Protein 4RYA (pdb70)

Organism: Allorhizobium ampelinum (strain ATCC BAA-846 / DSM 112012 / S4) (NCBI:txid311402)

Structure (mmCIF, N/CA/C/O backbone):
data_4RYA
#
_entry.id   4RYA
#
_cell.length_a   59.413
_cell.length_b   61.256
_cell.length_c   65.501
_cell.angle_alpha   90.00
_cell.angle_beta   104.01
_cell.angle_gamma   90.00
#
_symmetry.space_group_name_H-M   'P 1 21 1'
#
loop_
_entity.id
_entity.type
_entity.pdbx_description
1 polymer 'ABC transporter substrate binding protein (Sorbitol)'
2 non-polymer D-MANNITOL
3 non-polymer 'ACETATE ION'
4 water water
#
loop_
_atom_site.group_PDB
_atom_site.id
_atom_site.type_symbol
_atom_site.label_atom_id
_atom_site.label_alt_id
_atom_site.label_comp_id
_atom_site.label_asym_id
_atom_site.label_entity_id
_atom_site.label_seq_id
_atom_site.pdbx_PDB_ins_code
_atom_site.Cartn_x
_atom_site.Cartn_y
_atom_site.Cartn_z
_atom_site.occupancy
_atom_site.B_iso_or_equiv
_atom_site.auth_seq_id
_atom_site.auth_comp_id
_atom_site.auth_asym_id
_atom_site.auth_atom_id
_atom_site.pdbx_PDB_model_num
ATOM 1 N N . ALA A 1 7 ? 35.648 12.805 -21.074 1.00 44.47 22 ALA A N 1
ATOM 2 C CA . ALA A 1 7 ? 37.008 13.257 -21.569 1.00 40.66 22 ALA A CA 1
ATOM 3 C C . ALA A 1 7 ? 38.169 13.177 -20.561 1.00 65.07 22 ALA A C 1
ATOM 4 O O . ALA A 1 7 ? 39.247 12.687 -20.906 1.00 45.50 22 ALA A O 1
ATOM 6 N N . GLU A 1 8 ? 37.955 13.701 -19.351 1.00 42.09 23 GLU A N 1
ATOM 7 C CA . GLU A 1 8 ? 38.947 13.661 -18.252 1.00 32.32 23 GLU A CA 1
ATOM 8 C C . GLU A 1 8 ? 38.288 12.997 -17.049 1.00 24.34 23 GLU A C 1
ATOM 9 O O . GLU A 1 8 ? 37.100 13.222 -16.795 1.00 28.35 23 GLU A O 1
ATOM 15 N N . THR A 1 9 ? 39.030 12.160 -16.325 1.00 23.70 24 THR A N 1
ATOM 16 C CA . THR A 1 9 ? 38.495 11.588 -15.075 1.00 25.46 24 THR A CA 1
ATOM 17 C C . THR A 1 9 ? 39.491 11.870 -13.964 1.00 22.14 24 THR A C 1
ATOM 18 O O . THR A 1 9 ? 40.669 11.560 -14.070 1.00 26.15 24 THR A O 1
ATOM 22 N N . LEU A 1 10 ? 38.994 12.481 -12.904 1.00 19.45 25 LEU A N 1
ATOM 23 C CA . LEU A 1 10 ? 39.830 12.775 -11.744 1.00 18.41 25 LEU A CA 1
ATOM 24 C C . LEU A 1 10 ? 39.678 11.711 -10.689 1.00 17.73 25 LEU A C 1
ATOM 25 O O . LEU A 1 10 ? 38.561 11.421 -10.269 1.00 18.61 25 LEU A O 1
ATOM 30 N N . THR A 1 11 ? 40.811 11.192 -10.235 1.00 15.65 26 THR A N 1
ATOM 31 C CA . THR A 1 11 ? 40.869 10.325 -9.049 1.00 16.99 26 THR A CA 1
ATOM 32 C C . THR A 1 11 ? 41.209 11.164 -7.838 1.00 15.62 26 THR A C 1
ATOM 33 O O . THR A 1 11 ? 42.261 11.808 -7.775 1.00 18.31 26 THR A O 1
ATOM 37 N N . ILE A 1 12 ? 40.273 11.162 -6.888 1.00 17.08 27 ILE A N 1
ATOM 38 C CA . ILE A 1 12 ? 40.366 12.025 -5.701 1.00 17.03 27 ILE A CA 1
ATOM 39 C C . ILE A 1 12 ? 40.520 11.195 -4.431 1.00 14.27 27 ILE A C 1
ATOM 40 O O . ILE A 1 12 ? 39.680 10.349 -4.159 1.00 16.41 27 ILE A O 1
ATOM 45 N N . ALA A 1 13 ? 41.605 11.443 -3.680 1.00 15.46 28 ALA A N 1
ATOM 46 C CA . ALA A 1 13 ? 41.830 10.800 -2.378 1.00 15.82 28 ALA A CA 1
ATOM 47 C C . ALA A 1 13 ? 41.221 11.666 -1.287 1.00 15.09 28 ALA A C 1
ATOM 48 O O . ALA A 1 13 ? 41.517 12.866 -1.216 1.00 15.44 28 ALA A O 1
ATOM 50 N N . THR A 1 14 ? 40.373 11.060 -0.438 1.00 14.59 29 THR A N 1
ATOM 51 C CA . THR A 1 14 ? 39.727 11.816 0.633 1.00 14.37 29 THR A CA 1
ATOM 52 C C . THR A 1 14 ? 39.542 10.985 1.865 1.00 14.74 29 THR A C 1
ATOM 53 O O . THR A 1 14 ? 39.771 9.785 1.859 1.00 15.94 29 THR A O 1
ATOM 57 N N . VAL A 1 15 ? 39.159 11.687 2.928 1.00 14.64 30 VAL A N 1
ATOM 58 C CA . VAL A 1 15 ? 38.896 11.103 4.227 1.00 13.61 30 VAL A CA 1
ATOM 59 C C . VAL A 1 15 ? 37.393 10.698 4.308 1.00 14.85 30 VAL A C 1
ATOM 60 O O . VAL A 1 1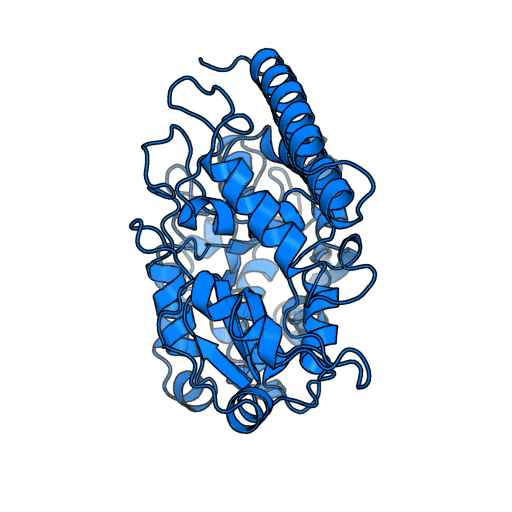5 ? 36.489 11.366 3.773 1.00 14.89 30 VAL A O 1
ATOM 64 N N . ASN A 1 16 ? 37.150 9.634 5.057 1.00 15.60 31 ASN A N 1
ATOM 65 C CA . ASN A 1 16 ? 35.791 9.126 5.319 1.00 15.63 31 ASN A CA 1
ATOM 66 C C . ASN A 1 16 ? 35.011 9.908 6.371 1.00 16.07 31 ASN A C 1
ATOM 67 O O . ASN A 1 16 ? 34.352 9.289 7.235 1.00 19.69 31 ASN A O 1
ATOM 72 N N . ASN A 1 17 ? 35.076 11.239 6.298 1.00 14.54 32 ASN A N 1
ATOM 73 C CA . ASN A 1 17 ? 34.267 12.068 7.184 1.00 12.74 32 ASN A CA 1
ATOM 74 C C . ASN A 1 17 ? 32.946 12.461 6.543 1.00 14.58 32 ASN A C 1
ATOM 75 O O . ASN A 1 17 ? 32.811 12.492 5.329 1.00 14.89 32 ASN A O 1
ATOM 80 N N . GLY A 1 18 ? 31.942 12.714 7.362 1.00 13.57 33 GLY A N 1
ATOM 81 C CA . GLY A 1 18 ? 30.600 12.984 6.878 1.00 15.45 33 GLY A CA 1
ATOM 82 C C . GLY A 1 18 ? 30.457 14.031 5.804 1.00 14.01 33 GLY A C 1
ATOM 83 O O . GLY A 1 18 ? 29.696 13.817 4.862 1.00 15.48 33 GLY A O 1
ATOM 84 N N . ASP A 1 19 ? 31.212 15.136 5.879 1.00 12.99 34 ASP A N 1
ATOM 85 C CA . ASP A 1 19 ? 31.001 16.179 4.871 1.00 12.16 34 ASP A CA 1
ATOM 86 C C . ASP A 1 19 ? 31.541 15.713 3.531 1.00 14.85 34 ASP A C 1
ATOM 87 O O . ASP A 1 19 ? 31.080 16.151 2.481 1.00 14.67 34 ASP A O 1
ATOM 92 N N . MET A 1 20 ? 32.529 14.832 3.557 1.00 16.10 35 MET A N 1
ATOM 93 C CA . MET A 1 20 ? 33.073 14.293 2.296 1.00 14.11 35 MET A CA 1
ATOM 94 C C . MET A 1 20 ? 32.145 13.228 1.708 1.00 16.33 35 MET A C 1
ATOM 95 O O . MET A 1 20 ? 31.989 13.144 0.477 1.00 15.59 35 MET A O 1
ATOM 100 N N . ILE A 1 21 ? 31.592 12.372 2.560 1.00 15.24 36 ILE A N 1
ATOM 101 C CA . ILE A 1 21 ? 30.602 11.357 2.128 1.00 15.32 36 ILE A CA 1
ATOM 102 C C . ILE A 1 21 ? 29.407 12.073 1.477 1.00 17.43 36 ILE A C 1
ATOM 103 O O . ILE A 1 21 ? 28.883 11.621 0.439 1.00 16.87 36 ILE A O 1
ATOM 108 N N . ARG A 1 22 ? 29.021 13.202 2.055 1.00 14.75 37 ARG A N 1
ATOM 109 C CA . ARG A 1 22 ? 27.968 14.063 1.499 1.00 16.40 37 ARG A CA 1
ATOM 110 C C . ARG A 1 22 ? 28.355 14.649 0.127 1.00 16.03 37 ARG A C 1
ATOM 111 O O . ARG A 1 22 ? 27.590 14.516 -0.848 1.00 18.38 37 ARG A O 1
ATOM 119 N N . MET A 1 23 ? 29.562 15.198 0.009 1.00 15.91 38 MET A N 1
ATOM 120 C CA . MET A 1 23 ? 30.075 15.670 -1.303 1.00 14.70 38 MET A CA 1
ATOM 121 C C . MET A 1 23 ? 30.020 14.592 -2.407 1.00 16.41 38 MET A C 1
ATOM 122 O O . MET A 1 23 ? 29.671 14.867 -3.560 1.00 17.21 38 MET A O 1
ATOM 127 N N . GLN A 1 24 ? 30.382 13.365 -2.048 1.00 15.51 39 GLN A N 1
ATOM 128 C CA . GLN A 1 24 ? 30.337 12.239 -2.972 1.00 15.10 39 GLN A CA 1
ATOM 129 C C . GLN A 1 24 ? 28.949 12.000 -3.543 1.00 16.91 39 GLN A C 1
ATOM 130 O O . GLN A 1 24 ? 28.831 11.508 -4.683 1.00 23.12 39 GLN A O 1
ATOM 136 N N . LYS A 1 25 ? 27.909 12.368 -2.797 1.00 15.20 40 LYS A N 1
ATOM 137 C CA . LYS A 1 25 ? 26.545 12.272 -3.308 1.00 15.74 40 LYS A CA 1
ATOM 138 C C . LYS A 1 25 ? 26.077 13.423 -4.193 1.00 19.53 40 LYS A C 1
ATOM 139 O O . LYS A 1 25 ? 24.945 13.373 -4.727 1.00 24.32 40 LYS A O 1
ATOM 145 N N . LEU A 1 26 ? 26.909 14.461 -4.303 1.00 17.60 41 LEU A N 1
ATOM 146 C CA . LEU A 1 26 ? 26.498 15.714 -4.959 1.00 16.82 41 LEU A CA 1
ATOM 147 C C . LEU A 1 26 ? 27.283 16.071 -6.210 1.00 19.06 41 LEU A C 1
ATOM 148 O O . LEU A 1 26 ? 27.037 17.115 -6.823 1.00 21.15 41 LEU A O 1
ATOM 153 N N . THR A 1 27 ? 28.193 15.188 -6.619 1.00 17.76 42 THR A N 1
ATOM 154 C CA . THR A 1 27 ? 29.052 15.490 -7.768 1.00 20.90 42 THR A CA 1
ATOM 155 C C . THR A 1 27 ? 28.339 15.534 -9.132 1.00 21.49 42 THR A C 1
ATOM 156 O O . THR A 1 27 ? 28.917 16.039 -10.086 1.00 22.66 42 THR A O 1
ATOM 160 N N . ASP A 1 28 ? 27.101 15.038 -9.232 1.00 22.09 43 ASP A N 1
ATOM 161 C CA . ASP A 1 28 ? 26.321 15.248 -10.464 1.00 24.49 43 ASP A CA 1
ATOM 162 C C . ASP A 1 28 ? 26.251 16.744 -10.774 1.00 23.44 43 ASP A C 1
ATOM 163 O O . ASP A 1 28 ? 26.226 17.146 -11.954 1.00 24.33 43 ASP A O 1
ATOM 168 N N . ASP A 1 29 ? 26.241 17.586 -9.738 1.00 21.00 44 ASP A N 1
ATOM 169 C CA . ASP A 1 29 ? 26.159 19.027 -9.977 1.00 19.83 44 ASP A CA 1
ATOM 170 C C . ASP A 1 29 ? 27.446 19.503 -10.678 1.00 20.85 44 ASP A C 1
ATOM 171 O O . ASP A 1 29 ? 27.398 20.351 -11.582 1.00 22.59 44 ASP A O 1
ATOM 176 N N . PHE A 1 30 ? 28.584 18.981 -10.219 1.00 18.79 45 PHE A N 1
ATOM 177 C CA . PHE A 1 30 ? 29.869 19.272 -10.844 1.00 19.12 45 PHE A CA 1
ATOM 178 C C . PHE A 1 30 ? 29.900 18.814 -12.308 1.00 21.92 45 PHE A C 1
ATOM 179 O O . PHE A 1 30 ? 30.280 19.581 -13.189 1.00 23.06 45 PHE A O 1
ATOM 187 N N . THR A 1 31 ? 29.497 17.578 -12.566 1.00 22.43 46 THR A N 1
ATOM 188 C CA . THR A 1 31 ? 29.566 17.051 -13.928 1.00 25.12 46 THR A CA 1
ATOM 189 C C . THR A 1 31 ? 28.543 17.703 -14.857 1.00 25.71 46 THR A C 1
ATOM 190 O O . THR A 1 31 ? 28.796 17.854 -16.067 1.00 29.73 46 THR A O 1
ATOM 194 N N . LYS A 1 32 ? 27.406 18.125 -14.315 1.00 23.87 47 LYS A N 1
ATOM 195 C CA . LYS A 1 32 ? 26.435 18.858 -15.136 1.00 24.10 47 LYS A CA 1
ATOM 196 C C . LYS A 1 32 ? 27.013 20.205 -15.632 1.00 23.22 47 LYS A C 1
ATOM 197 O O . LYS A 1 32 ? 26.799 20.614 -16.780 1.00 34.98 47 LYS A O 1
ATOM 203 N N . LYS A 1 33 ? 27.750 20.866 -14.751 1.00 26.32 48 LYS A N 1
ATOM 204 C CA . LYS A 1 33 ? 28.403 22.147 -15.026 1.00 26.09 48 LYS A CA 1
ATOM 205 C C . LYS A 1 33 ? 29.694 21.975 -15.833 1.00 30.59 48 LYS A C 1
ATOM 206 O O . LYS A 1 33 ? 30.154 22.915 -16.479 1.00 31.61 48 LYS A O 1
ATOM 212 N N . ASN A 1 34 ? 30.281 20.784 -15.768 1.00 25.04 49 ASN A N 1
ATOM 213 C CA . ASN A 1 34 ? 31.581 20.487 -16.409 1.00 26.13 49 ASN A CA 1
ATOM 214 C C . ASN A 1 34 ? 31.505 19.125 -17.120 1.00 27.51 49 ASN A C 1
ATOM 215 O O . ASN A 1 34 ? 31.998 18.103 -16.626 1.00 30.25 49 ASN A O 1
ATOM 220 N N . PRO A 1 35 ? 30.857 19.099 -18.295 1.00 33.03 50 PRO A N 1
ATOM 221 C CA . PRO A 1 35 ? 30.432 17.789 -18.806 1.00 33.20 50 PRO A CA 1
ATOM 222 C C . PRO A 1 35 ? 31.548 16.824 -19.235 1.00 30.63 50 PRO A C 1
ATOM 223 O O . PRO A 1 35 ? 31.338 15.604 -19.250 1.00 45.36 50 PRO A O 1
ATOM 227 N N . GLY A 1 36 ? 32.713 17.342 -19.583 1.00 30.94 51 GLY A N 1
ATOM 228 C CA . GLY A 1 36 ? 33.806 16.440 -19.942 1.00 36.85 51 GLY A CA 1
ATOM 229 C C . GLY A 1 36 ? 34.575 15.820 -18.793 1.00 33.13 51 GLY A C 1
ATOM 230 O O . GLY A 1 36 ? 35.540 15.105 -19.029 1.00 33.68 51 GLY A O 1
ATOM 231 N N . ILE A 1 37 ? 34.165 16.083 -17.556 1.00 26.14 52 ILE A N 1
ATOM 232 C CA . ILE A 1 37 ? 34.982 15.723 -16.395 1.00 23.87 52 ILE A CA 1
ATOM 233 C C . ILE A 1 37 ? 34.196 14.841 -15.447 1.00 23.79 52 ILE A C 1
ATOM 234 O O . ILE A 1 37 ? 33.181 15.265 -14.909 1.00 29.83 52 ILE A O 1
ATOM 239 N N . ASP A 1 38 ? 34.692 13.623 -15.248 1.00 22.24 53 ASP A N 1
ATOM 240 C CA . ASP A 1 38 ? 34.131 12.709 -14.267 1.00 25.53 53 ASP A CA 1
ATOM 241 C C . ASP A 1 38 ? 35.080 12.599 -13.085 1.00 26.70 53 ASP A C 1
ATOM 242 O O . ASP A 1 38 ? 36.245 13.004 -13.154 1.00 23.91 53 ASP A O 1
ATOM 247 N N . VAL A 1 39 ? 34.549 12.071 -11.996 1.00 21.36 54 VAL A N 1
ATOM 248 C CA . VAL A 1 39 ? 35.248 11.995 -10.714 1.00 20.23 54 VAL A CA 1
ATOM 249 C C . VAL A 1 39 ? 35.043 10.637 -10.087 1.00 19.89 54 VAL A C 1
ATOM 250 O O . VAL A 1 39 ? 33.906 10.133 -10.027 1.00 22.73 54 VAL A O 1
ATOM 254 N N . LYS A 1 40 ? 36.140 10.083 -9.585 1.00 17.20 55 LYS A N 1
ATOM 255 C CA . LYS A 1 40 ? 36.118 8.839 -8.824 1.00 18.54 55 LYS A CA 1
ATOM 256 C C . LYS A 1 40 ? 36.934 9.017 -7.567 1.00 17.32 55 LYS A C 1
ATOM 257 O O . LYS A 1 40 ? 37.783 9.893 -7.486 1.00 19.57 55 LYS A O 1
ATOM 263 N N . TRP A 1 41 ? 36.647 8.186 -6.571 1.00 15.55 56 TRP A N 1
ATOM 264 C CA . TRP A 1 41 ? 37.140 8.422 -5.203 1.00 12.93 56 TRP A CA 1
ATOM 265 C C . TRP A 1 41 ? 37.952 7.271 -4.625 1.00 16.00 56 TRP A C 1
ATOM 266 O O . TRP A 1 41 ? 37.657 6.076 -4.856 1.00 16.56 56 TRP A O 1
ATOM 277 N N . VAL A 1 42 ? 38.930 7.659 -3.807 1.00 15.85 57 VAL A N 1
ATOM 278 C CA . VAL A 1 42 ? 39.609 6.739 -2.896 1.00 16.30 57 VAL A CA 1
ATOM 279 C C . VAL A 1 42 ? 39.350 7.321 -1.517 1.00 17.55 57 VAL A C 1
ATOM 280 O O . VAL A 1 42 ? 39.837 8.416 -1.198 1.00 17.85 57 VAL A O 1
ATOM 284 N N . THR A 1 43 ? 38.540 6.604 -0.739 1.00 15.89 58 THR A N 1
ATOM 285 C CA . THR A 1 43 ? 38.057 7.083 0.552 1.00 16.95 58 THR A CA 1
ATOM 286 C C . THR A 1 43 ? 38.719 6.270 1.650 1.00 14.44 58 THR A C 1
ATOM 287 O O . THR A 1 43 ? 38.602 5.046 1.684 1.00 19.45 58 THR A O 1
ATOM 291 N N . LEU A 1 44 ? 39.380 6.977 2.570 1.00 15.08 59 LEU A N 1
ATOM 292 C CA . LEU A 1 44 ? 40.279 6.331 3.536 1.00 15.44 59 LEU A CA 1
ATOM 293 C C . LEU A 1 44 ? 40.091 6.912 4.929 1.00 16.05 59 LEU A C 1
ATOM 294 O O . LEU A 1 44 ? 39.751 8.073 5.063 1.00 17.46 59 LEU A O 1
ATOM 299 N N . GLU A 1 45 ? 40.368 6.130 5.970 1.00 16.35 60 GLU A N 1
ATOM 300 C CA A GLU A 1 45 ? 40.411 6.700 7.334 0.50 17.72 60 GLU A CA 1
ATOM 301 C CA B GLU A 1 45 ? 40.456 6.655 7.334 0.50 17.32 60 GLU A CA 1
ATOM 302 C C . GLU A 1 45 ? 41.585 7.684 7.390 1.00 15.61 60 GLU A C 1
ATOM 303 O O . GLU A 1 45 ? 42.604 7.514 6.703 1.00 16.10 60 GLU A O 1
ATOM 314 N N . GLU A 1 46 ? 41.486 8.703 8.240 1.00 16.01 61 GLU A N 1
ATOM 315 C CA . GLU A 1 46 ? 42.470 9.792 8.145 1.00 15.20 61 GLU A CA 1
ATOM 316 C C . GLU A 1 46 ? 43.920 9.353 8.374 1.00 14.38 61 GLU A C 1
ATOM 317 O O . GLU A 1 46 ? 44.820 9.842 7.693 1.00 15.06 61 GLU A O 1
ATOM 323 N N . ASN A 1 47 ? 44.173 8.435 9.305 1.00 17.53 62 ASN A N 1
ATOM 324 C CA . ASN A 1 47 ? 45.572 7.982 9.500 1.00 17.75 62 ASN A CA 1
ATOM 325 C C . ASN A 1 47 ? 46.168 7.403 8.205 1.00 15.14 62 ASN A C 1
ATOM 326 O O . ASN A 1 47 ? 47.339 7.598 7.884 1.00 19.39 62 ASN A O 1
ATOM 331 N N . VAL A 1 48 ? 45.358 6.620 7.506 1.00 16.90 63 VAL A N 1
ATOM 332 C CA . VAL A 1 48 ? 45.782 5.931 6.286 1.00 18.77 63 VAL A CA 1
ATOM 333 C C . VAL A 1 48 ? 45.853 6.886 5.084 1.00 16.07 63 VAL A C 1
ATOM 334 O O . VAL A 1 48 ? 46.823 6.865 4.312 1.00 18.22 63 VAL A O 1
ATOM 338 N N . LEU A 1 49 ? 44.867 7.763 4.960 1.00 17.17 64 LEU A N 1
ATOM 339 C CA . LEU A 1 49 ? 44.914 8.864 3.972 1.00 14.66 64 LEU A CA 1
ATOM 340 C C . LEU A 1 49 ? 46.226 9.624 4.024 1.00 13.88 64 LEU A C 1
ATOM 341 O O . LEU A 1 49 ? 46.892 9.832 3.004 1.00 18.07 64 LEU A O 1
ATOM 346 N N . ARG A 1 50 ? 46.634 9.960 5.227 1.00 15.00 65 ARG A N 1
ATOM 347 C CA . ARG A 1 50 ? 47.848 10.745 5.398 1.00 16.30 65 ARG A CA 1
ATOM 348 C C . ARG A 1 50 ? 49.091 10.009 4.897 1.00 17.41 65 ARG A C 1
ATOM 349 O O . ARG A 1 50 ? 49.946 10.586 4.225 1.00 21.23 65 ARG A O 1
ATOM 357 N N . GLN A 1 51 ? 49.172 8.734 5.239 1.00 16.29 66 GLN A N 1
ATOM 358 C CA . GLN A 1 51 ? 50.277 7.889 4.810 1.00 18.84 66 GLN A CA 1
ATOM 359 C C . GLN A 1 51 ? 50.279 7.732 3.291 1.00 20.54 66 GLN A C 1
ATOM 360 O O . GLN A 1 51 ? 51.311 7.912 2.650 1.00 20.64 66 GLN A O 1
ATOM 366 N N . LYS A 1 52 ? 49.121 7.415 2.720 1.00 17.18 67 LYS A N 1
ATOM 367 C CA . LYS A 1 52 ? 49.034 7.176 1.266 1.00 17.90 67 LYS A CA 1
ATOM 368 C C . LYS A 1 52 ? 49.263 8.437 0.448 1.00 20.56 67 LYS A C 1
ATOM 369 O O . LYS A 1 52 ? 49.986 8.404 -0.543 1.00 19.60 67 LYS A O 1
ATOM 375 N N . VAL A 1 53 ? 48.687 9.556 0.881 1.00 18.92 68 VAL A N 1
ATOM 376 C CA . VAL A 1 53 ? 48.895 10.820 0.177 1.00 16.58 68 VAL A CA 1
ATOM 377 C C . VAL A 1 53 ? 50.345 11.314 0.311 1.00 19.57 68 VAL A C 1
ATOM 378 O O . VAL A 1 53 ? 50.943 11.731 -0.663 1.00 19.40 68 VAL A O 1
ATOM 382 N N . THR A 1 54 ? 50.921 11.223 1.498 1.00 18.29 69 THR A N 1
ATOM 383 C CA . THR A 1 54 ? 52.323 11.623 1.697 1.00 20.00 69 THR A CA 1
ATOM 384 C C . THR A 1 54 ? 53.221 10.829 0.754 1.00 22.76 69 THR A C 1
ATOM 385 O O . THR A 1 54 ? 54.010 11.408 0.014 1.00 20.28 69 THR A O 1
ATOM 389 N N . THR A 1 55 ? 53.054 9.511 0.727 1.00 19.34 70 THR A N 1
ATOM 390 C CA . THR A 1 55 ? 53.822 8.673 -0.207 1.00 23.32 70 THR A CA 1
ATOM 391 C C . THR A 1 55 ? 53.647 9.105 -1.671 1.00 22.42 70 THR A C 1
ATOM 392 O O . THR A 1 55 ? 54.640 9.226 -2.410 1.00 24.37 70 THR A O 1
ATOM 396 N N . ASP A 1 56 ? 52.393 9.346 -2.062 1.00 20.68 71 ASP A N 1
ATOM 397 C CA . ASP A 1 56 ? 52.066 9.690 -3.438 1.00 21.24 71 ASP A CA 1
ATOM 398 C C . ASP A 1 56 ? 52.723 10.988 -3.866 1.00 21.31 71 ASP A C 1
ATOM 399 O O . ASP A 1 56 ? 53.302 11.073 -4.974 1.00 27.21 71 ASP A O 1
ATOM 404 N N . VAL A 1 57 ? 52.649 11.985 -2.990 1.00 21.26 72 VAL A N 1
ATOM 405 C CA . VAL A 1 57 ? 53.137 13.322 -3.302 1.00 24.60 72 VAL A CA 1
ATOM 406 C C . VAL A 1 57 ? 54.682 13.355 -3.293 1.00 27.60 72 VAL A C 1
ATOM 407 O O . VAL A 1 57 ? 55.292 13.996 -4.144 1.00 31.91 72 VAL A O 1
ATOM 411 N N . ALA A 1 58 ? 55.296 12.623 -2.368 1.00 27.03 73 ALA A N 1
ATOM 412 C CA . ALA A 1 58 ? 56.764 12.643 -2.158 1.00 34.22 73 ALA A CA 1
ATOM 413 C C . ALA A 1 58 ? 57.496 11.883 -3.245 1.00 36.03 73 ALA A C 1
ATOM 414 O O . ALA A 1 58 ? 58.596 12.274 -3.668 1.00 44.23 73 ALA A O 1
ATOM 416 N N . THR A 1 59 ? 56.887 10.769 -3.660 1.00 33.05 74 THR A N 1
ATOM 417 C CA . THR A 1 59 ? 57.440 9.870 -4.684 1.00 32.40 74 THR A CA 1
ATOM 418 C C . THR A 1 59 ? 56.917 10.145 -6.102 1.00 30.84 74 THR A C 1
ATOM 419 O O . THR A 1 59 ? 57.287 9.445 -7.035 1.00 36.66 74 THR A O 1
ATOM 423 N N . LYS A 1 60 ? 56.070 11.162 -6.264 1.00 34.87 75 LYS A N 1
ATOM 424 C CA . LYS A 1 60 ? 55.467 11.473 -7.579 1.00 29.64 75 LYS A CA 1
ATOM 425 C C . LYS A 1 60 ? 54.783 10.216 -8.137 1.00 29.93 75 LYS A C 1
ATOM 426 O O . LYS A 1 60 ? 54.972 9.825 -9.296 1.00 34.49 75 LYS A O 1
ATOM 432 N N . GLY A 1 61 ? 53.963 9.600 -7.292 1.00 28.62 76 GLY A N 1
ATOM 433 C CA . GLY A 1 61 ? 53.383 8.292 -7.584 1.00 29.23 76 GLY A CA 1
ATOM 434 C C . GLY A 1 61 ? 52.308 8.317 -8.656 1.00 25.96 76 GLY A C 1
ATOM 435 O O . GLY A 1 61 ? 51.998 7.288 -9.247 1.00 31.58 76 GLY A O 1
ATOM 436 N N . GLY A 1 62 ? 51.730 9.494 -8.896 1.00 29.28 77 GLY A N 1
ATOM 437 C CA . GLY A 1 62 ? 50.675 9.644 -9.886 1.00 32.62 77 GLY A CA 1
ATOM 438 C C . GLY A 1 62 ? 49.330 9.005 -9.562 1.00 29.08 77 GLY A C 1
ATOM 439 O O . GLY A 1 62 ? 48.488 8.893 -10.457 1.00 34.88 77 GLY A O 1
ATOM 440 N N . GLN A 1 63 ? 49.118 8.566 -8.320 1.00 23.22 78 GLN A N 1
ATOM 441 C CA . GLN A 1 63 ? 47.874 7.853 -7.980 1.00 22.93 78 GLN A CA 1
ATOM 442 C C . GLN A 1 63 ? 46.644 8.741 -7.815 1.00 21.11 78 GLN A C 1
ATOM 443 O O . GLN A 1 63 ? 45.508 8.306 -8.087 1.00 24.36 78 GLN A O 1
ATOM 449 N N . TYR A 1 64 ? 46.873 9.970 -7.363 1.00 18.88 79 TYR A N 1
ATOM 450 C CA . TYR A 1 64 ? 45.779 10.847 -6.983 1.00 19.21 79 TYR A CA 1
ATOM 451 C C . TYR A 1 64 ? 45.888 12.140 -7.762 1.00 20.97 79 TYR A C 1
ATOM 452 O O . TYR A 1 64 ? 46.940 12.786 -7.785 1.00 25.65 79 TYR A O 1
ATOM 461 N N . ASP A 1 65 ? 44.814 12.513 -8.425 1.00 18.45 80 ASP A N 1
ATOM 462 C CA . ASP A 1 65 ? 44.817 13.768 -9.165 1.00 19.07 80 ASP A CA 1
ATOM 463 C C . ASP A 1 65 ? 44.459 14.979 -8.307 1.00 18.20 80 ASP A C 1
ATOM 464 O O . ASP A 1 65 ? 44.897 16.101 -8.561 1.00 19.17 80 ASP A O 1
ATOM 469 N N . VAL A 1 66 ? 43.587 14.749 -7.329 1.00 16.72 81 VAL A N 1
ATOM 470 C CA . VAL A 1 66 ? 43.279 15.742 -6.312 1.00 16.55 81 VAL A CA 1
ATOM 471 C C . VAL A 1 66 ? 43.458 15.029 -4.986 1.00 15.20 81 VAL A C 1
ATOM 472 O O . VAL A 1 66 ? 43.061 13.885 -4.814 1.00 17.51 81 VAL A O 1
ATOM 476 N N . MET A 1 67 ? 44.081 15.726 -4.054 1.00 15.01 82 MET A N 1
ATOM 477 C CA . MET A 1 67 ? 44.378 15.157 -2.739 1.00 16.41 82 MET A CA 1
ATOM 478 C C . MET A 1 67 ? 43.697 15.967 -1.629 1.00 17.54 82 MET A C 1
ATOM 479 O O . MET A 1 67 ? 43.685 17.192 -1.684 1.00 17.45 82 MET A O 1
ATOM 484 N N . THR A 1 68 ? 43.154 15.290 -0.621 1.00 15.76 83 THR A N 1
ATOM 485 C CA . THR A 1 68 ? 42.618 15.939 0.550 1.00 15.65 83 THR A CA 1
ATOM 486 C C . THR A 1 68 ? 43.713 15.966 1.582 1.00 16.31 83 THR A C 1
ATOM 487 O O . THR A 1 68 ? 44.231 14.905 1.967 1.00 17.01 83 THR A O 1
ATOM 491 N N . ILE A 1 69 ? 44.122 17.180 1.948 1.00 15.83 84 ILE A N 1
ATOM 492 C CA . ILE A 1 69 ? 45.260 17.383 2.829 1.00 15.69 84 ILE A CA 1
ATOM 493 C C . ILE A 1 69 ? 44.894 18.404 3.905 1.00 15.19 84 ILE A C 1
ATOM 494 O O . ILE A 1 69 ? 43.988 19.221 3.743 1.00 15.80 84 ILE A O 1
ATOM 499 N N . GLY A 1 70 ? 45.654 18.385 4.990 1.00 15.41 85 GLY A N 1
ATOM 500 C CA . GLY A 1 70 ? 45.416 19.249 6.110 1.00 16.52 85 GLY A CA 1
ATOM 501 C C . GLY A 1 70 ? 46.129 20.573 6.035 1.00 15.31 85 GLY A C 1
ATOM 502 O O . GLY A 1 70 ? 47.008 20.836 5.168 1.00 16.20 85 GLY A O 1
ATOM 503 N N . ILE A 1 71 ? 45.762 21.424 6.979 1.00 15.10 86 ILE A N 1
ATOM 504 C CA . ILE A 1 71 ? 46.406 22.733 7.125 1.00 15.88 86 ILE A CA 1
ATOM 505 C C . ILE A 1 71 ? 47.859 22.611 7.611 1.00 16.35 86 ILE A C 1
ATOM 506 O O . ILE A 1 71 ? 48.669 23.531 7.437 1.00 17.67 86 ILE A O 1
ATOM 511 N N . TYR A 1 72 ? 48.180 21.458 8.199 1.00 15.67 87 TYR A N 1
ATOM 512 C CA . TYR A 1 72 ? 49.571 21.103 8.534 1.00 15.84 87 TYR A CA 1
ATOM 513 C C . TYR A 1 72 ? 50.411 20.929 7.263 1.00 16.36 87 TYR A C 1
ATOM 514 O O . TYR A 1 72 ? 51.464 21.560 7.084 1.00 18.32 87 TYR A O 1
ATOM 523 N N . GLU A 1 73 ? 49.922 20.092 6.363 1.00 15.88 88 GLU A N 1
ATOM 524 C CA . GLU A 1 73 ? 50.691 19.728 5.167 1.00 16.79 88 GLU A CA 1
ATOM 525 C C . GLU A 1 73 ? 50.816 20.846 4.158 1.00 16.97 88 GLU A C 1
ATOM 526 O O . GLU A 1 73 ? 51.864 21.006 3.510 1.00 18.39 88 GLU A O 1
ATOM 532 N N . ALA A 1 74 ? 49.726 21.567 3.949 1.00 16.36 89 ALA A N 1
ATOM 533 C CA . ALA A 1 74 ? 49.633 22.513 2.830 1.00 17.53 89 ALA A CA 1
ATOM 534 C C . ALA A 1 74 ? 50.811 23.479 2.718 1.00 17.64 89 ALA A C 1
ATOM 535 O O . ALA A 1 74 ? 51.422 23.584 1.644 1.00 18.59 89 ALA A O 1
ATOM 537 N N . PRO A 1 75 ? 51.147 24.199 3.790 1.00 16.03 90 PRO A N 1
ATOM 538 C CA . PRO A 1 75 ? 52.249 25.144 3.604 1.00 19.82 90 PRO A CA 1
ATOM 539 C C . PRO A 1 75 ? 53.625 24.497 3.512 1.00 18.86 90 PRO A C 1
ATOM 540 O O . PRO A 1 75 ? 54.542 25.070 2.911 1.00 21.17 90 PRO A O 1
ATOM 544 N N . ILE A 1 76 ? 53.775 23.345 4.149 1.00 18.43 91 ILE A N 1
ATOM 545 C CA . ILE A 1 76 ? 55.042 22.620 4.101 1.00 19.34 91 ILE A CA 1
ATOM 546 C C . ILE A 1 76 ? 55.296 22.127 2.691 1.00 18.84 91 ILE A C 1
ATOM 547 O O . ILE A 1 76 ? 56.356 22.390 2.098 1.00 21.07 91 ILE A O 1
ATOM 552 N N . TRP A 1 77 ? 54.335 21.390 2.157 1.00 20.21 92 TRP A N 1
ATOM 553 C CA . TRP A 1 77 ? 54.435 20.862 0.799 1.00 18.87 92 TRP A CA 1
ATOM 554 C C . TRP A 1 77 ? 54.429 21.948 -0.239 1.00 21.63 92 TRP A C 1
ATOM 555 O O . TRP A 1 77 ? 55.132 21.853 -1.270 1.00 20.60 92 TRP A O 1
ATOM 566 N N . GLY A 1 78 ? 53.701 23.015 0.044 1.00 18.73 93 GLY A N 1
ATOM 567 C CA . GLY A 1 78 ? 53.691 24.162 -0.870 1.00 20.11 93 GLY A CA 1
ATOM 568 C C . GLY A 1 78 ? 55.057 24.828 -0.988 1.00 20.86 93 GLY A C 1
ATOM 569 O O . GLY A 1 78 ? 55.534 25.126 -2.096 1.00 23.19 93 GLY A O 1
ATOM 570 N N . LYS A 1 79 ? 55.705 25.043 0.145 1.00 21.20 94 LYS A N 1
ATOM 571 C CA . LYS A 1 79 ? 57.035 25.650 0.163 1.00 25.02 94 LYS A CA 1
ATOM 572 C C . LYS A 1 79 ? 58.055 24.778 -0.561 1.00 25.23 94 LYS A C 1
ATOM 573 O O . LYS A 1 79 ? 58.925 25.279 -1.256 1.00 29.21 94 LYS A O 1
ATOM 579 N N . GLN A 1 80 ? 57.937 23.473 -0.372 1.00 23.09 95 GLN A N 1
ATOM 580 C CA . GLN A 1 80 ? 58.793 22.478 -1.038 1.00 27.35 95 GLN A CA 1
ATOM 581 C C . GLN A 1 80 ? 58.651 22.315 -2.562 1.00 22.65 95 GLN A C 1
ATOM 582 O O . GLN A 1 80 ? 59.472 21.651 -3.197 1.00 29.35 95 GLN A O 1
ATOM 588 N N . GLY A 1 81 ? 57.601 22.907 -3.129 1.00 22.82 96 GLY A N 1
ATOM 589 C CA . GLY A 1 81 ? 57.312 22.799 -4.554 1.00 27.19 96 GLY A CA 1
ATOM 590 C C . GLY A 1 81 ? 56.551 21.551 -4.971 1.00 21.36 96 GLY A C 1
ATOM 591 O O . GLY A 1 81 ? 56.504 21.192 -6.152 1.00 23.69 96 GLY A O 1
ATOM 592 N N . TRP A 1 82 ? 55.913 20.897 -4.012 1.00 21.14 97 TRP A N 1
ATOM 593 C CA . TRP A 1 82 ? 55.213 19.637 -4.293 1.00 22.07 97 TRP A CA 1
ATOM 594 C C . TRP A 1 82 ? 53.761 19.806 -4.740 1.00 20.01 97 TRP A C 1
ATOM 595 O O . TRP A 1 82 ? 53.150 18.854 -5.185 1.00 20.21 97 TRP A O 1
ATOM 606 N N . LEU A 1 83 ? 53.249 21.025 -4.646 1.00 18.66 98 LEU A N 1
ATOM 607 C CA . LEU A 1 83 ? 51.841 21.337 -4.937 1.00 17.67 98 LEU A CA 1
ATOM 608 C C . LEU A 1 83 ? 51.709 22.423 -5.995 1.00 18.45 98 LEU A C 1
ATOM 609 O O . LEU A 1 83 ? 52.474 23.398 -6.011 1.00 23.60 98 LEU A O 1
ATOM 614 N N . ALA A 1 84 ? 50.733 22.257 -6.881 1.00 18.78 99 ALA A N 1
ATOM 615 C CA . ALA A 1 84 ? 50.455 23.286 -7.873 1.00 19.30 99 ALA A CA 1
ATOM 616 C C . ALA A 1 84 ? 49.805 24.493 -7.193 1.00 20.89 99 ALA A C 1
ATOM 617 O O . ALA A 1 84 ? 48.950 24.320 -6.337 1.00 19.31 99 ALA A O 1
ATOM 619 N N . PRO A 1 85 ? 50.227 25.716 -7.556 1.00 19.50 100 PRO A N 1
ATOM 620 C CA . PRO A 1 85 ? 49.593 26.910 -7.002 1.00 18.73 100 PRO A CA 1
ATOM 621 C C . PRO A 1 85 ? 48.196 27.063 -7.593 1.00 19.17 100 PRO A C 1
ATOM 622 O O . PRO A 1 85 ? 47.983 26.823 -8.785 1.00 21.02 100 PRO A O 1
ATOM 626 N N . LEU A 1 86 ? 47.244 27.431 -6.749 1.00 18.59 101 LEU A N 1
ATOM 627 C CA . LEU A 1 86 ? 45.854 27.597 -7.199 1.00 18.89 101 LEU A CA 1
ATOM 628 C C . LEU A 1 86 ? 45.570 29.040 -7.630 1.00 20.18 101 LEU A C 1
ATOM 629 O O . LEU A 1 86 ? 44.653 29.723 -7.145 1.00 19.65 101 LEU A O 1
ATOM 634 N N . ASP A 1 87 ? 46.356 29.471 -8.589 1.00 25.82 102 ASP A N 1
ATOM 635 C CA . ASP A 1 87 ? 46.357 30.854 -8.998 1.00 25.07 102 ASP A CA 1
ATOM 636 C C . ASP A 1 87 ? 45.072 31.272 -9.690 1.00 20.20 102 ASP A C 1
ATOM 637 O O . ASP A 1 87 ? 44.649 32.434 -9.577 1.00 24.86 102 ASP A O 1
ATOM 642 N N . LYS A 1 88 ? 44.495 30.366 -10.472 1.00 21.36 103 LYS A N 1
ATOM 643 C CA . LYS A 1 88 ? 43.248 30.666 -11.201 1.00 24.02 103 LYS A CA 1
ATOM 644 C C . LYS A 1 88 ? 42.131 30.886 -10.202 1.00 19.79 103 LYS A C 1
ATOM 645 O O . LYS A 1 88 ? 41.365 31.842 -10.327 1.00 22.16 103 LYS A O 1
ATOM 651 N N . LEU A 1 89 ? 42.064 30.022 -9.193 1.00 23.47 104 LEU A N 1
ATOM 652 C CA . LEU A 1 89 ? 41.093 30.207 -8.095 1.00 22.72 104 LEU A CA 1
ATOM 653 C C . LEU A 1 89 ? 41.258 31.530 -7.370 1.00 21.18 104 LEU A C 1
ATOM 654 O O . LEU A 1 89 ? 40.276 32.219 -7.070 1.00 21.24 104 LEU A O 1
ATOM 659 N N . SER A 1 90 ? 42.506 31.858 -7.048 1.00 19.33 105 SER A N 1
ATOM 660 C CA . SER A 1 90 ? 42.819 33.065 -6.282 1.00 22.79 105 SER A CA 1
ATOM 661 C C . SER A 1 90 ? 42.409 34.330 -7.045 1.00 22.29 105 SER A C 1
ATOM 662 O O . SER A 1 90 ? 42.041 35.309 -6.436 1.00 26.13 105 SER A O 1
ATOM 665 N N . ALA A 1 91 ? 42.438 34.268 -8.379 1.00 20.55 106 ALA A N 1
ATOM 666 C CA . ALA A 1 91 ? 42.100 35.405 -9.229 1.00 22.35 106 ALA A CA 1
ATOM 667 C C . ALA A 1 91 ? 40.630 35.458 -9.682 1.00 21.37 106 ALA A C 1
ATOM 668 O O . ALA A 1 91 ? 40.181 36.481 -10.186 1.00 23.39 106 ALA A O 1
ATOM 670 N N . ASP A 1 92 ? 39.869 34.386 -9.469 1.00 19.23 107 ASP A N 1
ATOM 671 C CA . ASP A 1 92 ? 38.549 34.247 -10.096 1.00 18.28 107 ASP A CA 1
ATOM 672 C C . ASP A 1 92 ? 37.501 35.062 -9.349 1.00 17.92 107 ASP A C 1
ATOM 673 O O . ASP A 1 92 ? 37.378 34.975 -8.141 1.00 20.29 107 ASP A O 1
ATOM 678 N N . LYS A 1 93 ? 36.785 35.893 -10.074 1.00 19.66 108 LYS A N 1
ATOM 679 C CA . LYS A 1 93 ? 35.793 36.759 -9.466 1.00 18.08 108 LYS A CA 1
ATOM 680 C C . LYS A 1 93 ? 34.743 35.963 -8.719 1.00 18.64 108 LYS A C 1
ATOM 681 O O . LYS A 1 93 ? 34.474 36.246 -7.550 1.00 19.33 108 LYS A O 1
ATOM 687 N N . ASP A 1 94 ? 34.112 34.992 -9.368 1.00 17.89 109 ASP A N 1
ATOM 688 C CA . ASP A 1 94 ? 32.962 34.334 -8.698 1.00 17.68 109 ASP A CA 1
ATOM 689 C C . ASP A 1 94 ? 33.445 33.508 -7.481 1.00 17.06 109 ASP A C 1
ATOM 690 O O . ASP A 1 94 ? 32.749 33.420 -6.459 1.00 20.71 109 ASP A O 1
ATOM 695 N N . TYR A 1 95 ? 34.652 32.934 -7.575 1.00 18.40 110 TYR A N 1
ATOM 696 C CA . TYR A 1 95 ? 35.195 32.144 -6.470 1.00 17.21 110 TYR A CA 1
ATOM 697 C C . TYR A 1 95 ? 35.355 32.982 -5.194 1.00 17.97 110 TYR A C 1
ATOM 698 O O . TYR A 1 95 ? 35.075 32.523 -4.076 1.00 17.61 110 TYR A O 1
ATOM 707 N N . ASP A 1 96 ? 35.821 34.213 -5.389 1.00 16.42 111 ASP A N 1
ATOM 708 C CA . ASP A 1 96 ? 35.962 35.194 -4.329 1.00 16.83 111 ASP A CA 1
ATOM 709 C C . ASP A 1 96 ? 36.813 34.653 -3.191 1.00 17.34 111 ASP A C 1
ATOM 710 O O . ASP A 1 96 ? 36.355 34.444 -2.069 1.00 17.29 111 ASP A O 1
ATOM 715 N N . ALA A 1 97 ? 38.088 34.467 -3.462 1.00 18.22 112 ALA A N 1
ATOM 716 C CA . ALA A 1 97 ? 39.017 34.013 -2.437 1.00 15.64 112 ALA A CA 1
ATOM 717 C C . ALA A 1 97 ? 39.142 34.944 -1.246 1.00 16.32 112 ALA A C 1
ATOM 718 O O . ALA A 1 97 ? 39.457 34.505 -0.144 1.00 16.83 112 ALA A O 1
ATOM 720 N N . ALA A 1 98 ? 38.881 36.231 -1.452 1.00 16.81 113 ALA A N 1
ATOM 721 C CA . ALA A 1 98 ? 38.892 37.171 -0.338 1.00 17.17 113 ALA A CA 1
ATOM 722 C C . ALA A 1 98 ? 37.866 36.844 0.748 1.00 15.71 113 ALA A C 1
ATOM 723 O O . ALA A 1 98 ? 38.051 37.209 1.913 1.00 20.47 113 ALA A O 1
ATOM 725 N N . ASP A 1 99 ? 36.832 36.112 0.376 1.00 15.57 114 ASP A N 1
ATOM 726 C CA . ASP A 1 99 ? 35.768 35.741 1.312 1.00 16.60 114 ASP A CA 1
ATOM 727 C C . ASP A 1 99 ? 36.200 34.570 2.204 1.00 18.28 114 ASP A C 1
ATOM 728 O O . ASP A 1 99 ? 35.588 34.289 3.237 1.00 17.20 114 ASP A O 1
ATOM 733 N N . LEU A 1 100 ? 37.260 33.873 1.821 1.00 16.66 115 LEU A N 1
ATOM 734 C CA . LEU A 1 100 ? 37.796 32.811 2.699 1.00 15.50 115 LEU A CA 1
ATOM 735 C C . LEU A 1 100 ? 38.217 33.415 4.029 1.00 16.07 115 LEU A C 1
ATOM 736 O O . LEU A 1 100 ? 38.730 34.511 4.051 1.00 18.09 115 LEU A O 1
ATOM 741 N N . LEU A 1 101 ? 37.981 32.703 5.146 1.00 16.58 116 LEU A N 1
ATOM 742 C CA . LEU A 1 101 ? 38.334 33.259 6.455 1.00 16.57 116 LEU A CA 1
ATOM 743 C C . LEU A 1 101 ? 39.846 33.481 6.504 1.00 17.21 116 LEU A C 1
ATOM 744 O O . LEU A 1 101 ? 40.598 32.569 6.179 1.00 17.99 116 LEU A O 1
ATOM 749 N N . PRO A 1 102 ? 40.281 34.649 7.007 1.00 18.33 117 PRO A N 1
ATOM 750 C CA . PRO A 1 102 ? 41.716 34.879 7.002 1.00 19.50 117 PRO A CA 1
ATOM 751 C C . PRO A 1 102 ? 42.595 33.867 7.750 1.00 18.01 117 PRO A C 1
ATOM 752 O O . PRO A 1 102 ? 43.644 33.512 7.227 1.00 20.12 117 PRO A O 1
ATOM 756 N N . PRO A 1 103 ? 42.187 33.397 8.958 1.00 17.56 118 PRO A N 1
ATOM 757 C CA . PRO A 1 103 ? 43.083 32.419 9.585 1.00 19.05 118 PRO A CA 1
ATOM 758 C C . PRO A 1 103 ? 43.247 31.128 8.779 1.00 19.48 118 PRO A C 1
ATOM 759 O O . PRO A 1 103 ? 44.269 30.416 8.886 1.00 19.09 118 PRO A O 1
ATOM 763 N N . VAL A 1 104 ? 42.216 30.796 8.021 1.00 17.39 119 VAL A N 1
ATOM 764 C CA . VAL A 1 104 ? 42.245 29.599 7.217 1.00 15.78 119 VAL A CA 1
ATOM 765 C C . VAL A 1 104 ? 43.063 29.840 5.941 1.00 15.74 119 VAL A C 1
ATOM 766 O O . VAL A 1 104 ? 44.003 29.131 5.683 1.00 18.14 119 VAL A O 1
ATOM 770 N N . ARG A 1 105 ? 42.688 30.844 5.153 1.00 15.45 120 ARG A N 1
ATOM 771 C CA A ARG A 1 105 ? 43.404 31.137 3.905 0.50 16.84 120 ARG A CA 1
ATOM 772 C CA B ARG A 1 105 ? 43.397 31.181 3.899 0.50 17.20 120 ARG A CA 1
ATOM 773 C C . ARG A 1 105 ? 44.906 31.387 4.148 1.00 19.46 120 ARG A C 1
ATOM 774 O O . ARG A 1 105 ? 45.767 30.877 3.417 1.00 18.65 120 ARG A O 1
ATOM 789 N N . SER A 1 106 ? 45.225 32.126 5.191 1.00 18.14 121 SER A N 1
ATOM 790 C CA . SER A 1 106 ? 46.609 32.453 5.470 1.00 19.08 121 SER A CA 1
ATOM 791 C C . SER A 1 106 ? 47.418 31.217 5.833 1.00 19.36 121 SER A C 1
ATOM 792 O O . SER A 1 106 ? 48.610 31.138 5.523 1.00 22.17 121 SER A O 1
ATOM 795 N N . GLY A 1 107 ? 46.762 30.230 6.436 1.00 20.30 122 GLY A N 1
ATOM 796 C CA . GLY A 1 107 ? 47.428 28.964 6.758 1.00 19.39 122 GLY A CA 1
ATOM 797 C C . GLY A 1 107 ? 47.718 28.045 5.583 1.00 19.25 122 GLY A C 1
ATOM 798 O O . GLY A 1 107 ? 48.421 27.045 5.739 1.00 21.26 122 GLY A O 1
ATOM 799 N N . LEU A 1 108 ? 47.180 28.388 4.414 1.00 17.93 123 LEU A N 1
ATOM 800 C CA . LEU A 1 108 ? 47.286 27.582 3.196 1.00 18.97 123 LEU A CA 1
ATOM 801 C C . LEU A 1 108 ? 48.074 28.312 2.123 1.00 17.79 123 LEU A C 1
ATOM 802 O O . LEU A 1 108 ? 48.189 27.818 0.983 1.00 18.84 123 LEU A O 1
ATOM 807 N N . THR A 1 109 ? 48.621 29.476 2.494 1.00 19.60 124 THR A N 1
ATOM 808 C CA . THR A 1 109 ? 49.280 30.381 1.546 1.00 19.99 124 THR A CA 1
ATOM 809 C C . THR A 1 109 ? 50.767 30.479 1.898 1.00 23.70 124 THR A C 1
ATOM 810 O O . THR A 1 109 ? 51.116 30.618 3.069 1.00 24.14 124 THR A O 1
ATOM 814 N N . VAL A 1 110 ? 51.614 30.368 0.880 1.00 21.12 125 VAL A N 1
ATOM 815 C CA . VAL A 1 110 ? 53.076 30.520 1.020 1.00 24.29 125 VAL A CA 1
ATOM 816 C C . VAL A 1 110 ? 53.596 31.479 -0.058 1.00 20.83 125 VAL A C 1
ATOM 817 O O . VAL A 1 110 ? 53.295 31.298 -1.248 1.00 25.03 125 VAL A O 1
ATOM 821 N N . ASP A 1 111 ? 54.389 32.471 0.365 1.00 29.18 126 ASP A N 1
ATOM 822 C CA . ASP A 1 111 ? 54.986 33.456 -0.554 1.00 32.14 126 ASP A CA 1
ATOM 823 C C . ASP A 1 111 ? 53.916 33.993 -1.533 1.00 29.48 126 ASP A C 1
ATOM 824 O O . ASP A 1 111 ? 54.123 34.062 -2.737 1.00 30.39 126 ASP A O 1
ATOM 829 N N . GLY A 1 112 ? 52.738 34.301 -0.998 1.00 28.56 127 GLY A N 1
ATOM 830 C CA . GLY A 1 112 ? 51.653 34.912 -1.783 1.00 31.15 127 GLY A CA 1
ATOM 831 C C . GLY A 1 112 ? 50.837 33.996 -2.682 1.00 30.28 127 GLY A C 1
ATOM 832 O O . GLY A 1 112 ? 49.969 34.464 -3.419 1.00 31.02 127 GLY A O 1
ATOM 833 N N . LYS A 1 113 ? 51.101 32.692 -2.621 1.00 22.36 128 LYS A N 1
ATOM 834 C CA . LYS A 1 113 ? 50.349 31.715 -3.419 1.00 23.45 128 LYS A CA 1
ATOM 835 C C . LYS A 1 113 ? 49.569 30.733 -2.536 1.00 23.92 128 LYS A C 1
ATOM 836 O O . LYS A 1 113 ? 50.056 30.240 -1.526 1.00 21.06 128 LYS A O 1
ATOM 842 N N . LEU A 1 114 ? 48.335 30.483 -2.954 1.00 20.57 129 LEU A N 1
ATOM 843 C CA . LEU A 1 114 ? 47.426 29.532 -2.315 1.00 20.37 129 LEU A CA 1
ATOM 844 C C . LEU A 1 114 ? 47.759 28.113 -2.821 1.00 19.31 129 LEU A C 1
ATOM 845 O O . LEU A 1 114 ? 47.702 27.845 -4.036 1.00 21.30 129 LEU A O 1
ATOM 850 N N . TYR A 1 115 ? 48.148 27.229 -1.909 1.00 16.17 130 TYR A N 1
ATOM 851 C CA . TYR A 1 115 ? 48.493 25.838 -2.260 1.00 19.56 130 TYR A CA 1
ATOM 852 C C . TYR A 1 115 ? 47.458 24.774 -1.976 1.0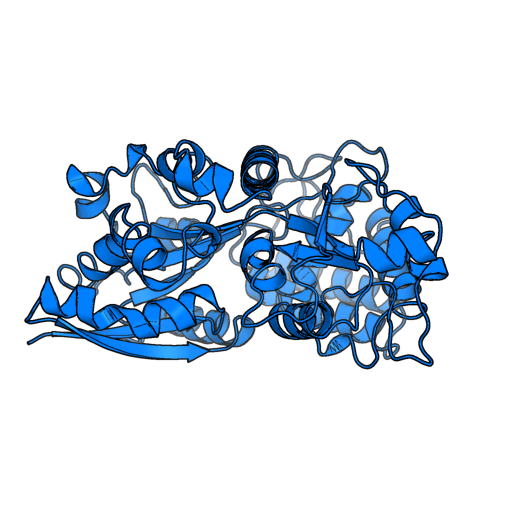0 17.18 130 TYR A C 1
ATOM 853 O O . TYR A 1 115 ? 47.622 23.622 -2.384 1.00 16.74 130 TYR A O 1
ATOM 862 N N . ALA A 1 116 ? 46.374 25.162 -1.332 1.00 16.31 131 ALA A N 1
ATOM 863 C CA . ALA A 1 116 ? 45.236 24.264 -1.184 1.00 15.24 131 ALA A CA 1
ATOM 864 C C . ALA A 1 116 ? 44.005 25.103 -0.915 1.00 15.82 131 ALA A C 1
ATOM 865 O O . ALA A 1 116 ? 44.144 26.217 -0.423 1.00 16.65 131 ALA A O 1
ATOM 867 N N . ALA A 1 117 ? 42.814 24.582 -1.231 1.00 16.20 132 ALA A N 1
ATOM 868 C CA . ALA A 1 117 ? 41.570 25.310 -0.952 1.00 14.66 132 ALA A CA 1
ATOM 869 C C . ALA A 1 117 ? 40.788 24.595 0.125 1.00 14.30 132 ALA A C 1
ATOM 870 O O . ALA A 1 117 ? 40.653 23.369 0.081 1.00 14.47 132 ALA A O 1
ATOM 872 N N . PRO A 1 118 ? 40.254 25.353 1.085 1.00 15.31 133 PRO A N 1
ATOM 873 C CA . PRO A 1 118 ? 39.637 24.715 2.197 1.00 14.86 133 PRO A CA 1
ATOM 874 C C . PRO A 1 118 ? 38.209 24.217 1.908 1.00 13.54 133 PRO A C 1
ATOM 875 O O . PRO A 1 118 ? 37.378 24.973 1.364 1.00 14.13 133 PRO A O 1
ATOM 879 N N . PHE A 1 119 ? 37.975 22.942 2.217 1.00 14.94 134 PHE A N 1
ATOM 880 C CA . PHE A 1 119 ? 36.677 22.321 2.056 1.00 13.89 134 PHE A CA 1
ATOM 881 C C . PHE A 1 119 ? 35.829 22.515 3.322 1.00 15.40 134 PHE A C 1
ATOM 882 O O . PHE A 1 119 ? 34.658 22.882 3.240 1.00 15.63 134 PHE A O 1
ATOM 890 N N . TYR A 1 120 ? 36.429 22.286 4.485 1.00 13.87 135 TYR A N 1
ATOM 891 C CA . TYR A 1 120 ? 35.848 22.769 5.741 1.00 15.12 135 TYR A CA 1
ATOM 892 C C . TYR A 1 120 ? 36.948 23.047 6.728 1.00 14.26 135 TYR A C 1
ATOM 893 O O . TYR A 1 120 ? 38.050 22.524 6.586 1.00 14.91 135 TYR A O 1
ATOM 902 N N . ALA A 1 121 ? 36.653 23.925 7.681 1.00 13.08 136 ALA A N 1
ATOM 903 C CA . ALA A 1 121 ? 37.554 24.203 8.796 1.00 13.13 136 ALA A CA 1
ATOM 904 C C . ALA A 1 121 ? 36.860 24.118 10.115 1.00 14.78 136 ALA A C 1
ATOM 905 O O . ALA A 1 121 ? 35.616 24.060 10.201 1.00 15.19 136 ALA A O 1
ATOM 907 N N . GLU A 1 122 ? 37.670 24.059 11.161 1.00 13.77 137 GLU A N 1
ATOM 908 C CA . GLU A 1 122 ? 37.167 23.778 12.493 1.00 12.75 137 GLU A CA 1
ATOM 909 C C . GLU A 1 122 ? 38.091 24.296 13.585 1.00 14.26 137 GLU A C 1
ATOM 910 O O . GLU A 1 122 ? 39.269 24.499 13.364 1.00 15.94 137 GLU A O 1
ATOM 916 N N . SER A 1 123 ? 37.541 24.417 14.782 1.00 13.63 138 SER A N 1
ATOM 917 C CA . SER A 1 123 ? 38.320 24.483 16.002 1.00 14.06 138 SER A CA 1
ATOM 918 C C . SER A 1 123 ? 37.858 23.312 16.863 1.00 13.61 138 SER A C 1
ATOM 919 O O . SER A 1 123 ? 37.416 22.309 16.333 1.00 14.46 138 SER A O 1
ATOM 922 N N . SER A 1 124 ? 37.991 23.423 18.176 1.00 14.71 139 SER A N 1
ATOM 923 C CA . SER A 1 124 ? 37.472 22.393 19.063 1.00 13.82 139 SER A CA 1
ATOM 924 C C . SER A 1 124 ? 36.677 23.031 20.193 1.00 14.77 139 SER A C 1
ATOM 925 O O . SER A 1 124 ? 36.949 24.151 20.582 1.00 15.14 139 SER A O 1
ATOM 928 N N . MET A 1 125 ? 35.692 22.300 20.701 1.00 15.20 140 MET A N 1
ATOM 929 C CA . MET A 1 125 ? 34.845 22.782 21.771 1.00 13.63 140 MET A CA 1
ATOM 930 C C . MET A 1 125 ? 34.244 21.573 22.511 1.00 14.50 140 MET A C 1
ATOM 931 O O . MET A 1 125 ? 34.399 20.434 22.093 1.00 16.48 140 MET A O 1
ATOM 936 N N . VAL A 1 126 ? 33.467 21.867 23.568 1.00 13.87 141 VAL A N 1
ATOM 937 C CA . VAL A 1 126 ? 32.718 20.859 24.321 1.00 17.71 141 VAL A CA 1
ATOM 938 C C . VAL A 1 126 ? 31.311 20.744 23.760 1.00 15.74 141 VAL A C 1
ATOM 939 O O . VAL A 1 126 ? 30.654 21.757 23.515 1.00 17.22 141 VAL A O 1
ATOM 943 N N . MET A 1 127 ? 30.950 19.509 23.437 1.00 14.66 142 MET A N 1
ATOM 944 C CA . MET A 1 127 ? 29.569 19.105 23.155 1.00 18.03 142 MET A CA 1
ATOM 945 C C . MET A 1 127 ? 29.058 18.306 24.360 1.00 15.74 142 MET A C 1
ATOM 946 O O . MET A 1 127 ? 29.759 17.410 24.855 1.00 16.10 142 MET A O 1
ATOM 951 N N . TYR A 1 128 ? 27.844 18.580 24.830 1.00 15.86 143 TYR A N 1
ATOM 952 C CA . TYR A 1 128 ? 27.353 17.909 25.999 1.00 19.73 143 TYR A CA 1
ATOM 953 C C . TYR A 1 128 ? 25.845 17.667 25.899 1.00 17.91 143 TYR A C 1
ATOM 954 O O . TYR A 1 128 ? 25.116 18.284 25.111 1.00 17.54 143 TYR A O 1
ATOM 963 N N . ARG A 1 129 ? 25.416 16.745 26.727 1.00 18.39 144 ARG A N 1
ATOM 964 C CA . ARG A 1 129 ? 24.021 16.320 26.795 1.00 18.14 144 ARG A CA 1
ATOM 965 C C . ARG A 1 129 ? 23.268 17.157 27.820 1.00 19.18 144 ARG A C 1
ATOM 966 O O . ARG A 1 129 ? 23.460 16.978 29.025 1.00 19.81 144 ARG A O 1
ATOM 974 N N . LYS A 1 130 ? 22.415 18.058 27.339 1.00 20.43 145 LYS A N 1
ATOM 975 C CA . LYS A 1 130 ? 21.649 18.948 28.219 1.00 20.89 145 LYS A CA 1
ATOM 976 C C . LYS A 1 130 ? 20.757 18.142 29.179 1.00 22.43 145 LYS A C 1
ATOM 977 O O . LYS A 1 130 ? 20.607 18.485 30.364 1.00 23.66 145 LYS A O 1
ATOM 983 N N . ASP A 1 131 ? 20.210 17.048 28.676 1.00 19.97 146 ASP A N 1
ATOM 984 C CA . ASP A 1 131 ? 19.276 16.238 29.477 1.00 21.95 146 ASP A CA 1
ATOM 985 C C . ASP A 1 131 ? 19.986 15.533 30.645 1.00 24.14 146 ASP A C 1
ATOM 986 O O . ASP A 1 131 ? 19.518 15.527 31.780 1.00 26.87 146 ASP A O 1
ATOM 991 N N . LEU A 1 132 ? 21.135 14.953 30.349 1.00 22.57 147 LEU A N 1
ATOM 992 C CA . LEU A 1 132 ? 21.952 14.318 31.388 1.00 21.26 147 LEU A CA 1
ATOM 993 C C . LEU A 1 132 ? 22.503 15.325 32.393 1.00 23.00 147 LEU A C 1
ATOM 994 O O . LEU A 1 132 ? 22.640 15.006 33.583 1.00 26.82 147 LEU A O 1
ATOM 999 N N . PHE A 1 133 ? 22.839 16.527 31.936 1.00 21.60 148 PHE A N 1
ATOM 1000 C CA . PHE A 1 133 ? 23.234 17.603 32.868 1.00 21.25 148 PHE A CA 1
ATOM 1001 C C . PHE A 1 133 ? 22.076 17.963 33.805 1.00 22.98 148 PHE A C 1
ATOM 1002 O O . PHE A 1 133 ? 22.265 18.040 35.032 1.00 28.11 148 PHE A O 1
ATOM 1010 N N . GLU A 1 134 ? 20.892 18.181 33.238 1.00 21.97 149 GLU A N 1
ATOM 1011 C CA . GLU A 1 134 ? 19.716 18.520 34.051 1.00 27.03 149 GLU A CA 1
ATOM 1012 C C . GLU A 1 134 ? 19.448 17.439 35.092 1.00 31.24 149 GLU A C 1
ATOM 1013 O O . GLU A 1 134 ? 19.177 17.737 36.256 1.00 33.40 149 GLU A O 1
ATOM 1019 N N . LYS A 1 135 ? 19.536 16.185 34.671 1.00 28.33 150 LYS A N 1
ATOM 1020 C CA . LYS A 1 135 ? 19.305 15.055 35.560 1.00 31.15 150 LYS A CA 1
ATOM 1021 C C . LYS A 1 135 ? 20.321 14.959 36.703 1.00 32.73 150 LYS A C 1
ATOM 1022 O O . LYS A 1 135 ? 19.964 14.601 37.824 1.00 33.31 150 LYS A O 1
ATOM 1028 N N . ALA A 1 136 ? 21.582 15.265 36.401 1.00 32.48 151 ALA A N 1
ATOM 1029 C CA . ALA A 1 136 ? 22.680 15.277 37.396 1.00 30.87 151 ALA A CA 1
ATOM 1030 C C . ALA A 1 136 ? 22.735 16.548 38.255 1.00 31.16 151 ALA A C 1
ATOM 1031 O O . ALA A 1 136 ? 23.593 16.666 39.154 1.00 35.01 151 ALA A O 1
ATOM 1033 N N . GLY A 1 137 ? 21.828 17.483 37.970 1.00 29.25 152 GLY A N 1
ATOM 1034 C CA . GLY A 1 137 ? 21.758 18.802 38.617 1.00 32.90 152 GLY A CA 1
ATOM 1035 C C . GLY A 1 137 ? 22.867 19.785 38.294 1.00 28.94 152 GLY A C 1
ATOM 1036 O O . GLY A 1 137 ? 23.191 20.659 39.105 1.00 31.54 152 GLY A O 1
ATOM 1037 N N . LEU A 1 138 ? 23.433 19.652 37.100 1.00 26.05 153 LEU A N 1
ATOM 1038 C CA . LEU A 1 138 ? 24.602 20.413 36.700 1.00 28.54 153 LEU A CA 1
ATOM 1039 C C . LEU A 1 138 ? 24.272 21.452 35.647 1.00 25.55 153 LEU A C 1
ATOM 1040 O O . LEU A 1 138 ? 23.375 21.233 34.852 1.00 26.97 153 LEU A O 1
ATOM 1045 N N . LYS A 1 139 ? 25.002 22.573 35.666 1.00 23.12 154 LYS A N 1
ATOM 1046 C CA . LYS A 1 139 ? 24.962 23.594 34.615 1.00 23.10 154 LYS A CA 1
ATOM 1047 C C . LYS A 1 139 ? 26.358 23.691 33.991 1.00 25.73 154 LYS A C 1
ATOM 1048 O O . LYS A 1 139 ? 27.349 23.767 34.705 1.00 25.62 154 LYS A O 1
ATOM 1054 N N . MET A 1 140 ? 26.432 23.653 32.663 1.00 25.00 155 MET A N 1
ATOM 1055 C CA . MET A 1 140 ? 27.721 23.826 31.962 1.00 22.27 155 MET A CA 1
ATOM 1056 C C . MET A 1 140 ? 28.094 25.330 31.872 1.00 20.64 155 MET A C 1
ATOM 1057 O O . MET A 1 140 ? 27.312 26.122 31.301 1.00 24.16 155 MET A O 1
ATOM 1062 N N . PRO A 1 141 ? 29.265 25.747 32.440 1.00 23.60 156 PRO A N 1
ATOM 1063 C CA . PRO A 1 141 ? 29.728 27.121 32.199 1.00 24.82 156 PRO A CA 1
ATOM 1064 C C . PRO A 1 141 ? 30.073 27.303 30.726 1.00 22.94 156 PRO A C 1
ATOM 1065 O O . PRO A 1 141 ? 30.492 26.320 30.073 1.00 23.38 156 PRO A O 1
ATOM 1069 N N . GLU A 1 142 ? 29.925 28.521 30.191 1.00 20.45 157 GLU A N 1
ATOM 1070 C CA A GLU A 1 142 ? 30.304 28.769 28.797 0.50 22.35 157 GLU A CA 1
ATOM 1071 C CA B GLU A 1 142 ? 30.299 28.775 28.804 0.50 21.82 157 GLU A CA 1
ATOM 1072 C C . GLU A 1 142 ? 31.792 28.526 28.633 1.00 20.86 157 GLU A C 1
ATOM 1073 O O . GLU A 1 142 ? 32.229 28.152 27.550 1.00 19.48 157 GLU A O 1
ATOM 1084 N N . ALA A 1 143 ? 32.575 28.787 29.686 1.00 20.18 158 ALA A N 1
ATOM 1085 C CA . ALA A 1 143 ? 34.046 28.598 29.639 1.00 18.94 158 ALA A CA 1
ATOM 1086 C C . ALA A 1 143 ? 34.455 27.660 30.783 1.00 17.05 158 ALA A C 1
ATOM 1087 O O . ALA A 1 143 ? 34.961 28.111 31.821 1.00 21.62 158 ALA A O 1
ATOM 1089 N N . PRO A 1 144 ? 34.190 26.360 30.623 1.00 16.77 159 PRO A N 1
ATOM 1090 C CA . PRO A 1 144 ? 34.500 25.437 31.683 1.00 18.10 159 PRO A CA 1
ATOM 1091 C C . PRO A 1 144 ? 35.980 25.215 31.919 1.00 16.24 159 PRO A C 1
ATOM 1092 O O . PRO A 1 144 ? 36.792 25.430 31.033 1.00 17.81 159 PRO A O 1
ATOM 1096 N N . THR A 1 145 ? 36.315 24.804 33.143 1.00 18.15 160 THR A N 1
ATOM 1097 C CA . THR A 1 145 ? 37.642 24.270 33.428 1.00 19.14 160 THR A CA 1
ATOM 1098 C C . THR A 1 145 ? 37.668 22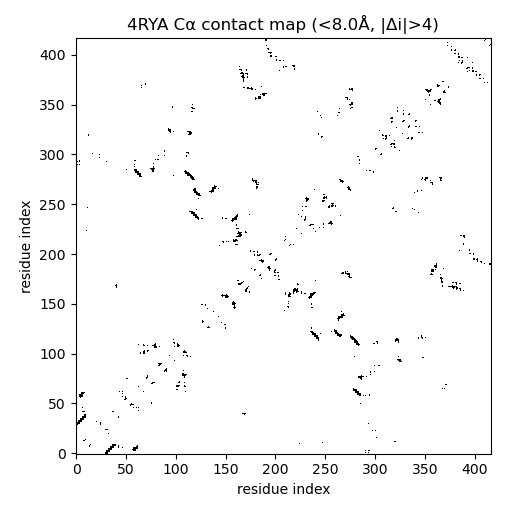.741 33.328 1.00 17.28 160 THR A C 1
ATOM 1099 O O . THR A 1 145 ? 36.629 22.075 33.438 1.00 18.28 160 THR A O 1
ATOM 1103 N N . TRP A 1 146 ? 38.871 22.192 33.168 1.00 16.16 161 TRP A N 1
ATOM 1104 C CA . TRP A 1 146 ? 39.057 20.763 33.196 1.00 17.86 161 TRP A CA 1
ATOM 1105 C C . TRP A 1 146 ? 38.629 20.134 34.529 1.00 18.04 161 TRP A C 1
ATOM 1106 O O . TRP A 1 146 ? 38.085 19.039 34.525 1.00 19.36 161 TRP A O 1
ATOM 1117 N N . ASP A 1 147 ? 38.828 20.835 35.647 1.00 19.60 162 ASP A N 1
ATOM 1118 C CA . ASP A 1 147 ? 38.372 20.292 36.917 1.00 21.81 162 ASP A CA 1
ATOM 1119 C C . ASP A 1 147 ? 36.855 20.165 36.924 1.00 20.12 162 ASP A C 1
ATOM 1120 O O . ASP A 1 147 ? 36.332 19.169 37.429 1.00 22.18 162 ASP A O 1
ATOM 1125 N N . PHE A 1 148 ? 36.152 21.124 36.319 1.00 20.46 163 PHE A N 1
ATOM 1126 C CA . PHE A 1 148 ? 34.685 21.013 36.224 1.00 21.09 163 PHE A CA 1
ATOM 1127 C C . PHE A 1 148 ? 34.287 19.835 35.332 1.00 19.00 163 PHE A C 1
ATOM 1128 O O . PHE A 1 148 ? 33.388 19.078 35.638 1.00 19.58 163 PHE A O 1
ATOM 1136 N N . ILE A 1 149 ? 34.976 19.679 34.210 1.00 17.76 164 ILE A N 1
ATOM 1137 C CA . ILE A 1 149 ? 34.679 18.569 33.323 1.00 19.19 164 ILE A CA 1
ATOM 1138 C C . ILE A 1 149 ? 34.834 17.228 34.040 1.00 19.99 164 ILE A C 1
ATOM 1139 O O . ILE A 1 149 ? 34.007 16.325 33.896 1.00 19.77 164 ILE A O 1
ATOM 1144 N N . LYS A 1 150 ? 35.904 17.116 34.816 1.00 18.97 165 LYS A N 1
ATOM 1145 C CA . LYS A 1 150 ? 36.157 15.902 35.600 1.00 19.89 165 LYS A CA 1
ATOM 1146 C C . LYS A 1 150 ? 35.012 15.633 36.590 1.00 21.70 165 LYS A C 1
ATOM 1147 O O . LYS A 1 150 ? 34.549 14.478 36.714 1.00 22.52 165 LYS A O 1
ATOM 1153 N N A GLU A 1 151 ? 34.610 16.684 37.310 0.50 19.21 166 GLU A N 1
ATOM 1154 N N B GLU A 1 151 ? 34.600 16.678 37.308 0.50 19.18 166 GLU A N 1
ATOM 1155 C CA A GLU A 1 151 ? 33.511 16.603 38.300 0.50 24.38 166 GLU A CA 1
ATOM 1156 C CA B GLU A 1 151 ? 33.493 16.584 38.287 0.50 22.29 166 GLU A CA 1
ATOM 1157 C C A GLU A 1 151 ? 32.209 16.161 37.628 0.50 25.52 166 GLU A C 1
ATOM 1158 C C B GLU A 1 151 ? 32.201 16.148 37.617 0.50 25.08 166 GLU A C 1
ATOM 1159 O O A GLU A 1 151 ? 31.519 15.261 38.104 0.50 27.13 166 GLU A O 1
ATOM 1160 O O B GLU A 1 151 ? 31.506 15.245 38.082 0.50 26.37 166 GLU A O 1
ATOM 1171 N N . ALA A 1 152 ? 31.883 16.811 36.519 1.00 19.64 167 ALA A N 1
ATOM 1172 C CA . ALA A 1 152 ? 30.683 16.478 35.748 1.00 21.29 167 ALA A CA 1
ATOM 1173 C C . ALA A 1 152 ? 30.677 15.053 35.201 1.00 20.61 167 ALA A C 1
ATOM 1174 O O . ALA A 1 152 ? 29.649 14.369 35.268 1.00 23.12 167 ALA A O 1
ATOM 1176 N N . ALA A 1 153 ? 31.812 14.604 34.673 1.00 19.43 168 ALA A N 1
ATOM 1177 C CA . ALA A 1 153 ? 31.901 13.279 34.075 1.00 22.28 168 ALA A CA 1
ATOM 1178 C C . ALA A 1 153 ? 31.644 12.216 35.151 1.00 23.84 168 ALA A C 1
ATOM 1179 O O . ALA A 1 153 ? 30.926 11.253 34.913 1.00 23.52 168 ALA A O 1
ATOM 1181 N N . ASP A 1 154 ? 32.215 12.438 36.341 1.00 25.18 169 ASP A N 1
ATOM 1182 C CA . ASP A 1 154 ? 32.120 11.503 37.463 1.00 27.55 169 ASP A CA 1
ATOM 1183 C C . ASP A 1 154 ? 30.614 11.331 37.838 1.00 28.89 169 ASP A C 1
ATOM 1184 O O . ASP A 1 154 ? 30.177 10.228 38.180 1.00 32.50 169 ASP A O 1
ATOM 1189 N N . LYS A 1 155 ? 29.835 12.417 37.730 1.00 24.72 170 LYS A N 1
ATOM 1190 C CA . LYS A 1 155 ? 28.383 12.447 38.099 1.00 23.99 170 LYS A CA 1
ATOM 1191 C C . LYS A 1 155 ? 27.438 11.853 37.055 1.00 28.75 170 LYS A C 1
ATOM 1192 O O . LYS A 1 155 ? 26.347 11.394 37.378 1.00 33.08 170 LYS A O 1
ATOM 1198 N N . ILE A 1 156 ? 27.861 11.871 35.797 1.00 27.19 171 ILE A N 1
ATOM 1199 C CA . ILE A 1 156 ? 27.006 11.426 34.694 1.00 27.03 171 ILE A CA 1
ATOM 1200 C C . ILE A 1 156 ? 27.154 9.945 34.344 1.00 27.78 171 ILE A C 1
ATOM 1201 O O . ILE A 1 156 ? 26.219 9.306 33.896 1.00 31.82 171 ILE A O 1
ATOM 1206 N N . THR A 1 157 ? 28.360 9.427 34.480 1.00 23.90 172 THR A N 1
ATOM 1207 C CA . THR A 1 157 ? 28.602 8.054 34.182 1.00 23.04 172 THR A CA 1
ATOM 1208 C C . THR A 1 157 ? 27.583 7.165 34.905 1.00 26.14 172 THR A C 1
ATOM 1209 O O . THR A 1 157 ? 27.314 7.316 36.101 1.00 29.71 172 THR A O 1
ATOM 1213 N N . ASP A 1 158 ? 27.061 6.210 34.156 1.00 27.39 173 ASP A N 1
ATOM 1214 C CA . ASP A 1 158 ? 26.045 5.279 34.617 1.00 35.34 173 ASP A CA 1
ATOM 1215 C C . ASP A 1 158 ? 26.394 4.056 33.756 1.00 48.09 173 ASP A C 1
ATOM 1216 O O . ASP A 1 158 ? 25.630 3.671 32.868 1.00 45.62 173 ASP A O 1
ATOM 1221 N N . LYS A 1 159 ? 27.599 3.503 34.006 1.00 61.52 174 LYS A N 1
ATOM 1222 C CA . LYS A 1 159 ? 28.262 2.493 33.123 1.00 74.40 174 LYS A CA 1
ATOM 1223 C C . LYS A 1 159 ? 27.363 1.251 32.972 1.00 81.83 174 LYS A C 1
ATOM 1224 O O . LYS A 1 159 ? 27.513 0.470 32.031 1.00 63.04 174 LYS A O 1
ATOM 1230 N N . SER A 1 160 ? 26.442 1.088 33.923 1.00 65.75 175 SER A N 1
ATOM 1231 C CA . SER A 1 160 ? 25.344 0.111 33.850 1.00 76.78 175 SER A CA 1
ATOM 1232 C C . SER A 1 160 ? 24.334 0.338 32.711 1.00 90.50 175 SER A C 1
ATOM 1233 O O . SER A 1 160 ? 23.883 -0.623 32.088 1.00 135.67 175 SER A O 1
ATOM 1236 N N . LYS A 1 161 ? 23.957 1.595 32.473 1.00 67.08 176 LYS A N 1
ATOM 1237 C CA . LYS A 1 161 ? 23.030 1.975 31.377 1.00 38.88 176 LYS A CA 1
ATOM 1238 C C . LYS A 1 161 ? 23.755 2.395 30.077 1.00 47.18 176 LYS A C 1
ATOM 1239 O O . LYS A 1 161 ? 23.207 3.115 29.226 1.00 43.74 176 LYS A O 1
ATOM 1241 N N . GLU A 1 162 ? 24.980 1.897 29.929 1.00 54.77 177 GLU A N 1
ATOM 1242 C CA . GLU A 1 162 ? 25.889 2.299 28.857 1.00 38.55 177 GLU A CA 1
ATOM 1243 C C . GLU A 1 162 ? 25.823 3.795 28.604 1.00 33.41 177 GLU A C 1
ATOM 1244 O O . GLU A 1 162 ? 25.650 4.249 27.472 1.00 46.27 177 GLU A O 1
ATOM 1250 N N . VAL A 1 163 ? 25.961 4.550 29.692 1.00 30.73 178 VAL A N 1
ATOM 1251 C CA . VAL A 1 163 ? 26.221 5.985 29.628 1.00 24.97 178 VAL A CA 1
ATOM 1252 C C . VAL A 1 163 ? 27.598 6.262 30.219 1.00 27.33 178 VAL A C 1
ATOM 1253 O O . VAL A 1 163 ? 27.851 6.033 31.404 1.00 27.38 178 VAL A O 1
ATOM 1257 N N . TYR A 1 164 ? 28.487 6.741 29.364 1.00 22.75 179 TYR A N 1
ATOM 1258 C CA . TYR A 1 164 ? 29.827 7.173 29.779 1.00 20.64 179 TYR A CA 1
ATOM 1259 C C . TYR A 1 164 ? 29.836 8.677 29.961 1.00 21.58 179 TYR A C 1
ATOM 1260 O O . TYR A 1 164 ? 29.331 9.426 29.126 1.00 24.33 179 TYR A O 1
ATOM 1269 N N . GLY A 1 165 ? 30.434 9.147 31.040 1.00 20.85 180 GLY A N 1
ATOM 1270 C CA . GLY A 1 165 ? 30.415 10.603 31.316 1.00 19.91 180 GLY A CA 1
ATOM 1271 C C . GLY A 1 165 ? 31.167 11.428 30.283 1.00 20.11 180 GLY A C 1
ATOM 1272 O O . GLY A 1 165 ? 30.836 12.574 29.983 1.00 21.82 180 GLY A O 1
ATOM 1273 N N . ILE A 1 166 ? 32.192 10.826 29.726 1.00 18.31 181 ILE A N 1
ATOM 1274 C CA . ILE A 1 166 ? 32.964 11.519 28.720 1.00 18.72 181 ILE A CA 1
ATOM 1275 C C . ILE A 1 166 ? 33.568 10.571 27.707 1.00 18.92 181 ILE A C 1
ATOM 1276 O O . ILE A 1 166 ? 33.895 9.430 28.002 1.00 21.87 181 ILE A O 1
ATOM 1281 N N A CYS A 1 167 ? 33.637 11.036 26.468 0.50 19.21 182 CYS A N 1
ATOM 1282 N N B CYS A 1 167 ? 33.739 11.124 26.513 0.50 18.39 182 CYS A N 1
ATOM 1283 C CA A CYS A 1 167 ? 34.433 10.372 25.449 0.50 19.67 182 CYS A CA 1
ATOM 1284 C CA B CYS A 1 167 ? 34.277 10.457 25.349 0.50 21.42 182 CYS A CA 1
ATOM 1285 C C A CYS A 1 167 ? 35.410 11.340 24.799 0.50 17.48 182 CYS A C 1
ATOM 1286 C C B CYS A 1 167 ? 35.409 11.388 24.812 0.50 17.53 182 CYS A C 1
ATOM 1287 O O A CYS A 1 167 ? 35.070 12.474 24.481 0.50 20.20 182 CYS A O 1
ATOM 1288 O O B CYS A 1 167 ? 35.188 12.593 24.676 0.50 17.48 182 CYS A O 1
ATOM 1293 N N . LEU A 1 168 ? 36.633 10.860 24.633 1.00 19.62 183 LEU A N 1
ATOM 1294 C CA . LEU A 1 168 ? 37.738 11.622 24.039 1.00 20.35 183 LEU A CA 1
ATOM 1295 C C . LEU A 1 168 ? 38.511 10.709 23.084 1.00 20.52 183 LEU A C 1
ATOM 1296 O O . LEU A 1 168 ? 38.483 9.490 23.221 1.00 21.72 183 LEU A O 1
ATOM 1301 N N . ARG A 1 169 ? 39.230 11.302 22.142 1.00 18.12 184 ARG A N 1
ATOM 1302 C CA . ARG A 1 169 ? 40.046 10.513 21.227 1.00 16.57 184 ARG A CA 1
ATOM 1303 C C . ARG A 1 169 ? 41.020 9.682 22.012 1.00 17.35 184 ARG A C 1
ATOM 1304 O O . ARG A 1 169 ? 41.716 10.192 22.862 1.00 17.87 184 ARG A O 1
ATOM 1312 N N . GLY A 1 170 ? 41.114 8.430 21.611 1.00 16.28 185 GLY A N 1
ATOM 1313 C CA . GLY A 1 170 ? 42.065 7.467 22.156 1.00 17.22 185 GLY A CA 1
ATOM 1314 C C . GLY A 1 170 ? 42.899 6.737 21.090 1.00 17.03 185 GLY A C 1
ATOM 1315 O O . GLY A 1 170 ? 43.969 6.206 21.406 1.00 18.11 185 GLY A O 1
ATOM 1316 N N . LYS A 1 171 ? 42.409 6.685 19.839 1.00 16.47 186 LYS A N 1
ATOM 1317 C CA . LYS A 1 171 ? 43.059 5.964 18.726 1.00 16.35 186 LYS A CA 1
ATOM 1318 C C . LYS A 1 171 ? 44.382 6.630 18.410 1.00 16.08 186 LYS A C 1
ATOM 1319 O O . LYS A 1 171 ? 44.464 7.861 18.254 1.00 16.54 186 LYS A O 1
ATOM 1325 N N . ALA A 1 172 ? 45.433 5.820 18.341 1.00 15.66 187 ALA A N 1
ATOM 1326 C CA . ALA A 1 172 ? 46.764 6.352 18.030 1.00 15.53 187 ALA A CA 1
ATOM 1327 C C . ALA A 1 172 ? 46.874 6.921 16.611 1.00 17.36 187 ALA A C 1
ATOM 1328 O O . ALA A 1 172 ? 46.469 6.303 15.633 1.00 17.92 187 ALA A O 1
ATOM 1330 N N . GLY A 1 173 ? 47.451 8.105 16.517 1.00 16.63 188 GLY A N 1
ATOM 1331 C CA . GLY A 1 173 ? 47.777 8.692 15.243 1.00 16.18 188 GLY A CA 1
ATOM 1332 C C . GLY A 1 173 ? 48.271 10.111 15.450 1.00 15.80 188 GLY A C 1
ATOM 1333 O O . GLY A 1 173 ? 47.848 10.777 16.398 1.00 16.28 188 GLY A O 1
ATOM 1334 N N . TRP A 1 174 ? 49.107 10.622 14.559 1.00 16.49 189 TRP A N 1
ATOM 1335 C CA . TRP A 1 174 ? 49.613 11.971 14.772 1.00 17.15 189 TRP A CA 1
ATOM 1336 C C . TRP A 1 174 ? 48.490 12.997 14.796 1.00 16.44 189 TRP A C 1
ATOM 1337 O O . TRP A 1 174 ? 48.564 13.967 15.519 1.00 16.74 189 TRP A O 1
ATOM 1348 N N . GLY A 1 175 ? 47.485 12.793 13.961 1.00 14.75 190 GLY A N 1
ATOM 1349 C CA . GLY A 1 175 ? 46.345 13.683 13.908 1.00 14.72 190 GLY A CA 1
ATOM 1350 C C . GLY A 1 175 ? 45.088 13.187 14.594 1.00 14.92 190 GLY A C 1
ATOM 1351 O O . GLY A 1 175 ? 44.042 13.813 14.481 1.00 15.51 190 GLY A O 1
ATOM 1352 N N . GLU A 1 176 ? 45.191 12.062 15.298 1.00 16.38 191 GLU A N 1
ATOM 1353 C CA . GLU A 1 176 ? 44.051 11.519 16.035 1.00 18.23 191 GLU A CA 1
ATOM 1354 C C . GLU A 1 176 ? 44.230 11.789 17.532 1.00 15.82 191 GLU A C 1
ATOM 1355 O O . GLU A 1 176 ? 43.965 12.892 17.973 1.00 16.52 191 GLU A O 1
ATOM 1361 N N . ASN A 1 177 ? 44.719 10.824 18.303 1.00 15.74 192 ASN A N 1
ATOM 1362 C CA . ASN A 1 177 ? 44.900 11.069 19.733 1.00 17.47 192 ASN A CA 1
ATOM 1363 C C . ASN A 1 177 ? 45.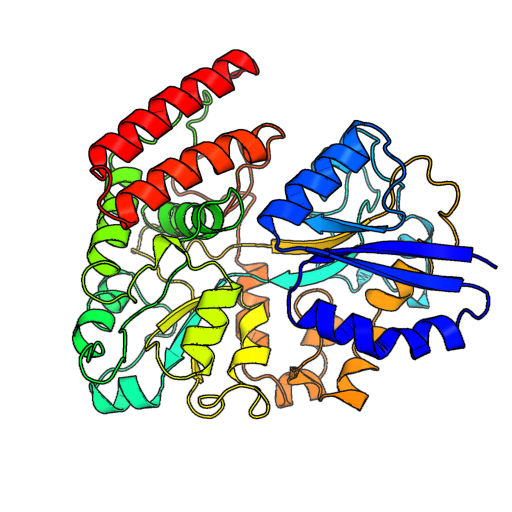888 12.203 20.021 1.00 14.49 192 ASN A C 1
ATOM 1364 O O . ASN A 1 177 ? 45.708 12.959 20.949 1.00 16.74 192 ASN A O 1
ATOM 1369 N N . ILE A 1 178 ? 46.938 12.295 19.222 1.00 14.50 193 ILE A N 1
ATOM 1370 C CA . ILE A 1 178 ? 47.922 13.352 19.397 1.00 14.13 193 ILE A CA 1
ATOM 1371 C C . ILE A 1 178 ? 47.361 14.761 19.172 1.00 14.75 193 ILE A C 1
ATOM 1372 O O . ILE A 1 178 ? 47.785 15.708 19.812 1.00 15.66 193 ILE A O 1
ATOM 1377 N N . ALA A 1 179 ? 46.436 14.905 18.235 1.00 14.07 194 ALA A N 1
ATOM 1378 C CA . ALA A 1 179 ? 45.783 16.212 18.061 1.00 13.59 194 ALA A CA 1
ATOM 1379 C C . ALA A 1 179 ? 45.075 16.616 19.337 1.00 14.29 194 ALA A C 1
ATOM 1380 O O . ALA A 1 179 ? 45.296 17.701 19.885 1.00 15.54 194 ALA A O 1
ATOM 1382 N N . PHE A 1 180 ? 44.250 15.724 19.851 1.00 16.49 195 PHE A N 1
ATOM 1383 C CA . PHE A 1 180 ? 43.523 16.033 21.055 1.00 17.39 195 PHE A CA 1
ATOM 1384 C C . PHE A 1 180 ? 44.447 16.287 22.251 1.00 16.53 195 PHE A C 1
ATOM 1385 O O . PHE A 1 180 ? 44.288 17.253 22.997 1.00 15.28 195 PHE A O 1
ATOM 1393 N N . LEU A 1 181 ? 45.405 15.388 22.439 1.00 14.60 196 LEU A N 1
ATOM 1394 C CA . LEU A 1 181 ? 46.265 15.476 23.619 1.00 14.96 196 LEU A CA 1
ATOM 1395 C C . LEU A 1 181 ? 47.186 16.694 23.569 1.00 14.84 196 LEU A C 1
ATOM 1396 O O . LEU A 1 181 ? 47.464 17.316 24.585 1.00 14.82 196 LEU A O 1
ATOM 1401 N N . SER A 1 182 ? 47.703 16.996 22.388 1.00 15.32 197 SER A N 1
ATOM 1402 C CA . SER A 1 182 ? 48.586 18.165 22.261 1.00 16.11 197 SER A CA 1
ATOM 1403 C C . SER A 1 182 ? 47.804 19.463 22.604 1.00 14.92 197 SER A C 1
ATOM 1404 O O . SER A 1 182 ? 48.273 20.335 23.361 1.00 16.45 197 SER A O 1
ATOM 1407 N N . ALA A 1 183 ? 46.613 19.606 22.030 1.00 15.91 198 ALA A N 1
ATOM 1408 C CA . ALA A 1 183 ? 45.775 20.772 22.302 1.00 16.64 198 ALA A CA 1
ATOM 1409 C C . ALA A 1 183 ? 45.425 20.853 23.815 1.00 15.26 198 ALA A C 1
ATOM 1410 O O . ALA A 1 183 ? 45.557 21.920 24.442 1.00 16.36 198 ALA A O 1
ATOM 1412 N N . MET A 1 184 ? 45.053 19.718 24.402 1.00 15.90 199 MET A N 1
ATOM 1413 C CA . MET A 1 184 ? 44.750 19.638 25.857 1.00 13.43 199 MET A CA 1
ATOM 1414 C C . MET A 1 184 ? 45.987 20.022 26.647 1.00 14.92 199 MET A C 1
ATOM 1415 O O . MET A 1 184 ? 45.925 20.821 27.574 1.00 17.03 199 MET A O 1
ATOM 1420 N N . SER A 1 185 ? 47.147 19.495 26.243 1.00 14.70 200 SER A N 1
ATOM 1421 C CA . SER A 1 185 ? 48.384 19.833 26.961 1.00 14.20 200 SER A CA 1
ATOM 1422 C C . SER A 1 185 ? 48.670 21.317 27.035 1.00 14.72 200 SER A C 1
ATOM 1423 O O . SER A 1 185 ? 49.215 21.809 28.032 1.00 17.65 200 SER A O 1
ATOM 1426 N N . ASN A 1 186 ? 48.321 22.044 25.983 1.00 14.64 201 ASN A N 1
ATOM 1427 C CA . ASN A 1 186 ? 48.574 23.498 26.005 1.00 16.99 201 ASN A CA 1
ATOM 1428 C C . ASN A 1 186 ? 47.841 24.200 27.151 1.00 15.03 201 ASN A C 1
ATOM 1429 O O . ASN A 1 186 ? 48.351 25.151 27.786 1.00 16.91 201 ASN A O 1
ATOM 1434 N N . SER A 1 187 ? 46.645 23.697 27.437 1.00 15.36 202 SER A N 1
ATOM 1435 C CA . SER A 1 187 ? 45.827 24.249 28.510 1.00 14.83 202 SER A CA 1
ATOM 1436 C C . SER A 1 187 ? 46.376 23.931 29.906 1.00 16.44 202 SER A C 1
ATOM 1437 O O . SER A 1 187 ? 45.969 24.541 30.886 1.00 18.37 202 SER A O 1
ATOM 1440 N N . PHE A 1 188 ? 47.197 22.888 29.967 1.00 16.13 203 PHE A N 1
ATOM 1441 C CA . PHE A 1 188 ? 47.881 22.463 31.194 1.00 17.14 203 PHE A CA 1
ATOM 1442 C C . PHE A 1 188 ? 49.274 23.116 31.281 1.00 17.94 203 PHE A C 1
ATOM 1443 O O . PHE A 1 188 ? 50.067 22.802 32.187 1.00 19.49 203 PHE A O 1
ATOM 1451 N N . GLY A 1 189 ? 49.566 24.045 30.369 1.00 17.72 204 GLY A N 1
ATOM 1452 C CA . GLY A 1 189 ? 50.850 24.752 30.386 1.00 16.80 204 GLY A CA 1
ATOM 1453 C C . GLY A 1 189 ? 52.039 24.032 29.815 1.00 16.99 204 GLY A C 1
ATOM 1454 O O . GLY A 1 189 ? 53.183 24.475 29.991 1.00 19.34 204 GLY A O 1
ATOM 1455 N N . ALA A 1 190 ? 51.758 22.970 29.062 1.00 16.67 205 ALA A N 1
ATOM 1456 C CA . ALA A 1 190 ? 52.783 22.171 28.438 1.00 18.74 205 ALA A CA 1
ATOM 1457 C C . ALA A 1 190 ? 53.233 22.782 27.111 1.00 17.19 205 ALA A C 1
ATOM 1458 O O . ALA A 1 190 ? 52.657 23.758 26.620 1.00 19.00 205 ALA A O 1
ATOM 1460 N N . ARG A 1 191 ? 54.303 22.201 26.569 1.00 19.35 206 ARG A N 1
ATOM 1461 C CA . ARG A 1 191 ? 54.779 22.458 25.198 1.00 18.56 206 ARG A CA 1
ATOM 1462 C C . ARG A 1 191 ? 55.470 21.195 24.679 1.00 17.80 206 ARG A C 1
ATOM 1463 O O . ARG A 1 191 ? 55.893 20.365 25.486 1.00 18.60 206 ARG A O 1
ATOM 1471 N N . TRP A 1 192 ? 55.585 21.043 23.360 1.00 18.14 207 TRP A N 1
ATOM 1472 C CA . TRP A 1 192 ? 56.253 19.875 22.808 1.00 17.22 207 TRP A CA 1
ATOM 1473 C C . TRP A 1 192 ? 57.787 20.039 22.889 1.00 17.38 207 TRP A C 1
ATOM 1474 O O . TRP A 1 192 ? 58.496 19.063 23.053 1.00 20.72 207 TRP A O 1
ATOM 1485 N N . PHE A 1 193 ? 58.262 21.277 22.824 1.00 16.36 208 PHE A N 1
ATOM 1486 C CA . PHE A 1 193 ? 59.718 21.605 22.638 1.00 17.69 208 PHE A CA 1
ATOM 1487 C C . PHE A 1 193 ? 60.006 22.923 23.327 1.00 20.54 208 PHE A C 1
ATOM 1488 O O . PHE A 1 193 ? 59.158 23.817 23.343 1.00 20.08 208 PHE A O 1
ATOM 1496 N N . ASP A 1 194 ? 61.202 23.037 23.903 1.00 18.91 209 ASP A N 1
ATOM 1497 C CA . ASP A 1 194 ? 61.714 24.318 24.316 1.00 18.24 209 ASP A CA 1
ATOM 1498 C C . ASP A 1 194 ? 62.381 25.017 23.150 1.00 18.64 209 ASP A C 1
ATOM 1499 O O . ASP A 1 194 ? 62.391 24.512 22.019 1.00 20.34 209 ASP A O 1
ATOM 1504 N N . GLU A 1 195 ? 62.932 26.195 23.393 1.00 22.27 210 GLU A N 1
ATOM 1505 C CA . GLU A 1 195 ? 63.470 27.003 22.290 1.00 23.83 210 GLU A CA 1
ATOM 1506 C C . GLU A 1 195 ? 64.761 26.432 21.684 1.00 22.81 210 GLU A C 1
ATOM 1507 O O . GLU A 1 195 ? 65.200 26.880 20.623 1.00 27.01 210 GLU A O 1
ATOM 1513 N N . GLN A 1 196 ? 65.322 25.409 22.336 1.00 23.72 211 GLN A N 1
ATOM 1514 C CA . GLN A 1 196 ? 66.461 24.653 21.784 1.00 22.63 211 GLN A CA 1
ATOM 1515 C C . GLN A 1 196 ? 66.048 23.303 21.165 1.00 23.55 211 GLN A C 1
ATOM 1516 O O . GLN A 1 196 ? 66.889 22.454 20.848 1.00 24.11 211 GLN A O 1
ATOM 1522 N N . TRP A 1 197 ? 64.739 23.133 20.966 1.00 20.42 212 TRP A N 1
ATOM 1523 C CA . TRP A 1 197 ? 64.157 21.927 20.383 1.00 20.22 212 TRP A CA 1
ATOM 1524 C C . TRP A 1 197 ? 64.381 20.669 21.237 1.00 20.96 212 TRP A C 1
ATOM 1525 O O . TRP A 1 197 ? 64.349 19.544 20.731 1.00 22.23 212 TRP A O 1
ATOM 1536 N N . LYS A 1 198 ? 64.539 20.871 22.548 1.00 20.08 213 LYS A N 1
ATOM 1537 C CA . LYS A 1 198 ? 64.541 19.750 23.479 1.00 21.97 213 LYS A CA 1
ATOM 1538 C C . LYS A 1 198 ? 63.086 19.348 23.797 1.00 20.28 213 LYS A C 1
ATOM 1539 O O . LYS A 1 198 ? 62.295 20.221 24.164 1.00 19.41 213 LYS A O 1
ATOM 1545 N N . PRO A 1 199 ? 62.727 18.052 23.627 1.00 20.05 214 PRO A N 1
ATOM 1546 C CA . PRO A 1 199 ? 61.366 17.637 23.972 1.00 18.70 214 PRO A CA 1
ATOM 1547 C C . PRO A 1 199 ? 61.109 17.804 25.445 1.00 19.70 214 PRO A C 1
ATOM 1548 O O . PRO A 1 199 ? 62.063 17.863 26.252 1.00 20.50 214 PRO A O 1
ATOM 1552 N N . GLN A 1 200 ? 59.817 17.888 25.790 1.00 17.91 215 GLN A N 1
ATOM 1553 C CA . GLN A 1 200 ? 59.412 18.256 27.124 1.00 18.22 215 GLN A CA 1
ATOM 1554 C C . GLN A 1 200 ? 58.517 17.212 27.783 1.00 17.92 215 GLN A C 1
ATOM 1555 O O . GLN A 1 200 ? 57.798 17.520 28.739 1.00 20.07 215 GLN A O 1
ATOM 1561 N N . PHE A 1 201 ? 58.574 15.973 27.295 1.00 19.78 216 PHE A N 1
ATOM 1562 C CA . PHE A 1 201 ? 57.740 14.924 27.863 1.00 22.37 216 PHE A CA 1
ATOM 1563 C C . PHE A 1 201 ? 58.119 14.496 29.273 1.00 19.37 216 PHE A C 1
ATOM 1564 O O . PHE A 1 201 ? 57.302 13.904 29.985 1.00 24.58 216 PHE A O 1
ATOM 1572 N N . ASP A 1 202 ? 59.335 14.859 29.679 1.00 21.27 217 ASP A N 1
ATOM 1573 C CA . ASP A 1 202 ? 59.831 14.609 31.035 1.00 21.43 217 ASP A CA 1
ATOM 1574 C C . ASP A 1 202 ? 59.535 15.720 32.048 1.00 21.60 217 ASP A C 1
ATOM 1575 O O . ASP A 1 202 ? 60.017 15.683 33.181 1.00 25.14 217 ASP A O 1
ATOM 1580 N N . GLN A 1 203 ? 58.760 16.717 31.630 1.00 21.42 218 GLN A N 1
ATOM 1581 C CA . GLN A 1 203 ? 58.455 17.846 32.472 1.00 21.84 218 GLN A CA 1
ATOM 1582 C C . GLN A 1 203 ? 57.068 17.695 33.102 1.00 19.42 218 GLN A C 1
ATOM 1583 O O . GLN A 1 203 ? 56.254 16.866 32.670 1.00 20.47 218 GLN A O 1
ATOM 1589 N N . PRO A 1 204 ? 56.785 18.513 34.125 1.00 20.26 219 PRO A N 1
ATOM 1590 C CA . PRO A 1 204 ? 55.579 18.244 34.910 1.00 20.81 219 PRO A CA 1
ATOM 1591 C C . PRO A 1 204 ? 54.250 18.447 34.184 1.00 18.00 219 PRO A C 1
ATOM 1592 O O . PRO A 1 204 ? 53.250 17.845 34.577 1.00 20.53 219 PRO A O 1
ATOM 1596 N N . GLU A 1 205 ? 54.214 19.328 33.188 1.00 19.06 220 GLU A N 1
ATOM 1597 C CA . GLU A 1 205 ? 52.927 19.702 32.591 1.00 17.41 220 GLU A CA 1
ATOM 1598 C C . GLU A 1 205 ? 52.398 18.594 31.688 1.00 17.74 220 GLU A C 1
ATOM 1599 O O . GLU A 1 205 ? 51.199 18.311 31.692 1.00 18.46 220 GLU A O 1
ATOM 1605 N N . TRP A 1 206 ? 53.293 17.911 30.981 1.00 17.06 221 TRP A N 1
ATOM 1606 C CA . TRP A 1 206 ? 52.864 16.744 30.175 1.00 17.05 221 TRP A CA 1
ATOM 1607 C C . TRP A 1 206 ? 52.450 15.582 31.090 1.00 17.13 221 TRP A C 1
ATOM 1608 O O . TRP A 1 206 ? 51.535 14.822 30.762 1.00 17.81 221 TRP A O 1
ATOM 1619 N N . LYS A 1 207 ? 53.158 15.385 32.204 1.00 19.42 222 LYS A N 1
ATOM 1620 C CA . LYS A 1 207 ? 52.733 14.376 33.193 1.00 19.82 222 LYS A CA 1
ATOM 1621 C C . LYS A 1 207 ? 51.312 14.680 33.683 1.00 18.37 222 LYS A C 1
ATOM 1622 O O . LYS A 1 207 ? 50.452 13.803 33.700 1.00 17.98 222 LYS A O 1
ATOM 1628 N N . LYS A 1 208 ? 51.076 15.925 34.077 1.00 17.27 223 LYS A N 1
ATOM 1629 C CA . LYS A 1 208 ? 49.761 16.317 34.551 1.00 18.80 223 LYS A CA 1
ATOM 1630 C C . LYS A 1 208 ? 48.669 16.057 33.506 1.00 19.19 223 LYS A C 1
ATOM 1631 O O . LYS A 1 208 ? 47.622 15.507 33.805 1.00 18.86 223 LYS A O 1
ATOM 1637 N N . THR A 1 209 ? 48.936 16.467 32.270 1.00 17.27 224 THR A N 1
ATOM 1638 C CA . THR A 1 209 ? 48.003 16.267 31.151 1.00 17.46 224 THR A CA 1
ATOM 1639 C C . THR A 1 209 ? 47.667 14.793 30.940 1.00 16.62 224 THR A C 1
ATOM 1640 O O . THR A 1 209 ? 46.505 14.380 30.914 1.00 17.17 224 THR A O 1
ATOM 1644 N N . LEU A 1 210 ? 48.706 13.996 30.760 1.00 16.19 225 LEU A N 1
ATOM 1645 C CA . LEU A 1 210 ? 48.468 12.585 30.402 1.00 15.07 225 LEU A CA 1
ATOM 1646 C C . LEU A 1 210 ? 47.816 11.799 31.542 1.00 17.54 225 LEU A C 1
ATOM 1647 O O . LEU A 1 210 ? 46.914 10.978 31.310 1.00 18.28 225 LEU A O 1
ATOM 1652 N N . GLN A 1 211 ? 48.301 12.013 32.767 1.00 17.59 226 GLN A N 1
ATOM 1653 C CA . GLN A 1 211 ? 47.686 11.368 33.923 1.00 18.28 226 GLN A CA 1
ATOM 1654 C C . GLN A 1 211 ? 46.230 11.796 34.095 1.00 18.74 226 GLN A C 1
ATOM 1655 O O . GLN A 1 211 ? 45.381 10.957 34.369 1.00 18.29 226 GLN A O 1
ATOM 1661 N N . PHE A 1 212 ? 45.946 13.080 33.868 1.00 19.41 227 PHE A N 1
ATOM 1662 C CA . PHE A 1 212 ? 44.573 13.612 34.018 1.00 18.54 227 PHE A CA 1
ATOM 1663 C C . PHE A 1 212 ? 43.650 12.889 33.027 1.00 20.49 227 PHE A C 1
ATOM 1664 O O . PHE A 1 212 ? 42.568 12.402 33.361 1.00 19.98 227 PHE A O 1
ATOM 1672 N N . TYR A 1 213 ? 44.124 12.837 31.790 1.00 16.03 228 TYR A N 1
ATOM 1673 C CA . TYR A 1 213 ? 43.428 12.155 30.699 1.00 16.72 228 TYR A CA 1
ATOM 1674 C C . TYR A 1 213 ? 43.202 10.677 30.954 1.00 19.51 228 TYR A C 1
ATOM 1675 O O . TYR A 1 213 ? 42.056 10.189 30.834 1.00 19.18 228 TYR A O 1
ATOM 1684 N N . VAL A 1 214 ? 44.264 9.958 31.315 1.00 16.90 229 VAL A N 1
ATOM 1685 C CA . VAL A 1 214 ? 44.113 8.507 31.542 1.00 19.74 229 VAL A CA 1
ATOM 1686 C C . VAL A 1 214 ? 43.162 8.218 32.739 1.00 19.80 229 VAL A C 1
ATOM 1687 O O . VAL A 1 214 ? 42.290 7.329 32.667 1.00 22.51 229 VAL A O 1
ATOM 1691 N N . ASP A 1 215 ? 43.310 8.963 33.829 1.00 18.84 230 ASP A N 1
ATOM 1692 C CA . ASP A 1 215 ? 42.425 8.776 34.981 1.00 21.17 230 ASP A CA 1
ATOM 1693 C C . ASP A 1 215 ? 40.969 9.044 34.628 1.00 22.14 230 ASP A C 1
ATOM 1694 O O . ASP A 1 215 ? 40.072 8.285 34.983 1.00 22.25 230 ASP A O 1
ATOM 1699 N N . LEU A 1 216 ? 40.755 10.123 33.894 1.00 20.34 231 LEU A N 1
ATOM 1700 C CA . LEU A 1 216 ? 39.418 10.535 33.504 1.00 19.93 231 LEU A CA 1
ATOM 1701 C C . LEU A 1 216 ? 38.736 9.474 32.640 1.00 18.26 231 LEU A C 1
ATOM 1702 O O . LEU A 1 216 ? 37.575 9.136 32.843 1.00 21.61 231 LEU A O 1
ATOM 1707 N N . MET A 1 217 ? 39.493 8.962 31.679 1.00 17.68 232 MET A N 1
ATOM 1708 C CA . MET A 1 217 ? 38.974 7.999 30.732 1.00 18.06 232 MET A CA 1
ATOM 1709 C C . MET A 1 217 ? 38.794 6.644 31.368 1.00 21.83 232 MET A C 1
ATOM 1710 O O . MET A 1 217 ? 37.793 5.961 31.110 1.00 22.49 232 MET A O 1
ATOM 1715 N N . LYS A 1 218 ? 39.726 6.226 32.211 1.00 23.77 233 LYS A N 1
ATOM 1716 C CA A LYS A 1 218 ? 39.524 4.937 32.916 0.50 23.46 233 LYS A CA 1
ATOM 1717 C CA B LYS A 1 218 ? 39.504 4.986 32.936 0.50 23.39 233 LYS A CA 1
ATOM 1718 C C . LYS A 1 218 ? 38.224 4.929 33.774 1.00 21.53 233 LYS A C 1
ATOM 1719 O O . LYS A 1 218 ? 37.472 3.942 33.791 1.00 26.22 233 LYS A O 1
ATOM 1730 N N . LYS A 1 219 ? 38.001 6.015 34.479 1.00 21.02 234 LYS A N 1
ATOM 1731 C CA . LYS A 1 219 ? 36.870 6.113 35.344 1.00 22.38 234 LYS A CA 1
ATOM 1732 C C . LYS A 1 219 ? 35.542 6.298 34.603 1.00 22.76 234 LYS A C 1
ATOM 1733 O O . LYS A 1 219 ? 34.545 5.689 34.982 1.00 27.39 234 LYS A O 1
ATOM 1739 N N . ASN A 1 220 ? 35.529 7.159 33.590 1.00 21.76 235 ASN A N 1
ATOM 1740 C CA . ASN A 1 220 ? 34.286 7.687 33.028 1.00 22.02 235 ASN A CA 1
ATOM 1741 C C . ASN A 1 220 ? 34.147 7.470 31.530 1.00 20.49 235 ASN A C 1
ATOM 1742 O O . ASN A 1 220 ? 33.111 7.822 30.966 1.00 24.34 235 ASN A O 1
ATOM 1747 N N . GLY A 1 221 ? 35.164 6.913 30.878 1.00 19.71 236 GLY A N 1
ATOM 1748 C CA . GLY A 1 221 ? 35.108 6.754 29.439 1.00 19.88 236 GLY A CA 1
ATOM 1749 C C . GLY A 1 221 ? 34.669 5.372 29.010 1.00 23.57 236 GLY A C 1
ATOM 1750 O O . GLY A 1 221 ? 34.489 4.465 29.856 1.00 23.75 236 GLY A O 1
ATOM 1751 N N . PRO A 1 222 ? 34.487 5.195 27.692 1.00 21.11 237 PRO A N 1
ATOM 1752 C CA . PRO A 1 222 ? 33.979 3.968 27.151 1.00 22.35 237 PRO A CA 1
ATOM 1753 C C . PRO A 1 222 ? 35.041 2.902 27.098 1.00 25.55 237 PRO A C 1
ATOM 1754 O O . PRO A 1 222 ? 36.262 3.194 27.165 1.00 23.86 237 PRO A O 1
ATOM 1758 N N . PRO A 1 223 ? 34.580 1.658 26.990 1.00 28.88 238 PRO A N 1
ATOM 1759 C CA . PRO A 1 223 ? 35.507 0.571 26.928 1.00 32.38 238 PRO A CA 1
ATOM 1760 C C . PRO A 1 223 ? 36.263 0.611 25.612 1.00 27.73 238 PRO A C 1
ATOM 1761 O O . PRO A 1 223 ? 35.707 1.021 24.586 1.00 33.72 238 PRO A O 1
ATOM 1765 N N . GLY A 1 224 ? 37.523 0.192 25.644 1.00 28.97 239 GLY A N 1
ATOM 1766 C CA . GLY A 1 224 ? 38.334 0.133 24.419 1.00 31.17 239 GLY A CA 1
ATOM 1767 C C . GLY A 1 224 ? 38.476 1.484 23.731 1.00 27.08 239 GLY A C 1
ATOM 1768 O O . GLY A 1 224 ? 38.513 1.581 22.493 1.00 28.41 239 GLY A O 1
ATOM 1769 N N . ALA A 1 225 ? 38.561 2.536 24.540 1.00 28.40 240 ALA A N 1
ATOM 1770 C CA . ALA A 1 225 ? 38.704 3.899 24.031 1.00 24.01 240 ALA A CA 1
ATOM 1771 C C . ALA A 1 225 ? 40.005 4.067 23.216 1.00 21.95 240 ALA A C 1
ATOM 1772 O O . ALA A 1 225 ? 40.084 4.938 22.349 1.00 19.86 240 ALA A O 1
ATOM 1774 N N . SER A 1 226 ? 41.004 3.210 23.467 1.00 20.94 241 SER A N 1
ATOM 1775 C CA . SER A 1 226 ? 42.259 3.258 22.725 1.00 22.40 241 SER A CA 1
ATOM 1776 C C . SER A 1 226 ? 42.045 2.933 21.216 1.00 21.64 241 SER A C 1
ATOM 1777 O O . SER A 1 226 ? 42.984 3.055 20.419 1.00 32.13 241 SER A O 1
ATOM 1780 N N . SER A 1 227 ? 40.834 2.487 20.852 1.00 23.24 242 SER A N 1
ATOM 1781 C CA . SER A 1 227 ? 40.417 2.228 19.462 1.00 25.24 242 SER A CA 1
ATOM 1782 C C . SER A 1 227 ? 39.573 3.333 18.847 1.00 23.22 242 SER A C 1
ATOM 1783 O O . SER A 1 227 ? 39.244 3.259 17.666 1.00 23.89 242 SER A O 1
ATOM 1786 N N . ASN A 1 228 ? 39.226 4.352 19.635 1.00 20.12 243 ASN A N 1
ATOM 1787 C CA . ASN A 1 228 ? 38.246 5.356 19.198 1.00 17.73 243 ASN A CA 1
ATOM 1788 C C . ASN A 1 228 ? 38.900 6.635 18.699 1.00 17.88 243 ASN A C 1
ATOM 1789 O O . ASN A 1 228 ? 39.514 7.385 19.467 1.00 18.46 243 ASN A O 1
ATOM 1794 N N . GLY A 1 229 ? 38.756 6.888 17.397 1.00 18.29 244 GLY A N 1
ATOM 1795 C CA . GLY A 1 229 ? 39.140 8.171 16.829 1.00 17.83 244 GLY A CA 1
ATOM 1796 C C . GLY A 1 229 ? 37.976 9.130 16.768 1.00 16.07 244 GLY A C 1
ATOM 1797 O O . GLY A 1 229 ? 36.952 8.945 17.456 1.00 17.32 244 GLY A O 1
ATOM 1798 N N . PHE A 1 230 ? 38.110 10.151 15.924 1.00 16.05 245 PHE A N 1
ATOM 1799 C CA . PHE A 1 230 ? 37.044 11.115 15.739 1.00 14.97 245 PHE A CA 1
ATOM 1800 C C . PHE A 1 230 ? 35.722 10.438 15.388 1.00 14.93 245 PHE A C 1
ATOM 1801 O O . PHE A 1 230 ? 34.686 10.728 16.001 1.00 14.95 245 PHE A O 1
ATOM 1809 N N . ASN A 1 231 ? 35.734 9.582 14.369 1.00 16.61 246 ASN A N 1
ATOM 1810 C CA . ASN A 1 231 ? 34.466 9.039 13.888 1.00 16.38 246 ASN A CA 1
ATOM 1811 C C . ASN A 1 231 ? 33.830 8.062 14.867 1.00 15.70 246 ASN A C 1
ATOM 1812 O O . ASN A 1 231 ? 32.596 8.002 14.962 1.00 16.94 246 ASN A O 1
ATOM 1817 N N . GLU A 1 232 ? 34.634 7.311 15.620 1.00 16.68 247 GLU A N 1
ATOM 1818 C CA . GLU A 1 232 ? 34.043 6.399 16.626 1.00 16.61 247 GLU A CA 1
ATOM 1819 C C . GLU A 1 232 ? 33.401 7.198 17.746 1.00 18.53 247 GLU A C 1
ATOM 1820 O O . GLU A 1 232 ? 32.334 6.835 18.265 1.00 16.52 247 GLU A O 1
ATOM 1826 N N . ASN A 1 233 ? 34.043 8.292 18.144 1.00 16.48 248 ASN A N 1
ATOM 1827 C CA . ASN A 1 233 ? 33.455 9.124 19.177 1.00 16.06 248 ASN A CA 1
ATOM 1828 C C . ASN A 1 233 ? 32.201 9.852 18.726 1.00 14.20 248 ASN A C 1
ATOM 1829 O O . ASN A 1 233 ? 31.263 10.011 19.483 1.00 15.56 248 ASN A O 1
ATOM 1834 N N . LEU A 1 234 ? 32.157 10.236 17.466 1.00 16.53 249 LEU A N 1
ATOM 1835 C CA . LEU A 1 234 ? 30.985 10.870 16.922 1.00 15.77 249 LEU A CA 1
ATOM 1836 C C . LEU A 1 234 ? 29.819 9.917 17.040 1.00 16.00 249 LEU A C 1
ATOM 1837 O O . LEU A 1 234 ? 28.733 10.321 17.413 1.00 16.12 249 LEU A O 1
ATOM 1842 N N . ALA A 1 235 ? 30.053 8.651 16.709 1.00 15.93 250 ALA A N 1
ATOM 1843 C CA . ALA A 1 235 ? 28.992 7.630 16.802 1.00 18.68 250 ALA A CA 1
ATOM 1844 C C . ALA A 1 235 ? 28.569 7.424 18.245 1.00 17.74 250 ALA A C 1
ATOM 1845 O O . ALA A 1 235 ? 27.364 7.318 18.553 1.00 18.28 250 ALA A O 1
ATOM 1847 N N . LEU A 1 236 ? 29.535 7.346 19.147 1.00 16.68 251 LEU A N 1
ATOM 1848 C CA . LEU A 1 236 ? 29.152 7.191 20.559 1.00 18.67 251 LEU A CA 1
ATOM 1849 C C . LEU A 1 236 ? 28.260 8.324 21.034 1.00 17.73 251 LEU A C 1
ATOM 1850 O O . LEU A 1 236 ? 27.253 8.107 21.765 1.00 19.10 251 LEU A O 1
ATOM 1855 N N . PHE A 1 237 ? 28.598 9.546 20.644 1.00 16.61 252 PHE A N 1
ATOM 1856 C CA . PHE A 1 237 ? 27.821 10.693 21.085 1.00 16.39 252 PHE A CA 1
ATOM 1857 C C . PHE A 1 237 ? 26.424 10.684 20.456 1.00 19.00 252 PHE A C 1
ATOM 1858 O O . PHE A 1 237 ? 25.408 10.870 21.109 1.00 18.10 252 PHE A O 1
ATOM 1866 N N . GLN A 1 238 ? 26.379 10.433 19.167 1.00 17.66 253 GLN A N 1
ATOM 1867 C CA . GLN A 1 238 ? 25.125 10.446 18.424 1.00 18.43 253 GLN A CA 1
ATOM 1868 C C . GLN A 1 238 ? 24.136 9.387 18.892 1.00 20.41 253 GLN A C 1
ATOM 1869 O O . GLN A 1 238 ? 22.930 9.640 18.890 1.00 21.97 253 GLN A O 1
ATOM 1875 N N . THR A 1 239 ? 24.655 8.221 19.284 1.00 18.37 254 THR A N 1
ATOM 1876 C CA . THR A 1 239 ? 23.818 7.099 19.705 1.00 20.70 254 THR A CA 1
ATOM 1877 C C . THR A 1 239 ? 23.394 7.189 21.186 1.00 19.72 254 THR A C 1
ATOM 1878 O O . THR A 1 239 ? 22.662 6.334 21.681 1.00 25.17 254 THR A O 1
ATOM 1882 N N . GLY A 1 240 ? 23.853 8.234 21.870 1.00 17.83 255 GLY A N 1
ATOM 1883 C CA . GLY A 1 240 ? 23.376 8.565 23.206 1.00 19.01 255 GLY A CA 1
ATOM 1884 C C . GLY A 1 240 ? 24.172 7.969 24.362 1.00 23.04 255 GLY A C 1
ATOM 1885 O O . GLY A 1 240 ? 23.702 7.930 25.501 1.00 23.24 255 GLY A O 1
ATOM 1886 N N . LYS A 1 241 ? 25.382 7.519 24.069 1.00 20.94 256 LYS A N 1
ATOM 1887 C CA . LYS A 1 241 ? 26.252 6.846 25.037 1.00 20.39 256 LYS A CA 1
ATOM 1888 C C . LYS A 1 241 ? 27.217 7.734 25.800 1.00 26.07 256 LYS A C 1
ATOM 1889 O O . LYS A 1 241 ? 27.909 7.234 26.688 1.00 25.97 256 LYS A O 1
ATOM 1895 N N A CYS A 1 242 ? 27.221 9.035 25.498 0.50 19.61 257 CYS A N 1
ATOM 1896 N N B CYS A 1 242 ? 27.310 9.014 25.459 0.50 19.53 257 CYS A N 1
ATOM 1897 C CA A CYS A 1 242 ? 28.306 9.961 25.893 0.50 21.69 257 CYS A CA 1
ATOM 1898 C CA B CYS A 1 242 ? 28.266 9.872 26.167 0.50 22.83 257 CYS A CA 1
ATOM 1899 C C A CYS A 1 242 ? 27.715 11.249 26.541 0.50 22.59 257 CYS A C 1
ATOM 1900 C C B CYS A 1 242 ? 27.699 11.202 26.583 0.50 21.05 257 CYS A C 1
ATOM 1901 O O A CYS A 1 242 ? 26.991 11.988 25.874 0.50 20.77 257 CYS A O 1
ATOM 1902 O O B CYS A 1 242 ? 27.044 11.915 25.825 0.50 22.96 257 CYS A O 1
ATOM 1907 N N . GLY A 1 243 ? 28.026 11.537 27.814 1.00 20.73 258 GLY A N 1
ATOM 1908 C CA . GLY A 1 243 ? 27.602 12.801 28.426 1.00 20.76 258 GLY A CA 1
ATOM 1909 C C . GLY A 1 243 ? 28.273 14.048 27.839 1.00 18.60 258 GLY A C 1
ATOM 1910 O O . GLY A 1 243 ? 27.641 15.092 27.681 1.00 18.68 258 GLY A O 1
ATOM 1911 N N . MET A 1 244 ? 29.561 13.922 27.495 1.00 19.26 259 MET A N 1
ATOM 1912 C CA . MET A 1 244 ? 30.356 15.038 26.987 1.00 19.14 259 MET A CA 1
ATOM 1913 C C . MET A 1 244 ? 31.374 14.477 26.007 1.00 20.01 259 MET A C 1
ATOM 1914 O O . MET A 1 244 ? 31.865 13.359 26.177 1.00 22.05 259 MET A O 1
ATOM 1919 N N . TRP A 1 245 ? 31.670 15.261 24.979 1.00 17.11 260 TRP A N 1
ATOM 1920 C CA . TRP A 1 245 ? 32.679 14.919 23.963 1.00 16.67 260 TRP A CA 1
ATOM 1921 C C . TRP A 1 245 ? 33.363 16.237 23.602 1.00 18.37 260 TRP A C 1
ATOM 1922 O O . TRP A 1 245 ? 32.695 17.214 23.245 1.00 17.53 260 TRP A O 1
ATOM 1933 N N . ILE A 1 246 ? 34.692 16.262 23.693 1.00 18.47 261 ILE A N 1
ATOM 1934 C CA . ILE A 1 246 ? 35.461 17.486 23.484 1.00 15.22 261 ILE A CA 1
ATOM 1935 C C . ILE A 1 246 ? 36.252 17.296 22.219 1.00 14.74 261 ILE A C 1
ATOM 1936 O O . ILE A 1 246 ? 37.178 16.503 22.198 1.00 16.86 261 ILE A O 1
ATOM 1941 N N . ASP A 1 247 ? 35.815 17.955 21.148 1.00 13.19 262 ASP A N 1
ATOM 1942 C CA . ASP A 1 247 ? 36.366 17.619 19.835 1.00 13.80 262 ASP A CA 1
ATOM 1943 C C . ASP A 1 247 ? 35.985 18.678 18.816 1.00 14.51 262 ASP A C 1
ATOM 1944 O O . ASP A 1 247 ? 35.594 19.785 19.159 1.00 15.39 262 ASP A O 1
ATOM 1949 N N . ALA A 1 248 ? 36.249 18.341 17.550 1.00 13.49 263 ALA A N 1
ATOM 1950 C CA . ALA A 1 248 ? 36.114 19.241 16.434 1.00 12.89 263 ALA A CA 1
ATOM 1951 C C . ALA A 1 248 ? 34.761 19.915 16.311 1.00 13.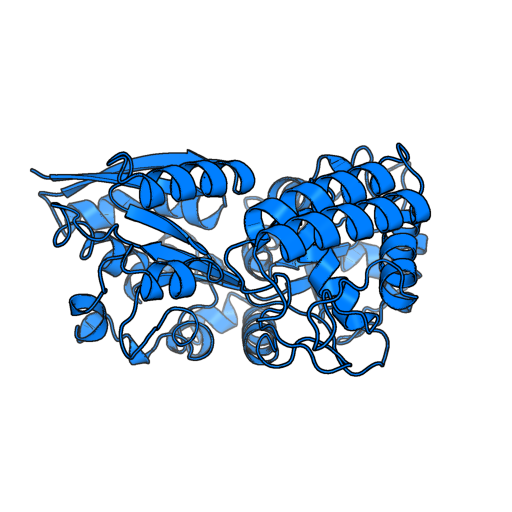41 263 ALA A C 1
ATOM 1952 O O . ALA A 1 248 ? 33.718 19.239 16.403 1.00 15.07 263 ALA A O 1
ATOM 1954 N N . THR A 1 249 ? 34.775 21.223 16.049 1.00 13.24 264 THR A N 1
ATOM 1955 C CA . THR A 1 249 ? 33.526 21.973 15.874 1.00 13.80 264 THR A CA 1
ATOM 1956 C C . THR A 1 249 ? 32.706 21.489 14.662 1.00 15.24 264 THR A C 1
ATOM 1957 O O . THR A 1 249 ? 31.489 21.684 14.636 1.00 14.55 264 THR A O 1
ATOM 1961 N N . VAL A 1 250 ? 33.348 20.849 13.683 1.00 13.62 265 VAL A N 1
ATOM 1962 C CA . VAL A 1 250 ? 32.600 20.315 12.523 1.00 15.10 265 VAL A CA 1
ATOM 1963 C C . VAL A 1 250 ? 31.514 19.331 12.941 1.00 16.32 265 VAL A C 1
ATOM 1964 O O . VAL A 1 250 ? 30.480 19.228 12.284 1.00 16.26 265 VAL A O 1
ATOM 1968 N N . ALA A 1 251 ? 31.742 18.636 14.057 1.00 13.70 266 ALA A N 1
ATOM 1969 C CA . ALA A 1 251 ? 30.786 17.650 14.533 1.00 13.92 266 ALA A CA 1
ATOM 1970 C C . ALA A 1 251 ? 29.455 18.248 14.913 1.00 16.57 266 ALA A C 1
ATOM 1971 O O . ALA A 1 251 ? 28.473 17.486 15.015 1.00 14.48 266 ALA A O 1
ATOM 1973 N N . ALA A 1 252 ? 29.406 19.570 15.135 1.00 14.75 267 ALA A N 1
ATOM 1974 C CA . ALA A 1 252 ? 28.188 20.175 15.672 1.00 14.96 267 ALA A CA 1
ATOM 1975 C C . ALA A 1 252 ? 26.983 19.936 14.788 1.00 15.16 267 ALA A C 1
ATOM 1976 O O . ALA A 1 252 ? 25.891 19.699 15.282 1.00 15.95 267 ALA A O 1
ATOM 1978 N N . SER A 1 253 ? 27.155 20.039 13.468 1.00 14.45 268 SER A N 1
ATOM 1979 C CA . SER A 1 253 ? 26.033 19.803 12.566 1.00 15.79 268 SER A CA 1
ATOM 1980 C C . SER A 1 253 ? 25.564 18.346 12.643 1.00 15.86 268 SER A C 1
ATOM 1981 O O . SER A 1 253 ? 24.365 18.041 12.628 1.00 17.51 268 SER A O 1
ATOM 1984 N N . PHE A 1 254 ? 26.518 17.434 12.725 1.00 13.90 269 PHE A N 1
ATOM 1985 C CA . PHE A 1 254 ? 26.207 16.006 12.742 1.00 14.68 269 PHE A CA 1
ATOM 1986 C C . PHE A 1 254 ? 25.483 15.565 14.007 1.00 16.18 269 PHE A C 1
ATOM 1987 O O . PHE A 1 254 ? 24.555 14.768 13.943 1.00 18.01 269 PHE A O 1
ATOM 1995 N N . VAL A 1 255 ? 25.902 16.095 15.148 1.00 15.00 270 VAL A N 1
ATOM 1996 C CA . VAL A 1 255 ? 25.304 15.675 16.397 1.00 15.12 270 VAL A CA 1
ATOM 1997 C C . VAL A 1 255 ? 23.931 16.301 16.564 1.00 16.08 270 VAL A C 1
ATOM 1998 O O . VAL A 1 255 ? 23.167 15.826 17.402 1.00 18.28 270 VAL A O 1
ATOM 2002 N N . THR A 1 256 ? 23.634 17.373 15.825 1.00 15.78 271 THR A N 1
ATOM 2003 C CA . THR A 1 256 ? 22.320 18.023 15.949 1.00 16.46 271 THR A CA 1
ATOM 2004 C C . THR A 1 256 ? 21.396 17.700 14.748 1.00 18.08 271 THR A C 1
ATOM 2005 O O . THR A 1 256 ? 20.359 18.344 14.565 1.00 18.22 271 THR A O 1
ATOM 2009 N N . ASN A 1 257 ? 21.806 16.760 13.898 1.00 16.41 272 ASN A N 1
ATOM 2010 C CA . ASN A 1 257 ? 20.961 16.325 12.772 1.00 16.87 272 ASN A CA 1
ATOM 2011 C C . ASN A 1 257 ? 20.113 15.159 13.205 1.00 17.48 272 ASN A C 1
ATOM 2012 O O . ASN A 1 257 ? 20.611 14.067 13.431 1.00 17.15 272 ASN A O 1
ATOM 2017 N N . PRO A 1 258 ? 18.804 15.399 13.336 1.00 17.94 273 PRO A N 1
ATOM 2018 C CA . PRO A 1 258 ? 17.951 14.327 13.784 1.00 18.12 273 PRO A CA 1
ATOM 2019 C C . PRO A 1 258 ? 17.908 13.113 12.912 1.00 19.37 273 PRO A C 1
ATOM 2020 O O . PRO A 1 258 ? 17.525 12.053 13.406 1.00 23.19 273 PRO A O 1
ATOM 2024 N N . LYS A 1 259 ? 18.317 13.239 11.646 1.00 18.18 274 LYS A N 1
ATOM 2025 C CA . LYS A 1 259 ? 18.354 12.082 10.758 1.00 20.55 274 LYS A CA 1
ATOM 2026 C C . LYS A 1 259 ? 19.462 11.077 11.121 1.00 20.40 274 LYS A C 1
ATOM 2027 O O . LYS A 1 259 ? 19.416 9.908 10.745 1.00 23.50 274 LYS A O 1
ATOM 2033 N N . GLU A 1 260 ? 20.477 11.551 11.830 1.00 17.64 275 GLU A N 1
ATOM 2034 C CA . GLU A 1 260 ? 21.565 10.670 12.197 1.00 19.06 275 GLU A CA 1
ATOM 2035 C C . GLU A 1 260 ? 21.981 10.712 13.655 1.00 19.34 275 GLU A C 1
ATOM 2036 O O . GLU A 1 260 ? 22.966 10.088 14.031 1.00 24.92 275 GLU A O 1
ATOM 2042 N N . SER A 1 261 ? 21.207 11.412 14.483 1.00 20.85 276 SER A N 1
ATOM 2043 C CA . SER A 1 261 ? 21.559 11.609 15.880 1.00 20.96 276 SER A CA 1
ATOM 2044 C C . SER A 1 261 ? 20.308 11.521 16.719 1.00 20.85 276 SER A C 1
ATOM 2045 O O . SER A 1 261 ? 19.387 12.350 16.625 1.00 23.72 276 SER A O 1
ATOM 2048 N N . LYS A 1 262 ? 20.306 10.491 17.547 1.00 23.28 277 LYS A N 1
ATOM 2049 C CA . LYS A 1 262 ? 19.239 10.221 18.509 1.00 24.64 277 LYS A CA 1
ATOM 2050 C C . LYS A 1 262 ? 19.085 11.399 19.515 1.00 24.34 277 LYS A C 1
ATOM 2051 O O . LYS A 1 262 ? 17.999 11.714 19.991 1.00 26.17 277 LYS A O 1
ATOM 2057 N N . VAL A 1 263 ? 20.216 12.034 19.798 1.00 23.20 278 VAL A N 1
ATOM 2058 C CA . VAL A 1 263 ? 20.352 13.097 20.788 1.00 24.46 278 VAL A CA 1
ATOM 2059 C C . VAL A 1 263 ? 20.238 14.505 20.251 1.00 20.02 278 VAL A C 1
ATOM 2060 O O . VAL A 1 263 ? 20.573 15.447 20.958 1.00 19.89 278 VAL A O 1
ATOM 2064 N N . ALA A 1 264 ? 19.802 14.659 18.998 1.00 19.10 279 ALA A N 1
ATOM 2065 C CA . ALA A 1 264 ? 19.962 15.928 18.299 1.00 22.06 279 ALA A CA 1
ATOM 2066 C C . ALA A 1 264 ? 19.334 17.123 19.011 1.00 23.65 279 ALA A C 1
ATOM 2067 O O . ALA A 1 264 ? 19.892 18.223 18.975 1.00 29.28 279 ALA A O 1
ATOM 2069 N N . ASP A 1 265 ? 18.203 16.902 19.688 1.00 20.06 280 ASP A N 1
ATOM 2070 C CA . ASP A 1 265 ? 17.507 17.990 20.396 1.00 21.29 280 ASP A CA 1
ATOM 2071 C C . ASP A 1 265 ? 18.027 18.238 21.832 1.00 22.94 280 ASP A C 1
ATOM 2072 O O . ASP A 1 265 ? 17.495 19.089 22.548 1.00 27.08 280 ASP A O 1
ATOM 2077 N N . GLN A 1 266 ? 19.068 17.510 22.228 1.00 19.62 281 GLN A N 1
ATOM 2078 C CA . GLN A 1 266 ? 19.600 17.551 23.609 1.00 22.67 281 GLN A CA 1
ATOM 2079 C C . GLN A 1 266 ? 21.088 17.985 23.677 1.00 20.22 281 GLN A C 1
ATOM 2080 O O . GLN A 1 266 ? 21.756 17.863 24.710 1.00 22.28 281 GLN A O 1
ATOM 2086 N N . VAL A 1 267 ? 21.592 18.547 22.597 1.00 19.37 282 VAL A N 1
ATOM 2087 C CA . VAL A 1 267 ? 23.005 18.956 22.543 1.00 18.29 282 VAL A CA 1
ATOM 2088 C C . VAL A 1 267 ? 23.227 20.422 22.916 1.00 17.12 282 VAL A C 1
ATOM 2089 O O . VAL A 1 267 ? 22.587 21.352 22.390 1.00 20.66 282 VAL A O 1
ATOM 2093 N N . GLY A 1 268 ? 24.156 20.607 23.843 1.00 16.90 283 GLY A N 1
ATOM 2094 C CA . GLY A 1 268 ? 24.659 21.905 24.207 1.00 18.51 283 GLY A CA 1
ATOM 2095 C C . GLY A 1 268 ? 26.120 22.033 23.824 1.00 16.00 283 GLY A C 1
ATOM 2096 O O . GLY A 1 268 ? 26.788 21.015 23.609 1.00 17.18 283 GLY A O 1
ATOM 2097 N N . PHE A 1 269 ? 26.599 23.280 23.813 1.00 16.86 284 PHE A N 1
ATOM 2098 C CA . PHE A 1 269 ? 27.968 23.619 23.373 1.00 17.17 284 PHE A CA 1
ATOM 2099 C C . PHE A 1 269 ? 28.612 24.579 24.365 1.00 20.91 284 PHE A C 1
ATOM 2100 O O . PHE A 1 269 ? 27.943 25.470 24.887 1.00 19.88 284 PHE A O 1
ATOM 2108 N N . ALA A 1 270 ? 29.912 24.403 24.598 1.00 18.61 285 ALA A N 1
ATOM 2109 C CA . ALA A 1 270 ? 30.662 25.324 25.428 1.00 16.35 285 ALA A CA 1
ATOM 2110 C C . ALA A 1 270 ? 32.105 25.329 24.950 1.00 14.88 285 ALA A C 1
ATOM 2111 O O . ALA A 1 270 ? 32.513 24.478 24.155 1.00 16.70 285 ALA A O 1
ATOM 2113 N N . LEU A 1 271 ? 32.870 26.298 25.404 1.00 14.56 286 LEU A N 1
ATOM 2114 C CA . LEU A 1 271 ? 34.251 26.416 24.937 1.00 14.75 286 LEU A CA 1
ATOM 2115 C C . LEU A 1 271 ? 35.128 25.265 25.407 1.00 14.87 286 LEU A C 1
ATOM 2116 O O . LEU A 1 271 ? 34.884 24.637 26.445 1.00 17.83 286 LEU A O 1
ATOM 2121 N N . ALA A 1 272 ? 36.177 24.980 24.640 1.00 15.66 287 ALA A N 1
ATOM 2122 C CA . ALA A 1 272 ? 37.239 24.057 25.100 1.00 17.40 287 ALA A CA 1
ATOM 2123 C C . ALA A 1 272 ? 37.639 24.374 26.543 1.00 14.37 287 ALA A C 1
ATOM 2124 O O . ALA A 1 272 ? 37.800 25.539 26.868 1.00 16.88 287 ALA A O 1
ATOM 2126 N N . PRO A 1 273 ? 37.844 23.345 27.396 1.00 14.82 288 PRO A N 1
ATOM 2127 C CA . PRO A 1 273 ? 38.133 23.638 28.799 1.00 16.82 288 PRO A CA 1
ATOM 2128 C C . PRO A 1 273 ? 39.550 24.113 29.032 1.00 16.72 288 PRO A C 1
ATOM 2129 O O . PRO A 1 273 ? 40.464 23.833 28.254 1.00 18.02 288 PRO A O 1
ATOM 2133 N N . ASP A 1 274 ? 39.723 24.852 30.118 1.00 18.57 289 ASP A N 1
ATOM 2134 C CA . ASP A 1 274 ? 41.052 25.370 30.480 1.00 17.13 289 ASP A CA 1
ATOM 2135 C C . ASP A 1 274 ? 41.397 25.061 31.931 1.00 20.53 289 ASP A C 1
ATOM 2136 O O . ASP A 1 274 ? 40.678 24.376 32.627 1.00 18.77 289 ASP A O 1
ATOM 2141 N N . ASN A 1 275 ? 42.504 25.625 32.376 1.00 17.88 290 ASN A N 1
ATOM 2142 C CA . ASN A 1 275 ? 42.965 25.508 33.773 1.00 17.14 290 ASN A CA 1
ATOM 2143 C C . ASN A 1 275 ? 43.414 26.842 34.370 1.00 18.44 290 ASN A C 1
ATOM 2144 O O . ASN A 1 275 ? 44.158 26.881 35.387 1.00 22.13 290 ASN A O 1
ATOM 2149 N N . GLY A 1 276 ? 42.956 27.947 33.786 1.00 17.58 291 GLY A N 1
ATOM 2150 C CA . GLY A 1 276 ? 43.327 29.249 34.325 1.00 20.64 291 GLY A CA 1
ATOM 2151 C C . GLY A 1 276 ? 44.781 29.621 34.135 1.00 18.38 291 GLY A C 1
ATOM 2152 O O . GLY A 1 276 ? 45.334 30.428 34.892 1.00 20.93 291 GLY A O 1
ATOM 2153 N N . LEU A 1 277 ? 45.390 29.071 33.103 1.00 18.15 292 LEU A N 1
ATOM 2154 C CA . LEU A 1 277 ? 46.812 29.347 32.814 1.00 17.08 292 LEU A CA 1
ATOM 2155 C C . LEU A 1 277 ? 47.044 30.307 31.659 1.00 19.07 292 LEU A C 1
ATOM 2156 O O . LEU A 1 277 ? 48.195 30.692 31.408 1.00 19.22 292 LEU A O 1
ATOM 2161 N N . GLY A 1 278 ? 45.990 30.624 30.912 1.00 18.87 293 GLY A N 1
ATOM 2162 C CA . GLY A 1 278 ? 46.085 31.574 29.806 1.00 17.21 293 GLY A CA 1
ATOM 2163 C C . GLY A 1 278 ? 46.038 31.021 28.392 1.00 20.02 293 GLY A C 1
ATOM 2164 O O . GLY A 1 278 ? 46.162 31.774 27.425 1.00 19.32 293 GLY A O 1
ATOM 2165 N N . LYS A 1 279 ? 45.885 29.703 28.279 1.00 16.91 294 LYS A N 1
ATOM 2166 C CA . LYS A 1 279 ? 45.605 29.044 27.014 1.00 16.18 294 LYS A CA 1
ATOM 2167 C C . LYS A 1 279 ? 44.482 28.047 27.225 1.00 18.19 294 LYS A C 1
ATOM 2168 O O . LYS A 1 279 ? 44.516 27.265 28.177 1.00 17.22 294 LYS A O 1
ATOM 2174 N N . ARG A 1 280 ? 43.511 28.071 26.321 1.00 17.88 295 ARG A N 1
ATOM 2175 C CA . ARG A 1 280 ? 42.427 27.081 26.309 1.00 17.61 295 ARG A CA 1
ATOM 2176 C C . ARG A 1 280 ? 42.726 25.874 25.449 1.00 17.24 295 ARG A C 1
ATOM 2177 O O . ARG A 1 280 ? 42.196 24.801 25.674 1.00 16.80 295 ARG A O 1
ATOM 2185 N N . GLY A 1 281 ? 43.604 26.045 24.476 1.00 17.09 296 GLY A N 1
ATOM 2186 C CA . GLY A 1 281 ? 43.966 24.938 23.611 1.00 16.41 296 GLY A CA 1
ATOM 2187 C C . GLY A 1 281 ? 42.955 24.531 22.563 1.00 16.53 296 GLY A C 1
ATOM 2188 O O . GLY A 1 281 ? 43.069 23.445 22.013 1.00 18.65 296 GLY A O 1
ATOM 2189 N N . ASN A 1 282 ? 41.995 25.398 22.242 1.00 15.89 297 ASN A N 1
ATOM 2190 C CA . ASN A 1 282 ? 41.102 25.070 21.121 1.00 15.80 297 ASN A CA 1
ATOM 2191 C C . ASN A 1 282 ? 41.931 25.176 19.858 1.00 16.74 297 ASN A C 1
ATOM 2192 O O . ASN A 1 282 ? 42.703 26.109 19.709 1.00 16.90 297 ASN A O 1
ATOM 2197 N N . TRP A 1 283 ? 41.744 24.238 18.943 1.00 14.42 298 TRP A N 1
ATOM 2198 C CA . TRP A 1 283 ? 42.695 24.076 17.846 1.00 13.71 298 TRP A CA 1
ATOM 2199 C C . TRP A 1 283 ? 42.215 24.752 16.565 1.00 15.47 298 TRP A C 1
ATOM 2200 O O . TRP A 1 283 ? 41.165 25.396 16.514 1.00 16.03 298 TRP A O 1
ATOM 2211 N N . LEU A 1 284 ? 43.058 24.700 15.548 1.00 15.17 299 LEU A N 1
ATOM 2212 C CA . LEU A 1 284 ? 42.682 25.163 14.214 1.00 15.43 299 LEU A CA 1
ATOM 2213 C C . LEU A 1 284 ? 43.067 24.068 13.217 1.00 15.45 299 LEU A C 1
ATOM 2214 O O . LEU A 1 284 ? 44.263 23.683 13.082 1.00 16.48 299 LEU A O 1
ATOM 2219 N N . TRP A 1 285 ? 42.062 23.526 12.533 1.00 13.70 300 TRP A N 1
ATOM 2220 C CA . TRP A 1 285 ? 42.297 22.527 11.492 1.00 15.17 300 TRP A CA 1
ATOM 2221 C C . TRP A 1 285 ? 41.465 22.890 10.284 1.00 14.79 300 TRP A C 1
ATOM 2222 O O . TRP A 1 285 ? 40.379 23.433 10.419 1.00 15.11 300 TRP A O 1
ATOM 2233 N N . SER A 1 286 ? 41.999 22.622 9.095 1.00 14.29 301 SER A N 1
ATOM 2234 C CA . SER A 1 286 ? 41.145 22.568 7.909 1.00 14.62 301 SER A CA 1
ATOM 2235 C C . SER A 1 286 ? 41.491 21.362 7.079 1.00 14.29 301 SER A C 1
ATOM 2236 O O . SER A 1 286 ? 42.661 20.921 7.037 1.00 14.39 301 SER A O 1
ATOM 2239 N N . TRP A 1 287 ? 40.449 20.812 6.461 1.00 13.49 302 TRP A N 1
ATOM 2240 C CA . TRP A 1 287 ? 40.582 19.834 5.377 1.00 13.85 302 TRP A CA 1
ATOM 2241 C C . TRP A 1 287 ? 40.435 20.539 4.054 1.00 14.34 302 TRP A C 1
ATOM 2242 O O . TRP A 1 287 ? 39.469 21.248 3.835 1.00 14.70 302 TRP A O 1
ATOM 2253 N N . ASN A 1 288 ? 41.437 20.319 3.200 1.00 14.24 303 ASN A N 1
ATOM 2254 C CA . ASN A 1 288 ? 41.675 21.108 1.987 1.00 13.89 303 ASN A CA 1
ATOM 2255 C C . ASN A 1 288 ? 41.881 20.201 0.788 1.00 15.05 303 ASN A C 1
ATOM 2256 O O . ASN A 1 288 ? 42.248 19.041 0.923 1.00 15.80 303 ASN A O 1
ATOM 2261 N N . LEU A 1 289 ? 41.681 20.767 -0.392 1.00 14.72 304 LEU A N 1
ATOM 2262 C CA . LEU A 1 289 ? 41.918 20.053 -1.640 1.00 14.37 304 LEU A CA 1
ATOM 2263 C C . LEU A 1 289 ? 43.085 20.713 -2.349 1.00 15.43 304 LEU A C 1
ATOM 2264 O O . LEU A 1 289 ? 43.204 21.939 -2.409 1.00 16.42 304 LEU A O 1
ATOM 2269 N N . ALA A 1 290 ? 43.952 19.860 -2.845 1.00 14.65 305 ALA A N 1
ATOM 2270 C CA . ALA A 1 290 ? 45.198 20.269 -3.489 1.00 15.94 305 ALA A CA 1
ATOM 2271 C C . ALA A 1 290 ? 45.560 19.418 -4.716 1.00 15.89 305 ALA A C 1
ATOM 2272 O O . ALA A 1 290 ? 45.063 18.299 -4.895 1.00 17.10 305 ALA A O 1
ATOM 2274 N N . ILE A 1 291 ? 46.465 19.951 -5.541 1.00 17.11 306 ILE A N 1
ATOM 2275 C CA . ILE A 1 291 ? 46.852 19.326 -6.795 1.00 17.49 306 ILE A CA 1
ATOM 2276 C C . ILE A 1 291 ? 48.359 19.096 -6.763 1.00 17.27 306 ILE A C 1
ATOM 2277 O O . ILE A 1 291 ? 49.091 20.001 -6.394 1.00 18.04 306 ILE A O 1
ATOM 2282 N N . PRO A 1 292 ? 48.815 17.891 -7.139 1.00 18.81 307 PRO A N 1
ATOM 2283 C CA . PRO A 1 292 ? 50.270 17.702 -7.187 1.00 20.85 307 PRO A CA 1
ATOM 2284 C C . PRO A 1 292 ? 50.930 18.539 -8.277 1.00 21.96 307 PRO A C 1
ATOM 2285 O O . PRO A 1 292 ? 50.398 18.654 -9.374 1.00 24.00 307 PRO A O 1
ATOM 2289 N N . ALA A 1 293 ? 52.078 19.127 -7.947 1.00 22.76 308 ALA A N 1
ATOM 2290 C CA . ALA A 1 293 ? 52.827 19.934 -8.895 1.00 25.96 308 ALA A CA 1
ATOM 2291 C C . ALA A 1 293 ? 53.176 18.978 -9.997 1.00 26.83 308 ALA A C 1
ATOM 2292 O O . ALA A 1 293 ? 53.527 17.827 -9.743 1.00 33.80 308 ALA A O 1
ATOM 2294 N N . GLY A 1 294 ? 53.083 19.425 -11.228 1.00 32.66 309 GLY A N 1
ATOM 2295 C CA . GLY A 1 294 ? 53.423 18.512 -12.338 1.00 39.85 309 GLY A CA 1
ATOM 2296 C C . GLY A 1 294 ? 52.290 17.619 -12.834 1.00 37.77 309 GLY A C 1
ATOM 2297 O O . GLY A 1 294 ? 52.468 16.849 -13.764 1.00 31.53 309 GLY A O 1
ATOM 2298 N N . SER A 1 295 ? 51.119 17.733 -12.211 1.00 27.46 310 SER A N 1
ATOM 2299 C CA . SER A 1 295 ? 49.883 17.175 -12.737 1.00 26.09 310 SER A CA 1
ATOM 2300 C C . SER A 1 295 ? 49.732 17.547 -14.206 1.00 24.97 310 SER A C 1
ATOM 2301 O O . SER A 1 295 ? 49.988 18.687 -14.589 1.00 30.03 310 SER A O 1
ATOM 2304 N N . LYS A 1 296 ? 49.252 16.604 -15.004 1.00 25.19 311 LYS A N 1
ATOM 2305 C CA . LYS A 1 296 ? 48.833 16.894 -16.374 1.00 29.59 311 LYS A CA 1
ATOM 2306 C C . LYS A 1 296 ? 47.313 17.124 -16.428 1.00 25.48 311 LYS A C 1
ATOM 2307 O O . LYS A 1 296 ? 46.738 17.245 -17.515 1.00 30.4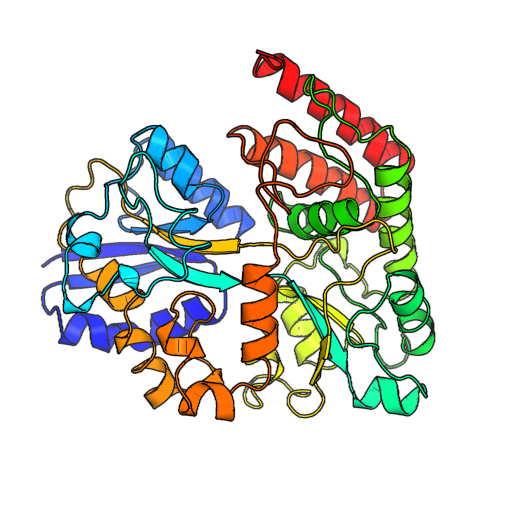0 311 LYS A O 1
ATOM 2313 N N . LYS A 1 297 ? 46.668 17.197 -15.263 1.00 23.08 312 LYS A N 1
ATOM 2314 C CA . LYS A 1 297 ? 45.207 17.452 -15.196 1.00 22.43 312 LYS A CA 1
ATOM 2315 C C . LYS A 1 297 ? 44.835 18.717 -14.401 1.00 23.51 312 LYS A C 1
ATOM 2316 O O . LYS A 1 297 ? 43.759 18.806 -13.795 1.00 25.40 312 LYS A O 1
ATOM 2322 N N . VAL A 1 298 ? 45.706 19.708 -14.422 1.00 25.23 313 VAL A N 1
ATOM 2323 C CA . VAL A 1 298 ? 45.541 20.897 -13.574 1.00 25.06 313 VAL A CA 1
ATOM 2324 C C . VAL A 1 298 ? 44.235 21.645 -13.840 1.00 25.31 313 VAL A C 1
ATOM 2325 O O . VAL A 1 298 ? 43.553 22.038 -12.917 1.00 25.46 313 VAL A O 1
ATOM 2329 N N . GLU A 1 299 ? 43.893 21.851 -15.103 1.00 23.85 314 GLU A N 1
ATOM 2330 C CA . GLU A 1 299 ? 42.725 22.666 -15.442 1.00 25.70 314 GLU A CA 1
ATOM 2331 C C . GLU A 1 299 ? 41.476 21.995 -14.886 1.00 20.05 314 GLU A C 1
ATOM 2332 O O . GLU A 1 299 ? 40.633 22.654 -14.268 1.00 24.22 314 GLU A O 1
ATOM 2338 N N . ALA A 1 300 ? 41.349 20.685 -15.106 1.00 20.58 315 ALA A N 1
ATOM 2339 C CA . ALA A 1 300 ? 40.172 19.958 -14.640 1.00 20.26 315 ALA A CA 1
ATOM 2340 C C . ALA A 1 300 ? 40.167 19.896 -13.122 1.00 18.85 315 ALA A C 1
ATOM 2341 O O . ALA A 1 300 ? 39.102 20.003 -12.491 1.00 19.17 315 ALA A O 1
ATOM 2343 N N . ALA A 1 301 ? 41.341 19.654 -12.541 1.00 18.16 316 ALA A N 1
ATOM 2344 C CA . ALA A 1 301 ? 41.441 19.566 -11.067 1.00 18.48 316 ALA A CA 1
ATOM 2345 C C . ALA A 1 301 ? 41.077 20.877 -10.393 1.00 18.20 316 ALA A C 1
ATOM 2346 O O . ALA A 1 301 ? 40.306 20.887 -9.402 1.00 18.28 316 ALA A O 1
ATOM 2348 N N A GLU A 1 302 ? 41.610 21.990 -10.928 0.50 20.26 317 GLU A N 1
ATOM 2349 N N B GLU A 1 302 ? 41.577 21.972 -10.934 0.50 19.42 317 GLU A N 1
ATOM 2350 C CA A GLU A 1 302 ? 41.261 23.372 -10.505 0.50 23.07 317 GLU A CA 1
ATOM 2351 C CA B GLU A 1 302 ? 41.269 23.267 -10.383 0.50 18.82 317 GLU A CA 1
ATOM 2352 C C A GLU A 1 302 ? 39.747 23.593 -10.523 0.50 20.47 317 GLU A C 1
ATOM 2353 C C B GLU A 1 302 ? 39.757 23.609 -10.523 0.50 19.75 317 GLU A C 1
ATOM 2354 O O A GLU A 1 302 ? 39.160 24.117 -9.579 0.50 18.63 317 GLU A O 1
ATOM 2355 O O B GLU A 1 302 ? 39.170 24.203 -9.619 0.50 18.29 317 GLU A O 1
ATOM 2366 N N . LYS A 1 303 ? 39.128 23.225 -11.634 1.00 20.11 318 LYS A N 1
ATOM 2367 C CA . LYS A 1 303 ? 37.658 23.348 -11.767 1.00 20.69 318 LYS A CA 1
ATOM 2368 C C . LYS A 1 303 ? 36.926 22.573 -10.682 1.00 17.91 318 LYS A C 1
ATOM 2369 O O . LYS A 1 303 ? 35.962 23.078 -10.089 1.00 18.55 318 LYS A O 1
ATOM 2375 N N . PHE A 1 304 ? 37.374 21.341 -10.416 1.00 16.80 319 PHE A N 1
ATOM 2376 C CA . PHE A 1 304 ? 36.758 20.575 -9.333 1.00 17.06 319 PHE A CA 1
ATOM 2377 C C . PHE A 1 304 ? 36.914 21.237 -7.944 1.00 15.79 319 PHE A C 1
ATOM 2378 O O . PHE A 1 304 ? 35.943 21.414 -7.198 1.00 16.34 319 PHE A O 1
ATOM 2386 N N . ILE A 1 305 ? 38.126 21.642 -7.629 1.00 15.84 320 ILE A N 1
ATOM 2387 C CA . ILE A 1 305 ? 38.415 22.263 -6.357 1.00 16.20 320 ILE A CA 1
ATOM 2388 C C . ILE A 1 305 ? 37.615 23.552 -6.208 1.00 15.63 320 ILE A C 1
ATOM 2389 O O . ILE A 1 305 ? 37.041 23.807 -5.130 1.00 16.32 320 ILE A O 1
ATOM 2394 N N . ALA A 1 306 ? 37.510 24.344 -7.274 1.00 16.10 321 ALA A N 1
ATOM 2395 C CA . ALA A 1 306 ? 36.702 25.572 -7.225 1.00 19.11 321 ALA A CA 1
ATOM 2396 C C . ALA A 1 306 ? 35.234 25.257 -6.938 1.00 18.27 321 ALA A C 1
ATOM 2397 O O . ALA A 1 306 ? 34.599 25.909 -6.131 1.00 21.87 321 ALA A O 1
ATOM 2399 N N . TRP A 1 307 ? 34.727 24.229 -7.593 1.00 15.79 322 TRP A N 1
ATOM 2400 C CA . TRP A 1 307 ? 33.333 23.800 -7.406 1.00 17.17 322 TRP A CA 1
ATOM 2401 C C . TRP A 1 307 ? 33.076 23.404 -5.950 1.00 17.85 322 TRP A C 1
ATOM 2402 O O . TRP A 1 307 ? 32.089 23.831 -5.322 1.00 18.73 322 TRP A O 1
ATOM 2413 N N . ALA A 1 308 ? 33.983 22.616 -5.390 1.00 16.18 323 ALA A N 1
ATOM 2414 C CA . ALA A 1 308 ? 33.765 22.061 -4.060 1.00 14.27 323 ALA A CA 1
ATOM 2415 C C . ALA A 1 308 ? 33.920 23.053 -2.921 1.00 15.23 323 ALA A C 1
ATOM 2416 O O . ALA A 1 308 ? 33.520 22.746 -1.805 1.00 15.48 323 ALA A O 1
ATOM 2418 N N . THR A 1 309 ? 34.575 24.175 -3.167 1.00 14.77 324 THR A N 1
ATOM 2419 C CA . THR A 1 309 ? 34.998 25.102 -2.106 1.00 15.24 324 THR A CA 1
ATOM 2420 C C . THR A 1 309 ? 34.476 26.531 -2.352 1.00 16.19 324 THR A C 1
ATOM 2421 O O . THR A 1 309 ? 35.031 27.524 -1.847 1.00 16.85 324 THR A O 1
ATOM 2425 N N . SER A 1 310 ? 33.388 26.598 -3.113 1.00 17.31 325 SER A N 1
ATOM 2426 C CA . SER A 1 310 ? 32.751 27.840 -3.477 1.00 16.29 325 SER A CA 1
ATOM 2427 C C . SER A 1 310 ? 31.503 28.132 -2.671 1.00 17.81 325 SER A C 1
ATOM 2428 O O . SER A 1 310 ? 30.937 27.257 -1.985 1.00 17.84 325 SER A O 1
ATOM 2431 N N . LYS A 1 311 ? 31.064 29.383 -2.767 1.00 16.42 326 LYS A N 1
ATOM 2432 C CA . LYS A 1 311 ? 29.789 29.771 -2.153 1.00 15.58 326 LYS A CA 1
ATOM 2433 C C . LYS A 1 311 ? 28.650 28.928 -2.709 1.00 16.30 326 LYS A C 1
ATOM 2434 O O . LYS A 1 311 ? 27.689 28.582 -2.004 1.00 17.42 326 LYS A O 1
ATOM 2440 N N . ASP A 1 312 ? 28.717 28.635 -3.995 1.00 16.88 327 ASP A N 1
ATOM 2441 C CA . ASP A 1 312 ? 27.697 27.826 -4.642 1.00 17.73 327 ASP A CA 1
ATOM 2442 C C . ASP A 1 312 ? 27.625 26.428 -4.054 1.00 15.70 327 ASP A C 1
ATOM 2443 O O . ASP A 1 312 ? 26.539 25.867 -3.998 1.00 16.30 327 ASP A O 1
ATOM 2448 N N . TYR A 1 313 ? 28.753 25.831 -3.673 1.00 15.63 328 TYR A N 1
ATOM 2449 C CA . TYR A 1 313 ? 28.715 24.497 -3.042 1.00 15.75 328 TYR A CA 1
ATOM 2450 C C . TYR A 1 313 ? 27.922 24.550 -1.707 1.00 16.07 328 TYR A C 1
ATOM 2451 O O . TYR A 1 313 ? 27.092 23.672 -1.418 1.00 16.80 328 TYR A O 1
ATOM 2460 N N . LEU A 1 314 ? 28.125 25.624 -0.938 1.00 14.79 329 LEU A N 1
ATOM 2461 C CA . LEU A 1 314 ? 27.392 25.754 0.313 1.00 15.40 329 LEU A CA 1
ATOM 2462 C C . LEU A 1 314 ? 25.892 25.840 0.005 1.00 16.63 329 LEU A C 1
ATOM 2463 O O . LEU A 1 314 ? 25.061 25.208 0.678 1.00 15.82 329 LEU A O 1
ATOM 2468 N N . LYS A 1 315 ? 25.535 26.605 -1.021 1.00 17.54 330 LYS A N 1
ATOM 2469 C CA A LYS A 1 315 ? 24.107 26.749 -1.411 0.50 15.96 330 LYS A CA 1
ATOM 2470 C CA B LYS A 1 315 ? 24.107 26.730 -1.407 0.50 16.08 330 LYS A CA 1
ATOM 2471 C C . LYS A 1 315 ? 23.491 25.394 -1.857 1.00 16.64 330 LYS A C 1
ATOM 2472 O O . LYS A 1 315 ? 22.335 25.089 -1.579 1.00 19.11 330 LYS A O 1
ATOM 2483 N N . LEU A 1 316 ? 24.285 24.610 -2.559 1.00 16.01 331 LEU A N 1
ATOM 2484 C CA . LEU A 1 316 ? 23.888 23.300 -3.068 1.00 15.54 331 LEU A CA 1
ATOM 2485 C C . LEU A 1 316 ? 23.562 22.385 -1.906 1.00 17.37 331 LEU A C 1
ATOM 2486 O O . LEU A 1 316 ? 22.499 21.765 -1.868 1.00 19.11 331 LEU A O 1
ATOM 2491 N N . VAL A 1 317 ? 24.452 22.349 -0.920 1.00 18.49 332 VAL A N 1
ATOM 2492 C CA . VAL A 1 317 ? 24.191 21.508 0.264 1.00 17.41 332 VAL A CA 1
ATOM 2493 C C . VAL A 1 317 ? 23.004 22.045 1.034 1.00 16.10 332 VAL A C 1
ATOM 2494 O O . VAL A 1 317 ? 22.146 21.268 1.459 1.00 17.89 332 VAL A O 1
ATOM 2498 N N . ALA A 1 318 ? 22.915 23.369 1.175 1.00 14.97 333 ALA A N 1
ATOM 2499 C CA . ALA A 1 318 ? 21.760 23.918 1.915 1.00 15.59 333 ALA A CA 1
ATOM 2500 C C . ALA A 1 318 ? 20.408 23.531 1.299 1.00 17.06 333 ALA A C 1
ATOM 2501 O O . ALA A 1 318 ? 19.447 23.210 2.006 1.00 19.67 333 ALA A O 1
ATOM 2503 N N . GLU A 1 319 ? 20.341 23.593 -0.019 1.00 17.39 334 GLU A N 1
ATOM 2504 C CA . GLU A 1 319 ? 19.131 23.222 -0.747 1.00 20.13 334 GLU A CA 1
ATOM 2505 C C . GLU A 1 319 ? 18.712 21.766 -0.551 1.00 20.94 334 GLU A C 1
ATOM 2506 O O . GLU A 1 319 ? 17.514 21.451 -0.378 1.00 25.45 334 GLU A O 1
ATOM 2512 N N . LYS A 1 320 ? 19.713 20.897 -0.529 1.00 20.12 335 LYS A N 1
ATOM 2513 C CA . LYS A 1 320 ? 19.516 19.458 -0.432 1.00 20.54 335 LYS A CA 1
ATOM 2514 C C . LYS A 1 320 ? 19.263 18.980 1.010 1.00 21.26 335 LYS A C 1
ATOM 2515 O O . LYS A 1 320 ? 18.305 18.248 1.289 1.00 25.56 335 LYS A O 1
ATOM 2521 N N . ASP A 1 321 ? 20.110 19.435 1.922 1.00 18.36 336 ASP A N 1
ATOM 2522 C CA . ASP A 1 321 ? 20.170 18.914 3.294 1.00 18.98 336 ASP A CA 1
ATOM 2523 C C . ASP A 1 321 ? 19.941 19.937 4.424 1.00 18.03 336 AS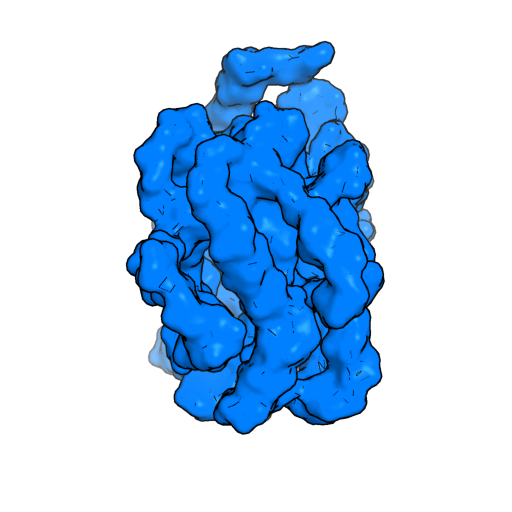P A C 1
ATOM 2524 O O . ASP A 1 321 ? 19.941 19.549 5.603 1.00 21.07 336 ASP A O 1
ATOM 2529 N N . GLY A 1 322 ? 19.723 21.210 4.098 1.00 19.02 337 GLY A N 1
ATOM 2530 C CA . GLY A 1 322 ? 19.507 22.252 5.115 1.00 17.63 337 GLY A CA 1
ATOM 2531 C C . GLY A 1 322 ? 20.779 23.029 5.381 1.00 16.97 337 GLY A C 1
ATOM 2532 O O . GLY A 1 322 ? 21.905 22.460 5.365 1.00 17.22 337 GLY A O 1
ATOM 2533 N N . TRP A 1 323 ? 20.598 24.323 5.641 1.00 17.59 338 TRP A N 1
ATOM 2534 C CA . TRP A 1 323 ? 21.724 25.227 5.940 1.00 16.19 338 TRP A CA 1
ATOM 2535 C C . TRP A 1 323 ? 22.631 24.734 7.072 1.00 16.84 338 TRP A C 1
ATOM 2536 O O . TRP A 1 323 ? 23.851 24.919 6.989 1.00 16.56 338 TRP A O 1
ATOM 2547 N N . ALA A 1 324 ? 22.090 24.065 8.075 1.00 16.70 339 ALA A N 1
ATOM 2548 C CA . ALA A 1 324 ? 22.911 23.663 9.221 1.00 19.98 339 ALA A CA 1
ATOM 2549 C C . ALA A 1 324 ? 24.011 22.695 8.810 1.00 17.21 339 ALA A C 1
ATOM 2550 O O . ALA A 1 324 ? 25.009 22.554 9.492 1.00 17.34 339 ALA A O 1
ATOM 2552 N N . ASN A 1 325 ? 23.769 21.982 7.717 1.00 15.70 340 ASN A N 1
ATOM 2553 C CA . ASN A 1 325 ? 24.617 20.872 7.268 1.00 14.47 340 ASN A CA 1
ATOM 2554 C C . ASN A 1 325 ? 25.662 21.208 6.216 1.00 15.69 340 ASN A C 1
ATOM 2555 O O . ASN A 1 325 ? 26.365 20.298 5.715 1.00 17.12 340 ASN A O 1
ATOM 2560 N N . VAL A 1 326 ? 25.789 22.493 5.887 1.00 14.55 341 VAL A N 1
ATOM 2561 C CA . VAL A 1 326 ? 26.840 22.848 4.940 1.00 14.45 341 VAL A CA 1
ATOM 2562 C C . VAL A 1 326 ? 28.234 22.657 5.572 1.00 13.37 341 VAL A C 1
ATOM 2563 O O . VAL A 1 326 ? 28.398 22.733 6.794 1.00 16.83 341 VAL A O 1
ATOM 2567 N N . PRO A 1 327 ? 29.271 22.510 4.729 1.00 12.18 342 PRO A N 1
ATOM 2568 C CA . PRO A 1 327 ? 30.607 22.463 5.327 1.00 15.65 342 PRO A CA 1
ATOM 2569 C C . PRO A 1 327 ? 30.949 23.791 5.990 1.00 15.11 342 PRO A C 1
ATOM 2570 O O . PRO A 1 327 ? 30.759 24.855 5.402 1.00 16.33 342 PRO A O 1
ATOM 2574 N N . PRO A 1 328 ? 31.430 23.749 7.236 1.00 14.32 343 PRO A N 1
ATOM 2575 C CA . PRO A 1 328 ? 31.651 24.959 7.986 1.00 14.50 343 PRO A CA 1
ATOM 2576 C C . PRO A 1 328 ? 33.045 25.532 7.887 1.00 12.55 343 PRO A C 1
ATOM 2577 O O . PRO A 1 328 ? 33.958 24.884 7.374 1.00 14.68 343 PRO A O 1
ATOM 2581 N N . GLY A 1 329 ? 33.176 26.735 8.441 1.00 13.90 344 GLY A N 1
ATOM 2582 C CA . GLY A 1 329 ? 34.461 27.305 8.795 1.00 15.26 344 GLY A CA 1
ATOM 2583 C C . GLY A 1 329 ? 35.354 27.851 7.733 1.00 17.14 344 GLY A C 1
ATOM 2584 O O . GLY A 1 329 ? 36.497 28.187 8.042 1.00 16.94 344 GLY A O 1
ATOM 2585 N N . THR A 1 330 ? 34.835 28.037 6.520 1.00 14.73 345 THR A N 1
ATOM 2586 C CA . THR A 1 330 ? 35.727 28.468 5.449 1.00 14.00 345 THR A CA 1
ATOM 2587 C C . THR A 1 330 ? 35.500 29.887 4.916 1.00 14.66 345 THR A C 1
ATOM 2588 O O . THR A 1 330 ? 36.425 30.476 4.388 1.00 16.98 345 THR A O 1
ATOM 2592 N N . ARG A 1 331 ? 34.287 30.413 5.063 1.00 14.40 346 ARG A N 1
ATOM 2593 C CA . ARG A 1 331 ? 33.888 31.674 4.416 1.00 14.98 346 ARG A CA 1
ATOM 2594 C C . ARG A 1 331 ? 33.210 32.669 5.318 1.00 16.34 346 ARG A C 1
ATOM 2595 O O . ARG A 1 331 ? 32.271 32.313 6.035 1.00 16.34 346 ARG A O 1
ATOM 2603 N N . THR A 1 332 ? 33.673 33.919 5.262 1.00 15.47 347 THR A N 1
ATOM 2604 C CA . THR A 1 332 ? 33.040 35.011 6.000 1.00 17.03 347 THR A CA 1
ATOM 2605 C C . THR A 1 332 ? 31.545 35.106 5.656 1.00 15.83 347 THR A C 1
ATOM 2606 O O . THR A 1 332 ? 30.690 35.260 6.526 1.00 15.44 347 THR A O 1
ATOM 2610 N N . SER A 1 333 ? 31.233 34.930 4.383 1.00 15.88 348 SER A N 1
ATOM 2611 C CA . SER A 1 333 ? 29.880 35.038 3.881 1.00 16.40 348 SER A CA 1
ATOM 2612 C C . SER A 1 333 ? 28.943 33.990 4.435 1.00 16.84 348 SER A C 1
ATOM 2613 O O . SER A 1 333 ? 27.738 34.215 4.449 1.00 19.25 348 SER A O 1
ATOM 2616 N N . LEU A 1 334 ? 29.473 32.843 4.878 1.00 14.31 349 LEU A N 1
ATOM 2617 C CA . LEU A 1 334 ? 28.618 31.831 5.492 1.00 15.68 349 LEU A CA 1
ATOM 2618 C C . LEU A 1 334 ? 28.149 32.334 6.867 1.00 15.91 349 LEU A C 1
ATOM 2619 O O . LEU A 1 334 ? 26.947 32.308 7.228 1.00 15.90 349 LEU A O 1
ATOM 2624 N N . TYR A 1 335 ? 29.107 32.844 7.632 1.00 14.82 350 TYR A N 1
ATOM 2625 C CA . TYR A 1 335 ? 28.791 33.287 8.998 1.00 15.18 350 TYR A CA 1
ATOM 2626 C C . TYR A 1 335 ? 27.985 34.606 9.005 1.00 15.19 350 TYR A C 1
ATOM 2627 O O . TYR A 1 335 ? 27.272 34.913 9.988 1.00 18.79 350 TYR A O 1
ATOM 2636 N N . ALA A 1 336 ? 28.028 35.324 7.882 1.00 16.62 351 ALA A N 1
ATOM 2637 C CA . ALA A 1 336 ? 27.248 36.537 7.712 1.00 17.61 351 ALA A CA 1
ATOM 2638 C C . ALA A 1 336 ? 25.823 36.272 7.202 1.00 17.70 351 ALA A C 1
ATOM 2639 O O . ALA A 1 336 ? 25.043 37.204 7.081 1.00 18.16 351 ALA A O 1
ATOM 2641 N N . ASN A 1 337 ? 25.528 35.018 6.879 1.00 15.03 352 ASN A N 1
ATOM 2642 C CA . ASN A 1 337 ? 24.299 34.619 6.237 1.00 15.25 352 ASN A CA 1
ATOM 2643 C C . ASN A 1 337 ? 23.244 34.379 7.298 1.00 15.84 352 ASN A C 1
ATOM 2644 O O . ASN A 1 337 ? 23.392 33.523 8.183 1.00 16.95 352 ASN A O 1
ATOM 2649 N N . ALA A 1 338 ? 22.191 35.166 7.230 1.00 15.85 353 ALA A N 1
ATOM 2650 C CA . ALA A 1 338 ? 21.122 35.072 8.229 1.00 16.60 353 ALA A CA 1
ATOM 2651 C C . ALA A 1 338 ? 20.477 33.684 8.258 1.00 16.18 353 ALA A C 1
ATOM 2652 O O . ALA A 1 338 ? 20.057 33.195 9.325 1.00 19.11 353 ALA A O 1
ATOM 2654 N N . ASP A 1 339 ? 20.355 33.043 7.105 1.00 16.37 354 ASP A N 1
ATOM 2655 C CA . ASP A 1 339 ? 19.732 31.711 7.044 1.00 19.01 354 ASP A CA 1
ATOM 2656 C C . ASP A 1 339 ? 20.591 30.658 7.724 1.00 18.12 354 ASP A C 1
ATOM 2657 O O . ASP A 1 339 ? 20.096 29.726 8.308 1.00 19.10 354 ASP A O 1
ATOM 2662 N N . TYR A 1 340 ? 21.906 30.801 7.622 1.00 16.19 355 TYR A N 1
ATOM 2663 C CA . TYR A 1 340 ? 22.803 29.868 8.307 1.00 14.41 355 TYR A CA 1
ATOM 2664 C C . TYR A 1 340 ? 22.745 30.106 9.810 1.00 15.82 355 TYR A C 1
ATOM 2665 O O . TYR A 1 340 ? 22.692 29.164 10.596 1.00 16.31 355 TYR A O 1
ATOM 2674 N N . GLN A 1 341 ? 22.806 31.365 10.227 1.00 15.54 356 GLN A N 1
ATOM 2675 C CA . GLN A 1 341 ? 22.736 31.657 11.651 1.00 16.68 356 GLN A CA 1
ATOM 2676 C C . GLN A 1 341 ? 21.457 31.108 12.295 1.00 17.24 356 GLN A C 1
ATOM 2677 O O . GLN A 1 341 ? 21.507 30.553 13.411 1.00 21.27 356 GLN A O 1
ATOM 2683 N N . LYS A 1 342 ? 20.322 31.252 11.616 1.00 16.62 357 LYS A N 1
ATOM 2684 C CA . LYS A 1 342 ? 19.042 30.742 12.146 1.00 18.22 357 LYS A CA 1
ATOM 2685 C C . LYS A 1 342 ? 19.062 29.208 12.265 1.00 20.41 357 LYS A C 1
ATOM 2686 O O . LYS A 1 342 ? 18.564 28.619 13.234 1.00 23.55 357 LYS A O 1
ATOM 2692 N N . ALA A 1 343 ? 19.655 28.559 11.277 1.00 17.57 358 ALA A N 1
ATOM 2693 C CA . ALA A 1 343 ? 19.713 27.088 11.218 1.00 19.45 358 ALA A CA 1
ATOM 2694 C C . ALA A 1 343 ? 20.734 26.423 12.128 1.00 18.21 358 ALA A C 1
ATOM 2695 O O . ALA A 1 343 ? 20.576 25.273 12.507 1.00 19.25 358 ALA A O 1
ATOM 2697 N N . ALA A 1 344 ? 21.803 27.143 12.424 1.00 16.49 359 ALA A N 1
ATOM 2698 C CA . ALA A 1 344 ? 22.976 26.604 13.096 1.00 16.67 359 ALA A CA 1
ATOM 2699 C C . ALA A 1 344 ? 23.320 27.409 14.365 1.00 18.06 359 ALA A C 1
ATOM 2700 O O . ALA A 1 344 ? 24.128 28.340 14.350 1.00 17.71 359 ALA A O 1
ATOM 2702 N N . PRO A 1 345 ? 22.678 27.072 15.490 1.00 19.89 360 PRO A N 1
ATOM 2703 C CA . PRO A 1 345 ? 22.988 27.801 16.721 1.00 18.85 360 PRO A CA 1
ATOM 2704 C C . PRO A 1 345 ? 24.417 27.749 17.240 1.00 19.54 360 PRO A C 1
ATOM 2705 O O . PRO A 1 345 ? 24.811 28.610 18.024 1.00 21.90 360 PRO A O 1
ATOM 2709 N N . PHE A 1 346 ? 25.169 26.785 16.729 1.00 17.36 361 PHE A N 1
ATOM 2710 C CA . PHE A 1 346 ? 26.575 26.598 17.015 1.00 17.29 361 PHE A CA 1
ATOM 2711 C C . PHE A 1 346 ? 27.498 27.446 16.160 1.00 17.04 361 PHE A C 1
ATOM 2712 O O . PHE A 1 346 ? 28.704 27.469 16.411 1.00 17.78 361 PHE A O 1
ATOM 2720 N N . ALA A 1 347 ? 26.961 28.175 15.182 1.00 14.61 362 ALA A N 1
ATOM 2721 C CA . ALA A 1 347 ? 27.824 28.889 14.236 1.00 15.80 362 ALA A CA 1
ATOM 2722 C C . ALA A 1 347 ? 28.687 29.958 14.928 1.00 15.74 362 ALA A C 1
ATOM 2723 O O . ALA A 1 347 ? 29.919 30.086 14.648 1.00 15.35 362 ALA A O 1
ATOM 2725 N N . LYS A 1 348 ? 28.067 30.797 15.756 1.00 16.83 363 LYS A N 1
ATOM 2726 C CA . LYS A 1 348 ? 28.834 31.879 16.408 1.00 16.30 363 LYS A CA 1
ATOM 2727 C C . LYS A 1 348 ? 30.050 31.362 17.209 1.00 17.41 363 LYS A C 1
ATOM 2728 O O . LYS A 1 348 ? 31.191 31.844 17.039 1.00 16.62 363 LYS A O 1
ATOM 2734 N N . MET A 1 349 ? 29.806 30.360 18.033 1.00 17.70 364 MET A N 1
ATOM 2735 C CA . MET A 1 349 ? 30.854 29.764 18.850 1.00 18.07 364 MET A CA 1
ATOM 2736 C C . MET A 1 349 ? 31.918 29.071 17.992 1.00 18.34 364 MET A C 1
ATOM 2737 O O . MET A 1 349 ? 33.094 29.097 18.337 1.00 17.42 364 MET A O 1
ATOM 2742 N N . THR A 1 350 ? 31.507 28.449 16.886 1.00 14.58 365 THR A N 1
ATOM 2743 C CA . THR A 1 350 ? 32.448 27.889 15.945 1.00 14.86 365 THR A CA 1
ATOM 2744 C C . THR A 1 350 ? 33.386 28.970 15.395 1.00 16.54 365 THR A C 1
ATOM 2745 O O . THR A 1 350 ? 34.624 28.816 15.417 1.00 15.36 365 THR A O 1
ATOM 2749 N N . LEU A 1 351 ? 32.820 30.029 14.839 1.00 14.67 366 LEU A N 1
ATOM 2750 C CA . LEU A 1 351 ? 33.661 31.079 14.293 1.00 14.91 366 LEU A CA 1
ATOM 2751 C C . LEU A 1 351 ? 34.524 31.740 15.369 1.00 14.55 366 LEU A C 1
ATOM 2752 O O . LEU A 1 351 ? 35.722 31.989 15.135 1.00 15.44 366 LEU A O 1
ATOM 2757 N N . ASP A 1 352 ? 33.939 31.997 16.541 1.00 15.81 367 ASP A N 1
ATOM 2758 C CA . ASP A 1 352 ? 34.693 32.590 17.635 1.00 16.92 367 ASP A CA 1
ATOM 2759 C C . ASP A 1 352 ? 35.911 31.724 17.979 1.00 16.06 367 ASP A C 1
ATOM 2760 O O . ASP A 1 352 ? 37.028 32.230 18.190 1.00 18.00 367 ASP A O 1
ATOM 2765 N N . SER A 1 353 ? 35.699 30.416 17.970 1.00 15.12 368 SER A N 1
ATOM 2766 C CA . SER A 1 353 ? 36.756 29.463 18.290 1.00 16.09 368 SER A CA 1
ATOM 2767 C C . SER A 1 353 ? 37.821 29.339 17.191 1.00 16.60 368 SER A C 1
ATOM 2768 O O . SER A 1 353 ? 39.012 29.223 17.486 1.00 16.57 368 SER A O 1
ATOM 2771 N N . ILE A 1 354 ? 37.404 29.336 15.928 1.00 14.17 369 ILE A N 1
ATOM 2772 C CA . ILE A 1 354 ? 38.356 29.406 14.829 1.00 15.67 369 ILE A CA 1
ATOM 2773 C C . ILE A 1 354 ? 39.220 30.664 14.965 1.00 17.18 369 ILE A C 1
ATOM 2774 O O . ILE A 1 354 ? 40.446 30.623 14.755 1.00 17.13 369 ILE A O 1
ATOM 2779 N N . ASN A 1 355 ? 38.584 31.789 15.289 1.00 15.10 370 ASN A N 1
ATOM 2780 C CA . ASN A 1 355 ? 39.343 33.037 15.441 1.00 15.93 370 ASN A CA 1
ATOM 2781 C C . ASN A 1 355 ? 40.248 33.117 16.672 1.00 16.65 370 ASN A C 1
ATOM 2782 O O . ASN A 1 355 ? 41.324 33.741 16.599 1.00 20.17 370 ASN A O 1
ATOM 2787 N N . SER A 1 356 ? 39.840 32.486 17.776 1.00 15.50 371 SER A N 1
ATOM 2788 C CA . SER A 1 356 ? 40.639 32.533 18.995 1.00 16.15 371 SER A CA 1
ATOM 2789 C C . SER A 1 356 ? 41.771 31.490 19.026 1.00 16.94 371 SER A C 1
ATOM 2790 O O . SER A 1 356 ? 42.729 31.656 19.782 1.00 18.83 371 SER A O 1
ATOM 2793 N N . ALA A 1 357 ? 41.667 30.432 18.207 1.00 15.74 372 ALA A N 1
ATOM 2794 C CA . ALA A 1 357 ? 42.718 29.448 18.153 1.00 15.78 372 ALA A CA 1
ATOM 2795 C C . ALA A 1 357 ? 44.022 30.188 17.852 1.00 17.83 372 ALA A C 1
ATOM 2796 O O . ALA A 1 357 ? 44.028 31.101 17.033 1.00 19.03 372 ALA A O 1
ATOM 2798 N N . ASP A 1 358 ? 45.127 29.784 18.461 1.00 17.51 373 ASP A N 1
ATOM 2799 C CA . ASP A 1 358 ? 46.349 30.573 18.348 1.00 20.12 373 ASP A CA 1
ATOM 2800 C C . ASP A 1 358 ? 47.524 29.705 17.992 1.00 17.45 373 ASP A C 1
ATOM 2801 O O . ASP A 1 358 ? 48.369 29.426 18.825 1.00 18.60 373 ASP A O 1
ATOM 2806 N N . PRO A 1 359 ? 47.555 29.222 16.744 1.00 16.69 374 PRO A N 1
ATOM 2807 C CA . PRO A 1 359 ? 48.708 28.438 16.350 1.00 15.97 374 PRO A CA 1
ATOM 2808 C C . PRO A 1 359 ? 50.031 29.201 16.333 1.00 15.37 374 PRO A C 1
ATOM 2809 O O . PRO A 1 359 ? 51.084 28.586 16.400 1.00 17.86 374 PRO A O 1
ATOM 2813 N N . LYS A 1 360 ? 49.972 30.516 16.244 1.00 17.69 375 LYS A N 1
ATOM 2814 C CA . LYS A 1 360 ? 51.180 31.332 16.282 1.00 19.10 375 LYS A CA 1
ATOM 2815 C C . LYS A 1 360 ? 51.801 31.398 17.667 1.00 19.30 375 LYS A C 1
ATOM 2816 O O . LYS A 1 360 ? 53.041 31.440 17.826 1.00 22.84 375 LYS A O 1
ATOM 2822 N N . HIS A 1 361 ? 50.925 31.377 18.661 1.00 18.46 376 HIS A N 1
ATOM 2823 C CA . HIS A 1 361 ? 51.323 31.421 20.074 1.00 19.65 376 HIS A CA 1
ATOM 2824 C C . HIS A 1 361 ? 50.524 30.393 20.875 1.00 17.74 376 HIS A C 1
ATOM 2825 O O . HIS A 1 361 ? 49.634 30.736 21.628 1.00 18.47 376 HIS A O 1
ATOM 2832 N N . PRO A 1 362 ? 50.846 29.094 20.700 1.00 16.49 377 PRO A N 1
ATOM 2833 C CA . PRO A 1 362 ? 49.931 28.047 21.219 1.00 17.39 377 PRO A CA 1
ATOM 2834 C C . PRO A 1 362 ? 50.050 27.753 22.722 1.00 16.81 377 PRO A C 1
ATOM 2835 O O . PRO A 1 362 ? 49.142 27.197 23.330 1.00 18.13 377 PRO A O 1
ATOM 2839 N N . THR A 1 363 ? 51.172 28.156 23.308 1.00 15.82 378 THR A N 1
ATOM 2840 C CA . THR A 1 363 ? 51.603 27.666 24.598 1.00 16.87 378 THR A CA 1
ATOM 2841 C C . THR A 1 363 ? 51.890 28.790 25.581 1.00 18.79 378 THR A C 1
ATOM 2842 O O . THR A 1 363 ? 52.153 29.924 25.179 1.00 19.76 378 THR A O 1
ATOM 2846 N N . VAL A 1 364 ? 51.839 28.453 26.870 1.00 16.92 379 VAL A N 1
ATOM 2847 C CA . VAL A 1 364 ? 52.088 29.413 27.935 1.00 17.59 379 VAL A CA 1
ATOM 2848 C C . VAL A 1 364 ? 53.543 29.900 27.891 1.00 19.04 379 VAL A C 1
ATOM 2849 O O . VAL A 1 364 ? 53.799 31.110 27.965 1.00 20.55 379 VAL A O 1
ATOM 2853 N N . LYS A 1 365 ? 54.473 28.964 27.763 1.00 18.60 380 LYS A N 1
ATOM 2854 C CA . LYS A 1 365 ? 55.881 29.309 27.568 1.00 19.77 380 LYS A CA 1
ATOM 2855 C C . LYS A 1 365 ? 56.188 29.405 26.057 1.00 23.26 380 LYS A C 1
ATOM 2856 O O . LYS A 1 365 ? 55.632 28.655 25.258 1.00 23.10 380 LYS A O 1
ATOM 2862 N N . PRO A 1 366 ? 57.074 30.330 25.653 1.00 23.35 381 PRO A N 1
ATOM 2863 C CA . PRO A 1 366 ? 57.434 30.484 24.249 1.00 25.60 381 PRO A CA 1
ATOM 2864 C C . PRO A 1 366 ? 57.965 29.180 23.626 1.00 23.59 381 PRO A C 1
ATOM 2865 O O . PRO A 1 366 ? 58.650 28.407 24.282 1.00 23.44 381 PRO A O 1
ATOM 2869 N N . VAL A 1 367 ? 57.648 28.962 22.356 1.00 20.10 382 VAL A N 1
ATOM 2870 C CA . VAL A 1 367 ? 58.080 27.768 21.637 1.00 20.07 382 VAL A CA 1
ATOM 2871 C C . VAL A 1 367 ? 58.658 28.190 20.288 1.00 19.03 382 VAL A C 1
ATOM 2872 O O . VAL A 1 367 ? 58.332 29.287 19.781 1.00 21.51 382 VAL A O 1
ATOM 2876 N N . PRO A 1 368 ? 59.473 27.305 19.680 1.00 19.79 383 PRO A N 1
ATOM 2877 C CA . PRO A 1 368 ? 60.065 27.600 18.368 1.00 19.00 383 PRO A CA 1
ATOM 2878 C C . PRO A 1 368 ? 59.223 27.157 17.184 1.00 21.59 383 PRO A C 1
ATOM 2879 O O . PRO A 1 368 ? 59.617 27.333 16.041 1.00 23.59 383 PRO A O 1
ATOM 2883 N N . TYR A 1 369 ? 58.052 26.604 17.471 1.00 19.80 384 TYR A N 1
ATOM 2884 C CA . TYR A 1 369 ? 57.176 26.070 16.437 1.00 19.91 384 TYR A CA 1
ATOM 2885 C C . TYR A 1 369 ? 55.843 26.790 16.478 1.00 19.87 384 TYR A C 1
ATOM 2886 O O . TYR A 1 369 ? 55.507 27.480 17.449 1.00 20.24 384 TYR A O 1
ATOM 2895 N N . GLU A 1 370 ? 55.086 26.585 15.413 1.00 19.67 385 GLU A N 1
ATOM 2896 C CA . GLU A 1 370 ? 53.685 26.965 15.353 1.00 18.15 385 GLU A CA 1
ATOM 2897 C C . GLU A 1 370 ? 52.809 25.718 15.294 1.00 18.65 385 GLU A C 1
ATOM 2898 O O . GLU A 1 370 ? 53.267 24.626 14.973 1.00 18.42 385 GLU A O 1
ATOM 2904 N N . GLY A 1 371 ? 51.545 25.901 15.663 1.00 18.38 386 GLY A N 1
ATOM 2905 C CA . GLY A 1 371 ? 50.541 24.821 15.644 1.00 16.33 386 GLY A CA 1
ATOM 2906 C C . GLY A 1 371 ? 49.996 24.566 17.049 1.00 17.37 386 GLY A C 1
ATOM 2907 O O . GLY A 1 371 ? 50.750 24.455 18.038 1.00 17.08 386 GLY A O 1
ATOM 2908 N N . VAL A 1 372 ? 48.669 24.506 17.156 1.00 15.77 387 VAL A N 1
ATOM 2909 C CA . VAL A 1 372 ? 48.032 24.209 18.428 1.00 15.60 387 VAL A CA 1
ATOM 2910 C C . VAL A 1 372 ? 48.102 22.724 18.742 1.00 15.75 387 VAL A C 1
ATOM 2911 O O . VAL A 1 372 ? 48.585 22.312 19.806 1.00 17.77 387 VAL A O 1
ATOM 2915 N N . GLN A 1 373 ? 47.585 21.919 17.824 1.00 14.52 388 GLN A N 1
ATOM 2916 C CA . GLN A 1 373 ? 47.427 20.478 18.052 1.00 16.70 388 GLN A CA 1
ATOM 2917 C C . GLN A 1 373 ? 48.449 19.609 17.346 1.00 15.09 388 GLN A C 1
ATOM 2918 O O . GLN A 1 373 ? 48.419 18.393 17.485 1.00 15.78 388 GLN A O 1
ATOM 2924 N N . TYR A 1 374 ? 49.269 20.244 16.510 1.00 15.39 389 TYR A N 1
ATOM 2925 C CA . TYR A 1 374 ? 50.385 19.635 15.847 1.00 14.19 389 TYR A CA 1
ATOM 2926 C C . TYR A 1 374 ? 51.594 20.556 15.996 1.00 14.42 389 TYR A C 1
ATOM 2927 O O . TYR A 1 374 ? 51.456 21.705 16.414 1.00 17.72 389 TYR A O 1
ATOM 2936 N N . VAL A 1 375 ? 52.782 20.037 15.684 1.00 16.42 390 VAL A N 1
ATOM 2937 C CA . VAL A 1 375 ? 53.994 20.862 15.587 1.00 16.28 390 VAL A CA 1
ATOM 2938 C C . VAL A 1 375 ? 54.308 21.026 14.089 1.00 16.12 390 VAL A C 1
ATOM 2939 O O . VAL A 1 375 ? 54.449 20.025 13.364 1.00 16.97 390 VAL A O 1
ATOM 2943 N N . ALA A 1 376 ? 54.349 22.273 13.618 1.00 16.84 391 ALA A N 1
ATOM 2944 C CA . ALA A 1 376 ? 54.487 22.544 12.175 1.00 16.92 391 ALA A CA 1
ATOM 2945 C C . ALA A 1 376 ? 55.927 22.343 11.677 1.00 18.30 391 ALA A C 1
ATOM 2946 O O . ALA A 1 376 ? 56.616 23.310 11.352 1.00 21.20 391 ALA A O 1
ATOM 2948 N N . ILE A 1 377 ? 56.357 21.082 11.654 1.00 16.81 392 ILE A N 1
ATOM 2949 C CA . ILE A 1 377 ? 57.660 20.660 11.113 1.00 18.29 392 ILE A CA 1
ATOM 2950 C C . ILE A 1 377 ? 57.418 19.371 10.292 1.00 19.35 392 ILE A C 1
ATOM 2951 O O . ILE A 1 377 ? 56.499 18.609 10.571 1.00 18.02 392 ILE A O 1
ATOM 2956 N N . PRO A 1 378 ? 58.231 19.124 9.256 1.00 21.74 393 PRO A N 1
ATOM 2957 C CA . PRO A 1 378 ? 57.998 17.951 8.406 1.00 21.59 393 PRO A CA 1
ATOM 2958 C C . PRO A 1 378 ? 58.113 16.634 9.159 1.00 22.06 393 PRO A C 1
ATOM 2959 O O . PRO A 1 378 ? 57.512 15.644 8.756 1.00 23.97 393 PRO A O 1
ATOM 2963 N N . GLU A 1 379 ? 58.886 16.608 10.245 1.00 19.22 394 GLU A N 1
ATOM 2964 C CA . GLU A 1 379 ? 59.107 15.349 10.960 1.00 20.23 394 GLU A CA 1
ATOM 2965 C C . GLU A 1 379 ? 57.918 14.950 11.853 1.00 19.60 394 GLU A C 1
ATOM 2966 O O . GLU A 1 379 ? 57.903 13.876 12.447 1.00 20.41 394 GLU A O 1
ATOM 2972 N N . PHE A 1 380 ? 56.910 15.811 11.921 1.00 18.65 395 PHE A N 1
ATOM 2973 C CA . PHE A 1 380 ? 55.826 15.575 12.865 1.00 16.66 395 PHE A CA 1
ATOM 2974 C C . PHE A 1 380 ? 54.982 14.324 12.573 1.00 17.12 395 PHE A C 1
ATOM 2975 O O . PHE A 1 380 ? 54.500 13.698 13.497 1.00 17.38 395 PHE A O 1
ATOM 2983 N N . GLN A 1 381 ? 54.777 13.964 11.327 1.00 16.78 396 GLN A N 1
ATOM 2984 C CA . GLN A 1 381 ? 53.946 12.791 11.047 1.00 16.85 396 GLN A CA 1
ATOM 2985 C C . GLN A 1 381 ? 54.538 11.556 11.722 1.00 17.94 396 GLN A C 1
ATOM 2986 O O . GLN A 1 381 ? 53.852 10.827 12.419 1.00 17.47 396 GLN A O 1
ATOM 2992 N N . GLY A 1 382 ? 55.836 11.334 11.518 1.00 18.42 397 GLY A N 1
ATOM 2993 C CA . GLY A 1 382 ? 56.472 10.168 12.072 1.00 20.25 397 GLY A CA 1
ATOM 2994 C C . GLY A 1 382 ? 56.606 10.217 13.566 1.00 19.36 397 GLY A C 1
ATOM 2995 O O . GLY A 1 382 ? 56.341 9.223 14.238 1.00 20.75 397 GLY A O 1
ATOM 2996 N N . ILE A 1 383 ? 57.046 11.365 14.080 1.00 18.33 398 ILE A N 1
ATOM 2997 C CA . ILE A 1 383 ? 57.182 11.532 15.534 1.00 16.80 398 ILE A CA 1
ATOM 2998 C C . ILE A 1 383 ? 55.803 11.404 16.252 1.00 16.97 398 ILE A C 1
ATOM 2999 O O . ILE A 1 383 ? 55.646 10.695 17.242 1.00 18.60 398 ILE A O 1
ATOM 3004 N N . GLY A 1 384 ? 54.809 12.105 15.723 1.00 16.41 399 GLY A N 1
ATOM 3005 C CA . GLY A 1 384 ? 53.486 12.103 16.328 1.00 16.92 399 GLY A CA 1
ATOM 3006 C C . GLY A 1 384 ? 52.869 10.724 16.303 1.00 17.15 399 GLY A C 1
ATOM 3007 O O . GLY A 1 384 ? 52.173 10.347 17.219 1.00 18.52 399 GLY A O 1
ATOM 3008 N N . THR A 1 385 ? 53.116 9.960 15.244 1.00 17.47 400 THR A N 1
ATOM 3009 C CA . THR A 1 385 ? 52.588 8.596 15.136 1.00 20.12 400 THR A CA 1
ATOM 3010 C C . THR A 1 385 ? 53.176 7.726 16.249 1.00 19.32 400 THR A C 1
ATOM 3011 O O . THR A 1 385 ? 52.430 7.046 16.967 1.00 19.58 400 THR A O 1
ATOM 3015 N N . ALA A 1 386 ? 54.501 7.820 16.433 1.00 17.53 401 ALA A N 1
ATOM 3016 C CA . ALA A 1 386 ? 55.185 7.015 17.431 1.00 18.30 401 ALA A CA 1
ATOM 3017 C C . ALA A 1 386 ? 54.765 7.404 18.858 1.00 17.04 401 ALA A C 1
ATOM 3018 O O . ALA A 1 386 ? 54.497 6.537 19.712 1.00 18.66 401 ALA A O 1
ATOM 3020 N N . VAL A 1 387 ? 54.682 8.707 19.121 1.00 16.61 402 VAL A N 1
ATOM 3021 C CA . VAL A 1 387 ? 54.228 9.178 20.431 1.00 17.10 402 VAL A CA 1
ATOM 3022 C C . VAL A 1 387 ? 52.744 8.792 20.634 1.00 17.12 402 VAL A C 1
ATOM 3023 O O . VAL A 1 387 ? 52.358 8.406 21.737 1.00 18.17 402 VAL A O 1
ATOM 3027 N N . GLY A 1 388 ? 51.920 8.898 19.585 1.00 16.13 403 GLY A N 1
ATOM 3028 C CA . GLY A 1 388 ? 50.503 8.481 19.654 1.00 18.67 403 GLY A CA 1
ATOM 3029 C C . GLY A 1 388 ? 50.353 7.019 20.087 1.00 15.61 403 GLY A C 1
ATOM 3030 O O . GLY A 1 388 ? 49.463 6.694 20.876 1.00 16.36 403 GLY A O 1
ATOM 3031 N N . GLN A 1 389 ? 51.262 6.158 19.620 1.00 17.36 404 GLN A N 1
ATOM 3032 C CA . GLN A 1 389 ? 51.231 4.734 19.989 1.00 18.26 404 GLN A CA 1
ATOM 3033 C C . GLN A 1 389 ? 51.529 4.568 21.489 1.00 19.67 404 GLN A C 1
ATOM 3034 O O . GLN A 1 389 ? 50.865 3.807 22.179 1.00 19.15 404 GLN A O 1
ATOM 3040 N N . GLN A 1 390 ? 52.477 5.353 22.001 1.00 16.85 405 GLN A N 1
ATOM 3041 C CA . GLN A 1 390 ? 52.814 5.286 23.434 1.00 17.02 405 GLN A CA 1
ATOM 3042 C C . GLN A 1 390 ? 51.639 5.732 24.276 1.00 16.34 405 GLN A C 1
ATOM 3043 O O . GLN A 1 390 ? 51.313 5.133 25.305 1.00 19.46 405 GLN A O 1
ATOM 3049 N N . PHE A 1 391 ? 51.011 6.825 23.859 1.00 16.81 406 PHE A N 1
ATOM 3050 C CA . PHE A 1 391 ? 49.947 7.387 24.684 1.00 16.04 406 PHE A CA 1
ATOM 3051 C C . PHE A 1 391 ? 48.685 6.540 24.643 1.00 18.89 406 PHE A C 1
ATOM 3052 O O . PHE A 1 391 ? 47.978 6.406 25.636 1.00 18.66 406 PHE A O 1
ATOM 3060 N N . SER A 1 392 ? 48.428 5.925 23.511 1.00 17.87 407 SER A N 1
ATOM 3061 C CA . SER A 1 392 ? 47.315 4.977 23.400 1.00 16.66 407 SER A CA 1
ATOM 3062 C C . SER A 1 392 ? 47.534 3.741 24.288 1.00 16.66 407 SER A C 1
ATOM 3063 O O . SER A 1 392 ? 46.604 3.229 24.907 1.00 18.11 407 SER A O 1
ATOM 3066 N N . ALA A 1 393 ? 48.779 3.288 24.363 1.00 17.22 408 ALA A N 1
ATOM 3067 C CA . ALA A 1 393 ? 49.136 2.182 25.234 1.00 16.87 408 ALA A CA 1
ATOM 3068 C C . ALA A 1 393 ? 48.926 2.548 26.692 1.00 19.33 408 ALA A C 1
ATOM 3069 O O . ALA A 1 393 ? 48.508 1.713 27.489 1.00 21.42 408 ALA A O 1
ATOM 3071 N N . ALA A 1 394 ? 49.258 3.780 27.050 1.00 17.15 409 ALA A N 1
ATOM 3072 C CA . ALA A 1 394 ? 49.017 4.241 28.423 1.00 19.08 409 ALA A CA 1
ATOM 3073 C C . ALA A 1 394 ? 47.511 4.267 28.739 1.00 18.64 409 ALA A C 1
ATOM 3074 O O . ALA A 1 394 ? 47.068 3.829 29.800 1.00 19.70 409 ALA A O 1
ATOM 3076 N N . LEU A 1 395 ? 46.725 4.764 27.795 1.00 17.65 410 LEU A N 1
ATOM 3077 C CA . LEU A 1 395 ? 45.279 4.779 27.965 1.00 18.31 410 LEU A CA 1
ATOM 3078 C C . LEU A 1 395 ? 44.711 3.362 28.183 1.00 18.56 410 LEU A C 1
ATOM 3079 O O . LEU A 1 395 ? 43.824 3.148 29.026 1.00 20.09 410 LEU A O 1
ATOM 3084 N N . ALA A 1 396 ? 45.234 2.415 27.412 1.00 19.94 411 ALA A N 1
ATOM 3085 C CA . ALA A 1 396 ? 44.821 1.003 27.470 1.00 19.71 411 ALA A CA 1
ATOM 3086 C C . ALA A 1 396 ? 45.364 0.251 28.709 1.00 19.83 411 ALA A C 1
ATOM 3087 O O . ALA A 1 396 ? 45.044 -0.915 28.895 1.00 24.13 411 ALA A O 1
ATOM 3089 N N . GLY A 1 397 ? 46.237 0.879 29.504 1.00 18.62 412 GLY A N 1
ATOM 3090 C CA . GLY A 1 397 ? 46.794 0.209 30.683 1.00 21.74 412 GLY A CA 1
ATOM 3091 C C . GLY A 1 397 ? 47.852 -0.818 30.332 1.00 20.89 412 GLY A C 1
ATOM 3092 O O . GLY A 1 397 ? 48.142 -1.709 31.124 1.00 22.09 412 GLY A O 1
ATOM 3093 N N . GLN A 1 398 ? 48.426 -0.688 29.141 1.00 18.85 413 GLN A N 1
ATOM 3094 C CA . GLN A 1 398 ? 49.524 -1.577 28.687 1.00 19.03 413 GLN A CA 1
ATOM 3095 C C . GLN A 1 398 ? 50.925 -1.134 29.142 1.00 18.36 413 GLN A C 1
ATOM 3096 O O . GLN A 1 398 ? 51.851 -1.952 29.211 1.00 23.34 413 GLN A O 1
ATOM 3102 N N . THR A 1 399 ? 51.058 0.163 29.397 1.00 17.34 414 THR A N 1
ATOM 3103 C CA . THR A 1 399 ? 52.246 0.784 29.968 1.00 17.59 414 THR A CA 1
ATOM 3104 C C . THR A 1 399 ? 51.808 1.856 30.963 1.00 19.59 414 THR A C 1
ATOM 3105 O O . THR A 1 399 ? 50.663 2.341 30.908 1.00 20.04 414 THR A O 1
ATOM 3109 N N . THR A 1 400 ? 52.675 2.188 31.913 1.00 18.78 415 THR A N 1
ATOM 3110 C CA . THR A 1 400 ? 52.365 3.305 32.824 1.00 18.09 415 THR A CA 1
ATOM 3111 C C . THR A 1 400 ? 52.415 4.642 32.079 1.00 16.77 415 THR A C 1
ATOM 3112 O O . THR A 1 400 ? 53.113 4.779 31.066 1.00 17.97 415 THR A O 1
ATOM 3116 N N . VAL A 1 401 ? 51.687 5.616 32.618 1.00 18.10 416 VAL A N 1
ATOM 3117 C CA . VAL A 1 401 ? 51.807 7.014 32.166 1.00 17.98 416 VAL A CA 1
ATOM 3118 C C . VAL A 1 401 ? 53.292 7.460 32.155 1.00 19.49 416 VAL A C 1
ATOM 3119 O O . VAL A 1 401 ? 53.826 7.935 31.153 1.00 19.20 416 VAL A O 1
ATOM 3123 N N . ASP A 1 402 ? 53.980 7.252 33.269 1.00 18.96 417 ASP A N 1
ATOM 3124 C CA . ASP A 1 402 ? 55.402 7.647 33.347 1.00 19.99 417 ASP A CA 1
ATOM 3125 C C . ASP A 1 402 ? 56.269 6.980 32.283 1.00 19.64 417 ASP A C 1
ATOM 3126 O O . ASP A 1 402 ? 57.133 7.624 31.677 1.00 19.46 417 ASP A O 1
ATOM 3131 N N . GLN A 1 403 ? 56.040 5.682 32.038 1.00 19.49 418 GLN A N 1
ATOM 3132 C CA . GLN A 1 403 ? 56.829 4.965 31.023 1.00 18.60 418 GLN A CA 1
ATOM 3133 C C . GLN A 1 403 ? 56.536 5.476 29.609 1.00 18.66 418 GLN A C 1
ATOM 3134 O O . GLN A 1 403 ? 57.451 5.641 28.802 1.00 18.01 418 GLN A O 1
ATOM 3140 N N . ALA A 1 404 ? 55.254 5.707 29.324 1.00 17.92 419 ALA A N 1
ATOM 3141 C CA . ALA A 1 404 ? 54.857 6.289 28.045 1.00 18.60 419 ALA A CA 1
ATOM 3142 C C . ALA A 1 404 ? 55.546 7.650 27.796 1.00 17.78 419 ALA A C 1
ATOM 3143 O O . ALA A 1 404 ? 56.060 7.912 26.688 1.00 17.88 419 ALA A O 1
ATOM 3145 N N . LEU A 1 405 ? 55.644 8.474 28.829 1.00 16.36 420 LEU A N 1
ATOM 3146 C CA . LEU A 1 405 ? 56.313 9.784 28.713 1.00 17.83 420 LEU A CA 1
ATOM 3147 C C . LEU A 1 405 ? 57.848 9.634 28.516 1.00 17.74 420 LEU A C 1
ATOM 3148 O O . LEU A 1 405 ? 58.466 10.364 27.760 1.00 19.44 420 LEU A O 1
ATOM 3153 N N . LYS A 1 406 ? 58.435 8.672 29.226 1.00 18.29 421 LYS A N 1
ATOM 3154 C CA . LYS A 1 406 ? 59.895 8.374 29.118 1.00 19.67 421 LYS A CA 1
ATOM 3155 C C . LYS A 1 406 ? 60.237 7.925 27.715 1.00 19.40 421 LYS A C 1
ATOM 3156 O O . LYS A 1 406 ? 61.220 8.392 27.102 1.00 20.30 421 LYS A O 1
ATOM 3162 N N . THR A 1 407 ? 59.397 7.053 27.174 1.00 20.89 422 THR A N 1
ATOM 3163 C CA . THR A 1 407 ? 59.624 6.551 25.829 1.00 19.80 422 THR A CA 1
ATOM 3164 C C . THR A 1 407 ? 59.373 7.626 24.771 1.00 17.14 422 THR A C 1
ATOM 3165 O O . THR A 1 407 ? 60.150 7.743 23.817 1.00 20.02 422 THR A O 1
ATOM 3169 N N . ALA A 1 408 ? 58.314 8.411 24.938 1.00 19.74 423 ALA A N 1
ATOM 3170 C CA . ALA A 1 408 ? 58.055 9.549 24.065 1.00 18.44 423 ALA A CA 1
ATOM 3171 C C . ALA A 1 408 ? 59.243 10.514 24.074 1.00 16.91 423 ALA A C 1
ATOM 3172 O O . ALA A 1 408 ? 59.694 11.007 23.039 1.00 18.91 423 ALA A O 1
ATOM 3174 N N . GLN A 1 409 ? 59.805 10.738 25.241 1.00 18.06 424 GLN A N 1
ATOM 3175 C CA . GLN A 1 409 ? 60.945 11.663 25.362 1.00 20.41 424 GLN A CA 1
ATOM 3176 C C . GLN A 1 409 ? 62.135 11.104 24.594 1.00 22.40 424 GLN A C 1
ATOM 3177 O O . GLN A 1 409 ? 62.742 11.790 23.784 1.00 20.69 424 GLN A O 1
ATOM 3183 N N . THR A 1 410 ? 62.445 9.841 24.833 1.00 19.44 425 THR A N 1
ATOM 3184 C CA . THR A 1 410 ? 63.591 9.212 24.181 1.00 19.99 425 THR A CA 1
ATOM 3185 C C . THR A 1 410 ? 63.473 9.150 22.665 1.00 22.32 425 THR A C 1
ATOM 3186 O O . THR A 1 410 ? 64.409 9.478 21.945 1.00 22.76 425 THR A O 1
ATOM 3190 N N . LEU A 1 411 ? 62.314 8.735 22.175 1.00 20.78 426 LEU A N 1
ATOM 3191 C CA . LEU A 1 411 ? 62.142 8.582 20.730 1.00 19.64 426 LEU A CA 1
ATOM 3192 C C . LEU A 1 411 ? 62.125 9.940 20.038 1.00 20.98 426 LEU A C 1
ATOM 3193 O O . LEU A 1 411 ? 62.632 10.085 18.933 1.00 21.99 426 LEU A O 1
ATOM 3198 N N . THR A 1 412 ? 61.518 10.932 20.678 1.00 18.64 427 THR A N 1
ATOM 3199 C CA . THR A 1 412 ? 61.476 12.273 20.121 1.00 19.51 427 THR A CA 1
ATOM 3200 C C . THR A 1 412 ? 62.888 12.884 20.061 1.00 22.19 427 THR A C 1
ATOM 3201 O O . THR A 1 412 ? 63.282 13.450 19.028 1.00 21.00 427 THR A O 1
ATOM 3205 N N . GLU A 1 413 ? 63.654 12.752 21.135 1.00 21.08 428 GLU A N 1
ATOM 3206 C CA . GLU A 1 413 ? 65.064 13.183 21.114 1.00 25.15 428 GLU A CA 1
ATOM 3207 C C . GLU A 1 413 ? 65.813 12.545 19.963 1.00 24.27 428 GLU A C 1
ATOM 3208 O O . GLU A 1 413 ? 66.534 13.218 19.237 1.00 23.44 428 GLU A O 1
ATOM 3214 N N . ARG A 1 414 ? 65.652 11.231 19.822 1.00 23.19 429 ARG A N 1
ATOM 3215 C CA . ARG A 1 414 ? 66.361 10.468 18.810 1.00 24.64 429 ARG A CA 1
ATOM 3216 C C . ARG A 1 414 ? 66.059 10.992 17.413 1.00 24.05 429 ARG A C 1
ATOM 3217 O O . ARG A 1 414 ? 66.959 11.253 16.600 1.00 25.49 429 ARG A O 1
ATOM 3225 N N . GLU A 1 415 ? 64.770 11.178 17.152 1.00 22.19 430 GLU A N 1
ATOM 3226 C CA . GLU A 1 415 ? 64.326 11.534 15.819 1.00 24.77 430 GLU A CA 1
ATOM 3227 C C . GLU A 1 415 ? 64.706 12.971 15.479 1.00 21.47 430 GLU A C 1
ATOM 3228 O O . GLU A 1 415 ? 65.051 13.272 14.330 1.00 24.97 430 GLU A O 1
ATOM 3234 N N . MET A 1 416 ? 64.669 13.846 16.482 1.00 20.40 431 MET A N 1
ATOM 3235 C CA . MET A 1 416 ? 64.972 15.261 16.277 1.00 21.85 431 MET A CA 1
ATOM 3236 C C . MET A 1 416 ? 66.479 15.469 16.058 1.00 22.07 431 MET A C 1
ATOM 3237 O O . MET A 1 416 ? 66.884 16.283 15.211 1.00 26.94 431 MET A O 1
ATOM 3242 N N . LYS A 1 417 ? 67.289 14.683 16.762 1.00 24.80 432 LYS A N 1
ATOM 3243 C CA . LYS A 1 417 ? 68.733 14.772 16.613 1.00 30.05 432 LYS A CA 1
ATOM 3244 C C . LYS A 1 417 ? 69.062 14.267 15.215 1.00 28.31 432 LYS A C 1
ATOM 3245 O O . LYS A 1 417 ? 69.836 14.885 14.485 1.00 31.76 432 LYS A O 1
ATOM 3251 N N . LYS A 1 418 ? 68.407 13.181 14.817 1.00 26.57 433 LYS A N 1
ATOM 3252 C CA . LYS A 1 418 ?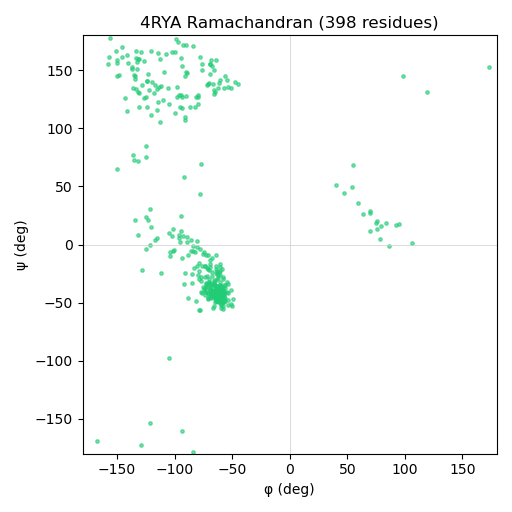 68.595 12.611 13.482 1.00 29.77 433 LYS A CA 1
ATOM 3253 C C . LYS A 1 418 ? 68.287 13.611 12.371 1.00 28.27 433 LYS A C 1
ATOM 3254 O O . LYS A 1 418 ? 69.033 13.708 11.382 1.00 33.76 433 LYS A O 1
ATOM 3260 N N . ALA A 1 419 ? 67.201 14.359 12.556 1.00 25.60 434 ALA A N 1
ATOM 3261 C CA . ALA A 1 419 ? 66.787 15.420 11.629 1.00 23.04 434 ALA A CA 1
ATOM 3262 C C . ALA A 1 419 ? 67.609 16.715 11.716 1.00 30.18 434 ALA A C 1
ATOM 3263 O O . ALA A 1 419 ? 67.410 17.627 10.903 1.00 31.17 434 ALA A O 1
ATOM 3265 N N . GLY A 1 420 ? 68.484 16.821 12.717 1.00 31.01 435 GLY A N 1
ATOM 3266 C CA . GLY A 1 420 ? 69.427 17.965 12.844 1.00 31.00 435 GLY A CA 1
ATOM 3267 C C . GLY A 1 420 ? 69.042 19.148 13.712 1.00 34.27 435 GLY A C 1
ATOM 3268 O O . GLY A 1 420 ? 69.645 20.215 13.608 1.00 36.62 435 GLY A O 1
ATOM 3269 N N . TYR A 1 421 ? 68.065 18.972 14.588 1.00 29.65 436 TYR A N 1
ATOM 3270 C CA . TYR A 1 421 ? 67.652 20.076 15.446 1.00 34.83 436 TYR A CA 1
ATOM 3271 C C . TYR A 1 421 ? 68.484 20.054 16.714 1.00 41.40 436 TYR A C 1
ATOM 3272 O O . TYR A 1 421 ? 68.837 18.969 17.186 1.00 38.41 436 TYR A O 1
ATOM 3281 N N . PRO A 1 422 ? 68.784 21.215 17.302 1.00 27.59 437 PRO A N 1
ATOM 3282 C CA . PRO A 1 422 ? 68.474 22.574 16.808 1.00 34.58 437 PRO A CA 1
ATOM 3283 C C . PRO A 1 422 ? 69.409 23.004 15.675 1.00 35.72 437 PRO A C 1
ATOM 3284 O O . PRO A 1 422 ? 70.563 22.589 15.654 1.00 44.32 437 PRO A O 1
ATOM 3288 N N . LYS A 1 423 ? 68.934 23.850 14.769 1.00 42.39 438 LYS A N 1
ATOM 3289 C CA . LYS A 1 423 ? 69.744 24.247 13.603 1.00 56.05 438 LYS A CA 1
ATOM 3290 C C . LYS A 1 423 ? 70.399 25.611 13.775 1.00 93.92 438 LYS A C 1
ATOM 3291 O O . LYS A 1 423 ? 71.109 25.840 14.753 1.00 63.57 438 LYS A O 1
#

Radius of gyration: 20.87 Å; Cα contacts (8 Å, |Δi|>4): 860; chains: 1; bounding box: 52×39×60 Å

InterPro domains:
  IPR006059 Bacterial-type extracellular solute-binding protein [PF01547] (38-328)
  IPR050490 Bacterial solute-binding protein 1 [PTHR43649] (7-432)

CATH classification: 3.40.190.10 (+1 more: 3.40.190.10)

Nearest PDB structures (foldseek):
  4rya-assembly1_A  TM=1.002E+00  e=1.084E-82  Allorhizobium ampelinum S4
  5iai-assembly1_A  TM=9.028E-01  e=4.761E-28  Rhizobium rhizogenes K84
  5ci5-assembly2_B  TM=8.606E-01  e=4.779E-25  Pseudothermotoga lettingae TMO
  6jar-assembly1_A  TM=8.397E-01  e=5.962E-22  Thermus thermophilus HB8
  6jbe-assembly1_A  TM=8.383E-01  e=3.051E-21  Thermus thermophilus HB8

Sequence (417 aa):
AETLTIATVNNGDMIRMQKLTDDFTKKNPGIDVKWVTLEEENVLRQKVTTDVATKGGQYDVMTIGIYEAPIWGKQGWLAPLDKLSADKDYDAADLLPPVRRSGLTVDGKLYAAPFYAESSMVMYRKDLFEKAGLKMPEEAPTWDFIKEEAADKITDKSKEVYGICCLRGKAGWGENIAFLSAMSNSFGARWFDEQWKPQFDQPEWKKTLQFYVDLMKKKNGPPGASSNGFNENLALFQTGKCCGMWIDATVAASFVTNPKESKVADQVGFALAPDNGLGKRGNWLWSWNLAIPAGSKKVEAAEEKFIAWATSKDYLKKLVAEKDGWANVPPGTRTSLYANADYQKAAPFAKMTLDSINSADPKHPTVKPVPYEGVQYVAIPEFQGIGTAVGQQFSAALAGQTTVDQALKTAQTLTEREMKKAGYPK

B-factor: mean 24.53, std 13.13, range [9.73, 135.67]

Foldseek 3Di:
DEEFEEEEEPDDQVVVVVVVCVVVCVVVVVYHYDYDYYHVQVLVVVVVCCLVVVVPPGFKHKDKLLVQQVCVVVQFFDFLVCLVPDDQQPLVQWDVVSQVSNDDPHTGFWFFLFKWWKWKKFFQVLCVVLVHDDDLAAALVVLLVQQLSRAPVVVLAFAEAEAQAFFLCWNLLRLLLQLQLLQDDQAAAQRQGCLVDVSVLVSLVSVLVSCVNGNDPPSNRDTPVNRLLCLQAPNYGMYITILQSLLVCLDVVRGPRNVGMDIHGQHHDPLPASSTFIMTTTMTGTRPRPCVVVSSSVRSCSRGPVVLVSCCVVPNNSNRRYNTGNVSLVDPRNVVGHVCRVVGNVSNVPHFQVQQHSDDYPAGGRSFGSDPCSRVLSNVLSVLSSCCSVVNDPSNVSSVVSSVVSVVSCVVVPTPD

Solvent-accessible surface area: 16745 Å² total; per-residue (Å²): 143,62,60,0,41,0,0,0,0,62,5,26,4,1,61,30,0,50,159,25,20,117,20,0,36,150,110,28,118,32,16,62,10,122,59,48,54,30,69,15,30,44,1,11,109,100,3,36,82,10,9,49,91,171,33,66,119,19,20,0,0,3,3,0,7,6,5,0,40,27,13,4,162,90,47,86,4,8,48,0,49,132,6,43,88,71,183,119,7,44,3,83,16,2,7,92,40,0,74,64,23,0,45,21,137,74,89,4,28,0,0,1,4,2,0,9,0,4,0,0,0,29,22,98,43,22,5,144,159,36,69,21,181,26,57,117,50,1,56,4,84,38,0,89,96,0,0,49,130,11,34,63,95,113,67,97,21,19,0,0,0,0,12,0,43,27,4,13,7,9,0,0,7,5,0,2,4,6,1,5,0,8,9,2,37,7,1,23,98,117,40,102,4,21,2,85,66,90,51,2,72,112,0,0,53,26,1,18,73,5,5,172,128,3,4,9,103,52,8,32,75,16,0,12,46,70,0,18,47,34,0,16,69,15,66,0,0,0,0,5,0,1,3,5,0,0,5,12,0,37,15,111,194,80,6,173,6,15,116,60,13,7,42,0,40,6,2,20,39,65,88,65,49,64,11,15,6,11,15,0,6,0,1,0,0,27,37,67,22,198,58,44,117,8,0,14,87,0,0,26,18,2,7,15,81,88,2,12,113,23,0,12,108,107,65,32,59,21,15,1,3,7,0,4,1,70,41,3,14,82,40,81,87,1,71,190,42,0,113,7,0,138,33,2,40,63,2,1,88,72,12,50,29,127,128,4,10,69,101,85,29,49,13,94,2,8,6,20,0,43,13,75,49,1,30,52,5,0,41,28,0,0,105,42,0,13,21,3,21,48,66,146,35,91,11,78,79,0,8,123,41,0,12,77,12,0,70,138,52,4,168,169,33,40,28,85,180

Secondary structure (DSSP, 8-state):
-EEEEEEEE--HHHHHHHTTTHHHHHHSTTEEEEEEEE-HHHHHHHHHHHHHTT----SEEEEETTHHHHHHHHT-B---HHHHH-TTT-GGGB-HHHHHTTEETTEE--EEEEEE-EEEEEEHHHHHHHT----SS-BHHHHHHHHHHH-BGGGTBBS-B---S-STTTHHHHHHHHHHHTT--SB-TT--B-TTSHHHHHHHHHHHHHHHHHS-TTGGG--HHHHHHHHHTT-BSEEEEETTHHHHHT-TTT-TTGGGEEEEE--B-SSS------EEEEEE-BTT-S-HHHHHHHHHHHTSHHHHHHHHHHH-GGGSPPSSBHHHHT-HHHHHH-TTHHHHHHHHHH--SSS-SSS--SS--SSS--STTHHHHHHHHHHHHHHHHTTSS-HHHHHHHHHHHHHHHHHHTT---